Protein AF-A0A8D8LPB9-F1 (afdb_monomer_lite)

Foldseek 3Di:
DDPVLQVVLQVLCVVVPPPDHDDPVCQVAQDLLVLLVLLVVLLCVLPVPDDADSDDPDPVNSLVRLVSSQVCCCPRVVQHADSVQSSRRHPSVSVRSSSSSVVVSVVVVVVVVVVVVVVVVVVVVVVVVVVVVVVVVVVVVVCVVVVVVVVVVVVCCVVVVVVVVVVVPDPDDPVVVVVVVVVVVVVVVVVVVVVVVVVVVVVVVVVVVVVVVVVVVVVVVVVVVVVVVVVVDDDPCVVVVVVVVVVVVVVVVVVVVVVVVVVVVVVVVVVVVVVVVVVVVVVVVVVVVVVVVVVVVVVVVVPDDDDDDDDDDDDDDDDDDDDDDDDDDDDDDDDDDDDDDDDDDDDDDDDDDDDDDDDDDDDDDDDDDDDDDDDDDDPPDPPPPDPPPDPPPDDQDQDPVLVVLLVVLVVVQVVCVVVVNDAAAPVQLVLLSVLSVVLSNDPCVVVCQKDWDADVSDSFKIKIWGQDADCPAPAQVQLVVCCVPPVGRTFIKMWGHHSCPPLAATFIFTPDDDKDWLCQDFQGGHDDQCNDNNNPDNPDGPVNVVVVSSVSNRLRRIDTDPPQPPDPVRDRHDPVRNVVVVVVSNVVCVPVPDDDDDPVSD

Sequence (602 aa):
MSFRDLRNFTEMMRTLGYSRLISMENFRTPNFKLIAEMLVWLVKRIDQEFDVTSDANTEEERVALIRSVAQFMATKANIKLNTKRLYQADGYAVIELLKITTLLHEALNSQTVVEANENAAHIDQLNQKINDLKFSRELASEITTKGAKLYEFLGQEVSLREERHACINAQIELSDIESSLDQAINETKDKVDHIKTQIENIAGSEQSLDKKIEKRQMELDRNVKRLQTLKKVKPAFLAEYEALEVELKKLHQEYVMRFRCLTYLQHQIDDLDHQEQDRIEEAQAKTRRLAESIRSDDSLKLFEEEDEGEGEVGKSIAPPPSIQSIQETANRLRTATGSAAKVISGRRRVYGSMNPSDDSSSDDDDDDDDDDDNEDDVEDDMHIEMDESDPNKKSEEIDTQYVEKLERLKQNQRQDYLKGAVSGSIQATDRLMKELRDIYKSDSFKKGVYKVDLVCDSLYEWNVHLFTVDPESPLSTDLALLKEREGKNSILLNVIFKDSYPFEPPFVRVVYPIISGGYVLIGGAICMELLTKQGWSSAYTVEALIMQIAATLVKGRARIQFGAQKTVSQNPYSLAKAQQSFKSLVQIHEKSGWFTPPKEDG

Secondary structure (DSSP, 8-state):
--HHHHHHHHHHHHHTT--SPP-GGGGSS--HHHHHHHHHHHHHHH-TT--------SHHHHHHHHHHHHHHHHHHS-----HHHHHH-SHHHHHHHHHHHHHHHHHHHHHHHHHHHHHHHHHHHHHHHHHHHHHHHHHHHHHHHHHHHHHHHHHHHHHHHHHHHHHHHS---HHHHHHHHHHHHHHHHHHHHHHHHHHHHHHHHHHHHHHHHHHHHHHHHHHHHHHHHHHH---HHHHHHHHHHHHHHHHHHHHHHHHHHHHHHHHHHHHHHHHHHHHHHHHHHHHHHHHHHHHHHHHHHTTS--------------------------------------------------------------------------------------TTS------HHHHHHHHHHHHHHHHHHHTT---S-HHHHHHHHHHHHHHHH-HHHHTTSEEEEEGGG-TTEEEEEE----TTSHHHHHHHHHHHHHS---EEEEEE--TTTTTSPPEEEEEES-EESTTBPGGGBB--GGGSTTT--TT--HHHHHHHHHHHHHHTT-EE-TTTTS-GGG-S--HHHHHHHHHHHHHHHHHH-PPPPPGGG-

Structure (mmCIF, N/CA/C/O backbone):
data_AF-A0A8D8LPB9-F1
#
_entry.id   AF-A0A8D8LPB9-F1
#
loop_
_atom_site.group_PDB
_atom_site.id
_atom_site.type_symbol
_atom_site.label_atom_id
_atom_site.label_alt_id
_atom_site.label_comp_id
_atom_site.label_asym_id
_atom_site.label_entity_id
_atom_site.label_seq_id
_atom_site.pdbx_PDB_ins_code
_atom_site.Cartn_x
_atom_site.Cartn_y
_atom_site.Cartn_z
_atom_site.occupancy
_atom_site.B_iso_or_equiv
_atom_site.auth_seq_id
_atom_site.auth_comp_id
_atom_site.auth_asym_id
_atom_site.auth_atom_id
_atom_site.pdbx_PDB_model_num
ATOM 1 N N . MET A 1 1 ? 45.086 20.588 -14.458 1.00 63.66 1 MET A N 1
ATOM 2 C CA . MET A 1 1 ? 43.640 20.586 -14.150 1.00 63.66 1 MET A CA 1
ATOM 3 C C . MET A 1 1 ? 43.131 19.155 -14.242 1.00 63.66 1 MET A C 1
ATOM 5 O O . MET A 1 1 ? 43.554 18.470 -15.166 1.00 63.66 1 MET A O 1
ATOM 9 N N . SER A 1 2 ? 42.284 18.689 -13.323 1.00 74.06 2 SER A N 1
ATOM 10 C CA . SER A 1 2 ? 41.636 17.377 -13.447 1.00 74.06 2 SER A CA 1
ATOM 11 C C . SER A 1 2 ? 40.408 17.452 -14.359 1.00 74.06 2 SER A C 1
ATOM 13 O O . SER A 1 2 ? 39.698 18.457 -14.379 1.00 74.06 2 SER A O 1
ATOM 15 N N . PHE A 1 3 ? 40.103 16.363 -15.070 1.00 75.50 3 PHE A N 1
ATOM 16 C CA . PHE A 1 3 ? 38.841 16.216 -15.812 1.00 75.50 3 PHE A CA 1
ATOM 17 C C . PHE A 1 3 ? 37.616 16.402 -14.897 1.00 75.50 3 PHE A C 1
ATOM 19 O O . PHE A 1 3 ? 36.612 16.988 -15.301 1.00 75.50 3 PHE A O 1
ATOM 26 N N . ARG A 1 4 ? 37.737 15.967 -13.633 1.00 80.62 4 ARG A N 1
ATOM 27 C CA . ARG A 1 4 ? 36.715 16.142 -12.593 1.00 80.62 4 ARG A CA 1
ATOM 28 C C . ARG A 1 4 ? 36.426 17.618 -12.315 1.00 80.62 4 ARG A C 1
ATOM 30 O O . ARG A 1 4 ? 35.263 17.991 -12.222 1.00 80.62 4 ARG A O 1
ATOM 37 N N . ASP A 1 5 ? 37.462 18.452 -12.252 1.00 83.12 5 ASP A N 1
ATOM 38 C CA . ASP A 1 5 ? 37.331 19.887 -11.977 1.00 83.12 5 ASP A CA 1
ATOM 39 C C . ASP A 1 5 ? 36.507 20.574 -13.080 1.00 83.12 5 ASP A C 1
ATOM 41 O O . ASP A 1 5 ? 35.602 21.352 -12.791 1.00 83.12 5 ASP A O 1
ATOM 45 N N . LEU A 1 6 ? 36.773 20.249 -14.354 1.00 83.50 6 LEU A N 1
ATOM 46 C CA . LEU A 1 6 ? 36.129 20.908 -15.499 1.00 83.50 6 LEU A CA 1
ATOM 47 C C . LEU A 1 6 ? 34.677 20.459 -15.655 1.00 83.50 6 LEU A C 1
ATOM 49 O O . LEU A 1 6 ? 33.798 21.267 -15.961 1.00 83.50 6 LEU A O 1
ATOM 53 N N . ARG A 1 7 ? 34.413 19.178 -15.385 1.00 83.81 7 ARG A N 1
ATOM 54 C CA . ARG A 1 7 ? 33.056 18.644 -15.332 1.00 83.81 7 ARG A CA 1
ATOM 55 C C . ARG A 1 7 ? 32.242 19.306 -14.218 1.00 83.81 7 ARG A C 1
ATOM 57 O O . ARG A 1 7 ? 31.198 19.876 -14.520 1.00 83.81 7 ARG A O 1
ATOM 64 N N . ASN A 1 8 ? 32.749 19.299 -12.983 1.00 86.25 8 ASN A N 1
ATOM 65 C CA . ASN A 1 8 ? 32.093 19.930 -11.834 1.00 86.25 8 ASN A CA 1
ATOM 66 C C . ASN A 1 8 ? 31.802 21.411 -12.113 1.00 86.25 8 ASN A C 1
ATOM 68 O O . ASN A 1 8 ? 30.685 21.876 -11.914 1.00 86.25 8 ASN A O 1
ATOM 72 N N . PHE A 1 9 ? 32.790 22.137 -12.640 1.00 89.75 9 PHE A N 1
ATOM 73 C CA . PHE A 1 9 ? 32.650 23.540 -13.011 1.00 89.75 9 PHE A CA 1
ATOM 74 C C . PHE A 1 9 ? 31.545 23.771 -14.052 1.00 89.75 9 PHE A C 1
ATOM 76 O O . PHE A 1 9 ? 30.707 24.654 -13.890 1.00 89.75 9 PHE A O 1
ATOM 83 N N . THR A 1 10 ? 31.515 22.955 -15.108 1.00 86.75 10 THR A N 1
ATOM 84 C CA . THR A 1 10 ? 30.516 23.053 -16.184 1.00 86.75 10 THR A CA 1
ATOM 85 C C . THR A 1 10 ? 29.108 22.721 -15.685 1.00 86.75 10 THR A C 1
ATOM 87 O O . THR A 1 10 ? 28.140 23.359 -16.096 1.00 86.75 10 THR A O 1
ATOM 90 N N . GLU A 1 11 ? 28.978 21.737 -14.792 1.00 86.62 11 GLU A N 1
ATOM 91 C CA . GLU A 1 11 ? 27.708 21.382 -14.154 1.00 86.62 11 GLU A CA 1
ATOM 92 C C . GLU A 1 11 ? 27.220 22.514 -13.231 1.00 86.62 11 GLU A C 1
ATOM 94 O O . GLU A 1 11 ? 26.078 22.947 -13.380 1.00 86.62 11 GLU A O 1
ATOM 99 N N . MET A 1 12 ? 28.090 23.083 -12.386 1.00 87.88 12 MET A N 1
ATOM 100 C CA . MET A 1 12 ? 27.748 24.200 -11.489 1.00 87.88 12 MET A CA 1
ATOM 101 C C . MET A 1 12 ? 27.423 25.508 -12.232 1.00 87.88 12 MET A C 1
ATOM 103 O O . MET A 1 12 ? 26.501 26.227 -11.853 1.00 87.88 12 MET A O 1
ATOM 107 N N . MET A 1 13 ? 28.130 25.827 -13.321 1.00 86.94 13 MET A N 1
ATOM 108 C CA . MET A 1 13 ? 27.786 26.980 -14.166 1.00 86.94 13 MET A CA 1
ATOM 109 C C . MET A 1 13 ? 26.413 26.802 -14.833 1.00 86.94 13 MET A C 1
ATOM 111 O O . MET A 1 13 ? 25.675 27.775 -14.988 1.00 86.94 13 MET A O 1
ATOM 115 N N . ARG A 1 14 ? 26.035 25.563 -15.187 1.00 86.44 14 ARG A N 1
ATOM 116 C CA . ARG A 1 14 ? 24.720 25.255 -15.768 1.00 86.44 14 ARG A CA 1
ATOM 117 C C . ARG A 1 14 ? 23.591 25.336 -14.740 1.00 86.44 14 ARG A C 1
ATOM 119 O O . ARG A 1 14 ? 22.543 25.874 -15.079 1.00 86.44 14 ARG A O 1
ATOM 126 N N . THR A 1 15 ? 23.775 24.848 -13.513 1.00 84.81 15 THR A N 1
ATOM 127 C CA . THR A 1 15 ? 22.759 24.972 -12.445 1.00 84.81 15 THR A CA 1
ATOM 128 C C . THR A 1 15 ? 22.582 26.420 -11.993 1.00 84.81 15 THR A C 1
ATOM 130 O O . THR A 1 15 ? 21.462 26.847 -11.732 1.00 84.81 15 THR A O 1
ATOM 133 N N . LEU A 1 16 ? 23.649 27.226 -12.022 1.00 85.88 16 LEU A N 1
ATOM 134 C CA . LEU A 1 16 ? 23.550 28.682 -11.901 1.00 85.88 16 LEU A CA 1
ATOM 135 C C . LEU A 1 16 ? 22.917 29.346 -13.147 1.00 85.88 16 LEU A C 1
ATOM 137 O O . LEU A 1 16 ? 22.591 30.528 -13.108 1.00 85.88 16 LEU A O 1
ATOM 141 N N . GLY A 1 17 ? 22.687 28.639 -14.254 1.00 84.25 17 GLY A N 1
ATOM 142 C CA . GLY A 1 17 ? 22.008 29.190 -15.431 1.00 84.25 17 GLY A CA 1
ATOM 143 C C . GLY A 1 17 ? 22.874 30.117 -16.290 1.00 84.25 17 GLY A C 1
ATOM 144 O O . GLY A 1 17 ? 22.357 31.052 -16.900 1.00 84.25 17 GLY A O 1
ATOM 145 N N . TYR A 1 18 ? 24.188 29.884 -16.350 1.00 88.06 18 TYR A N 1
ATOM 146 C CA . TYR A 1 18 ? 25.035 30.495 -17.376 1.00 88.06 18 TYR A CA 1
ATOM 147 C C . TYR A 1 18 ? 24.629 29.960 -18.759 1.00 88.06 18 TYR A C 1
ATOM 149 O O . TYR A 1 18 ? 24.588 28.750 -18.985 1.00 88.06 18 TYR A O 1
ATOM 157 N N . SER A 1 19 ? 24.288 30.863 -19.680 1.00 78.75 19 SER A N 1
ATOM 158 C CA . SER A 1 19 ? 23.612 30.528 -20.942 1.00 78.75 19 SER A CA 1
ATOM 159 C C . SER A 1 19 ? 24.534 29.978 -22.033 1.00 78.75 19 SER A C 1
ATOM 161 O O . SER A 1 19 ? 24.067 29.301 -22.950 1.00 78.75 19 SER A O 1
ATOM 163 N N . ARG A 1 20 ? 25.840 30.258 -21.961 1.00 84.31 20 ARG A N 1
ATOM 164 C CA . ARG A 1 20 ? 26.818 29.825 -22.962 1.00 84.31 20 ARG A CA 1
ATOM 165 C C . ARG A 1 20 ? 27.352 28.431 -22.628 1.00 84.31 20 ARG A C 1
ATOM 167 O O . ARG A 1 20 ? 27.775 28.158 -21.508 1.00 84.31 20 ARG A O 1
ATOM 174 N N . LEU A 1 21 ? 27.374 27.546 -23.626 1.00 81.31 21 LEU A N 1
ATOM 175 C CA . LEU A 1 21 ? 27.928 26.201 -23.473 1.00 81.31 21 LEU A CA 1
ATOM 176 C C . LEU A 1 21 ? 29.445 26.254 -23.247 1.00 81.31 21 LEU A C 1
ATOM 178 O O . LEU A 1 21 ? 30.190 26.801 -24.060 1.00 81.31 21 LEU A O 1
ATOM 182 N N . ILE A 1 22 ? 29.881 25.640 -22.149 1.00 84.75 22 ILE A N 1
ATOM 183 C CA . ILE A 1 22 ? 31.284 25.463 -21.772 1.00 84.75 22 ILE A CA 1
ATOM 184 C C . ILE A 1 22 ? 31.687 24.023 -22.119 1.00 84.75 22 ILE A C 1
ATOM 186 O O . ILE A 1 22 ? 31.008 23.077 -21.719 1.00 84.75 22 ILE A O 1
ATOM 190 N N . SER A 1 23 ? 32.783 23.845 -22.860 1.00 82.00 23 SER A N 1
ATOM 191 C CA . SER A 1 23 ? 33.301 22.531 -23.264 1.00 82.00 23 SER A CA 1
ATOM 192 C C . SER A 1 23 ? 34.786 22.357 -22.929 1.00 82.00 23 SER A C 1
ATOM 194 O O . SER A 1 23 ? 35.526 23.330 -22.773 1.00 82.00 23 SER A O 1
ATOM 196 N N . MET A 1 24 ? 35.242 21.099 -22.883 1.00 74.88 24 MET A N 1
ATOM 197 C CA . MET A 1 24 ? 36.653 20.740 -22.664 1.00 74.88 24 MET A CA 1
ATOM 198 C C . MET A 1 24 ? 37.607 21.418 -23.658 1.00 74.88 24 MET A C 1
ATOM 200 O O . MET A 1 24 ? 38.746 21.727 -23.314 1.00 74.88 24 MET A O 1
ATOM 204 N N . GLU A 1 25 ? 37.163 21.637 -24.897 1.00 79.81 25 GLU A N 1
ATOM 205 C CA . GLU A 1 25 ? 38.012 22.176 -25.961 1.00 79.81 25 GLU A CA 1
ATOM 206 C C . GLU A 1 25 ? 38.264 23.676 -25.798 1.00 79.81 25 GLU A C 1
ATOM 208 O O . GLU A 1 25 ? 39.315 24.164 -26.207 1.00 79.81 25 GLU A O 1
ATOM 213 N N . ASN A 1 26 ? 37.373 24.397 -25.107 1.00 82.31 26 ASN A N 1
ATOM 214 C CA . ASN A 1 26 ? 37.501 25.841 -24.911 1.00 82.31 26 ASN A CA 1
ATOM 215 C C . ASN A 1 26 ? 38.667 26.259 -23.998 1.00 82.31 26 ASN A C 1
ATOM 217 O O . ASN A 1 26 ? 38.992 27.444 -23.986 1.00 82.31 26 ASN A O 1
ATOM 221 N N . PHE A 1 27 ? 39.280 25.313 -23.272 1.00 84.31 27 PHE A N 1
ATOM 222 C CA . PHE A 1 27 ? 40.432 25.535 -22.382 1.00 84.31 27 PHE A CA 1
ATOM 223 C C . PHE A 1 27 ? 41.686 24.740 -22.788 1.00 84.31 27 PHE A C 1
ATOM 225 O O . PHE A 1 27 ? 42.670 24.729 -22.045 1.00 84.31 27 PHE A O 1
ATOM 232 N N . ARG A 1 28 ? 41.671 24.059 -23.949 1.00 82.38 28 ARG A N 1
ATOM 233 C CA . ARG A 1 28 ? 42.875 23.416 -24.518 1.00 82.38 28 ARG A CA 1
ATOM 234 C C . ARG A 1 28 ? 43.896 24.442 -25.015 1.00 82.38 28 ARG A C 1
ATOM 236 O O . ARG A 1 28 ? 45.087 24.152 -25.032 1.00 82.38 28 ARG A O 1
ATOM 243 N N . THR A 1 29 ? 43.427 25.622 -25.406 1.00 83.62 29 THR A N 1
ATOM 244 C CA . THR A 1 29 ? 44.235 26.785 -25.785 1.00 83.62 29 THR A CA 1
ATOM 245 C C . THR A 1 29 ? 43.803 27.999 -24.951 1.00 83.62 29 THR A C 1
ATOM 247 O O . THR A 1 29 ? 42.635 28.067 -24.560 1.00 83.62 29 THR A O 1
ATOM 250 N N . PRO A 1 30 ? 44.706 28.958 -24.661 1.00 86.88 30 PRO A N 1
ATOM 251 C CA . PRO A 1 30 ? 44.366 30.173 -23.921 1.00 86.88 30 PRO A CA 1
ATOM 252 C C . PRO A 1 30 ? 43.209 30.955 -24.557 1.00 86.88 30 PRO A C 1
ATOM 254 O O . PRO A 1 30 ? 43.328 31.461 -25.673 1.00 86.88 30 PRO A O 1
ATOM 257 N N . ASN A 1 31 ? 42.094 31.089 -23.837 1.00 88.69 31 ASN A N 1
ATOM 258 C CA . ASN A 1 31 ? 40.872 31.725 -24.332 1.00 88.69 31 ASN A CA 1
ATOM 259 C C . ASN A 1 31 ? 40.418 32.853 -23.400 1.00 88.69 31 ASN A C 1
ATOM 261 O O . ASN A 1 31 ? 39.424 32.748 -22.677 1.00 88.69 31 ASN A O 1
ATOM 265 N N . PHE A 1 32 ? 41.168 33.959 -23.416 1.00 89.88 32 PHE A N 1
ATOM 266 C CA . PHE A 1 32 ? 40.927 35.072 -22.497 1.00 89.88 32 PHE A CA 1
ATOM 267 C C . PHE A 1 32 ? 39.521 35.671 -22.633 1.00 89.88 32 PHE A C 1
ATOM 269 O O . PHE A 1 32 ? 38.902 36.008 -21.630 1.00 89.88 32 PHE A O 1
ATOM 276 N N . LYS A 1 33 ? 38.980 35.753 -23.856 1.00 87.25 33 LYS A N 1
ATOM 277 C CA . LYS A 1 33 ? 37.650 36.329 -24.108 1.00 87.25 33 LYS A CA 1
ATOM 278 C C . LYS A 1 33 ? 36.536 35.558 -23.393 1.00 87.25 33 LYS A C 1
ATOM 280 O O . LYS A 1 33 ? 35.617 36.175 -22.866 1.00 87.25 33 LYS A O 1
ATOM 285 N N . LEU A 1 34 ? 36.634 34.228 -23.343 1.00 88.06 34 LEU A N 1
ATOM 286 C CA . LEU A 1 34 ? 35.690 33.386 -22.609 1.00 88.06 34 LEU A CA 1
ATOM 287 C C . LEU A 1 34 ? 35.845 33.554 -21.087 1.00 88.06 34 LEU A C 1
ATOM 289 O O . LEU A 1 34 ? 34.850 33.730 -20.390 1.00 88.06 34 LEU A O 1
ATOM 293 N N . ILE A 1 35 ? 37.082 33.571 -20.576 1.00 89.44 35 ILE A N 1
ATOM 294 C CA . ILE A 1 35 ? 37.352 33.806 -19.146 1.00 89.44 35 ILE A CA 1
ATOM 295 C C . ILE A 1 35 ? 36.837 35.180 -18.698 1.00 89.44 35 ILE A C 1
ATOM 297 O O . ILE A 1 35 ? 36.204 35.273 -17.651 1.00 89.44 35 ILE A O 1
ATOM 301 N N . ALA A 1 36 ? 37.058 36.227 -19.495 1.00 89.38 36 ALA A N 1
ATOM 302 C CA . ALA A 1 36 ? 36.571 37.579 -19.234 1.00 89.38 36 ALA A CA 1
ATOM 303 C C . ALA A 1 36 ? 35.040 37.625 -19.117 1.00 89.38 36 ALA A C 1
ATOM 305 O O . ALA A 1 36 ? 34.518 38.101 -18.111 1.00 89.38 36 ALA A O 1
ATOM 306 N N . GLU A 1 37 ? 34.325 37.064 -20.097 1.00 89.75 37 GLU A N 1
ATOM 307 C CA . GLU A 1 37 ? 32.859 36.978 -20.095 1.00 89.75 37 GLU A CA 1
ATOM 308 C C . GLU A 1 37 ? 32.332 36.259 -18.841 1.00 89.75 37 GLU A C 1
ATOM 310 O O . GLU A 1 37 ? 31.420 36.744 -18.171 1.00 89.75 37 GLU A O 1
ATOM 315 N N . MET A 1 38 ? 32.945 35.127 -18.485 1.00 89.69 38 MET A N 1
ATOM 316 C CA . MET A 1 38 ? 32.544 34.322 -17.331 1.00 89.69 38 MET A CA 1
ATOM 317 C C . MET A 1 38 ? 32.848 35.011 -15.995 1.00 89.69 38 MET A C 1
ATOM 319 O O . MET A 1 38 ? 32.032 34.931 -15.080 1.00 89.69 38 MET A O 1
ATOM 323 N N . LEU A 1 39 ? 33.980 35.717 -15.875 1.00 90.06 39 LEU A N 1
ATOM 324 C CA . LEU A 1 39 ? 34.308 36.519 -14.691 1.00 90.06 39 LEU A CA 1
ATOM 325 C C . LEU A 1 39 ? 33.322 37.681 -14.513 1.00 90.06 39 LEU A C 1
ATOM 327 O O . LEU A 1 39 ? 32.806 37.864 -13.413 1.00 90.06 39 LEU A O 1
ATOM 331 N N . VAL A 1 40 ? 33.018 38.425 -15.584 1.00 90.00 40 VAL A N 1
ATOM 332 C CA . VAL A 1 40 ? 32.027 39.517 -15.558 1.00 90.00 40 VAL A CA 1
ATOM 333 C C . VAL A 1 40 ? 30.649 38.983 -15.160 1.00 90.00 40 VAL A C 1
ATOM 335 O O . VAL A 1 40 ? 29.989 39.577 -14.309 1.00 90.00 40 VAL A O 1
ATOM 338 N N . TRP A 1 41 ? 30.223 37.847 -15.720 1.00 91.38 41 TRP A N 1
ATOM 339 C CA . TRP A 1 41 ? 28.936 37.228 -15.390 1.00 91.38 41 TRP A CA 1
ATOM 340 C C . TRP A 1 41 ? 28.859 36.760 -13.930 1.00 91.38 41 TRP A C 1
ATOM 342 O O . TRP A 1 41 ? 27.883 37.059 -13.243 1.00 91.38 41 TRP A O 1
ATOM 352 N N . LEU A 1 42 ? 29.893 36.070 -13.434 1.00 89.62 42 LEU A N 1
ATOM 353 C CA . LEU A 1 42 ? 29.955 35.596 -12.047 1.00 89.62 42 LEU A CA 1
ATOM 354 C C . LEU A 1 42 ? 29.939 36.758 -11.046 1.00 89.62 42 LEU A C 1
ATOM 356 O O . LEU A 1 42 ? 29.242 36.688 -10.037 1.00 89.62 42 LEU A O 1
ATOM 360 N N . VAL A 1 43 ? 30.666 37.838 -11.337 1.00 89.50 43 VAL A N 1
ATOM 361 C CA . VAL A 1 43 ? 30.715 39.029 -10.481 1.00 89.50 43 VAL A CA 1
ATOM 362 C C . VAL A 1 43 ? 29.382 39.782 -10.486 1.00 89.50 43 VAL A C 1
ATOM 364 O O . VAL A 1 43 ? 28.856 40.058 -9.410 1.00 89.50 43 VAL A O 1
ATOM 367 N N . LYS A 1 44 ? 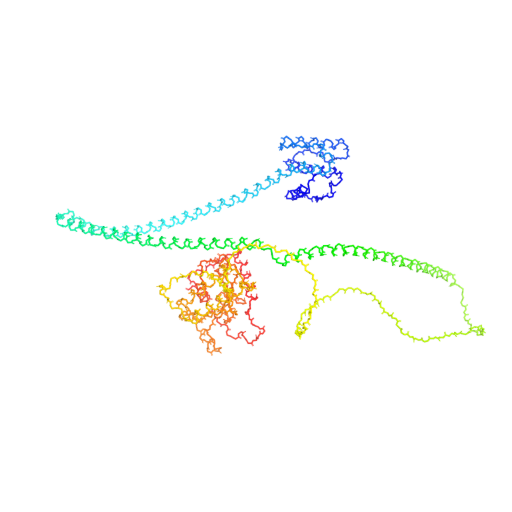28.770 40.013 -11.657 1.00 87.56 44 LYS A N 1
ATOM 368 C CA . LYS A 1 44 ? 27.441 40.651 -11.760 1.00 87.56 44 LYS A CA 1
ATOM 369 C C . LYS A 1 44 ? 26.312 39.837 -11.122 1.00 87.56 44 LYS A C 1
ATOM 371 O O . LYS A 1 44 ? 25.245 40.378 -10.845 1.00 87.56 44 LYS A O 1
ATOM 376 N N . ARG A 1 45 ? 26.532 38.542 -10.876 1.00 86.38 45 ARG A N 1
ATOM 377 C CA . ARG A 1 45 ? 25.612 37.687 -10.117 1.00 86.38 45 ARG A CA 1
ATOM 378 C C . ARG A 1 45 ? 25.748 37.849 -8.597 1.00 86.38 45 ARG A C 1
ATOM 380 O O . ARG A 1 45 ? 24.785 37.579 -7.888 1.00 86.38 45 ARG A O 1
ATOM 387 N N . ILE A 1 46 ? 26.914 38.276 -8.108 1.00 85.62 46 ILE A N 1
ATOM 388 C CA . ILE A 1 46 ? 27.155 38.586 -6.688 1.00 85.62 46 ILE A CA 1
ATOM 389 C C . ILE A 1 46 ? 26.690 40.013 -6.369 1.00 85.62 46 ILE A C 1
ATOM 391 O O . ILE A 1 46 ? 26.079 40.236 -5.328 1.00 85.62 46 ILE A O 1
ATOM 395 N N . ASP A 1 47 ? 26.970 40.971 -7.255 1.00 86.25 47 ASP A N 1
ATOM 396 C CA . ASP A 1 47 ? 26.623 42.385 -7.090 1.00 86.25 47 ASP A CA 1
ATOM 397 C C . ASP A 1 47 ? 26.256 42.974 -8.464 1.00 86.25 47 ASP A C 1
ATOM 399 O O . ASP A 1 47 ? 27.111 43.102 -9.343 1.00 86.25 47 ASP A O 1
ATOM 403 N N . GLN A 1 48 ? 24.970 43.275 -8.679 1.00 81.94 48 GLN A N 1
ATOM 404 C CA . GLN A 1 48 ? 24.461 43.743 -9.978 1.00 81.94 48 GLN A CA 1
ATOM 405 C C . GLN A 1 48 ? 24.886 45.183 -10.306 1.00 81.94 48 GLN A C 1
ATOM 407 O O . GLN A 1 48 ? 24.902 45.552 -11.480 1.00 81.94 48 GLN A O 1
ATOM 412 N N . GLU A 1 49 ? 25.241 45.981 -9.293 1.00 80.19 49 GLU A N 1
ATOM 413 C CA . GLU A 1 49 ? 25.639 47.386 -9.448 1.00 80.19 49 GLU A CA 1
ATOM 414 C C . GLU A 1 49 ? 27.149 47.555 -9.676 1.00 80.19 49 GLU A C 1
ATOM 416 O O . GLU A 1 49 ? 27.612 48.656 -9.974 1.00 80.19 49 GLU A O 1
ATOM 421 N N . PHE A 1 50 ? 27.941 46.483 -9.553 1.00 82.69 50 PHE A N 1
ATOM 422 C CA . PHE A 1 50 ? 29.389 46.579 -9.699 1.00 82.69 50 PHE A CA 1
ATOM 423 C C . PHE A 1 50 ? 29.802 46.802 -11.163 1.00 82.69 50 PHE A C 1
ATOM 425 O O . PHE A 1 50 ? 29.634 45.937 -12.031 1.00 82.69 50 PHE A O 1
ATOM 432 N N . ASP A 1 51 ? 30.373 47.979 -11.422 1.00 76.00 51 ASP A N 1
ATOM 433 C CA . ASP A 1 51 ? 30.877 48.366 -12.735 1.00 76.00 51 ASP A CA 1
ATOM 434 C C . ASP A 1 51 ? 32.176 47.615 -13.069 1.00 76.00 51 ASP A C 1
ATOM 436 O O . ASP A 1 51 ? 33.210 47.763 -12.410 1.00 76.00 51 ASP A O 1
ATOM 440 N N . VAL A 1 52 ? 32.107 46.776 -14.104 1.00 79.31 52 VAL A N 1
ATOM 441 C CA . VAL A 1 52 ? 33.227 45.977 -14.606 1.00 79.31 52 VAL A CA 1
ATOM 442 C C . VAL A 1 52 ? 33.364 46.221 -16.094 1.00 79.31 52 VAL A C 1
ATOM 444 O O . VAL A 1 52 ? 32.438 45.942 -16.858 1.00 79.31 52 VAL A O 1
ATOM 447 N N . THR A 1 53 ? 34.553 46.661 -16.502 1.00 74.12 53 THR A N 1
ATOM 448 C CA . THR A 1 53 ? 34.947 46.799 -17.905 1.00 74.12 53 THR A CA 1
ATOM 449 C C . THR A 1 53 ? 34.726 45.477 -18.644 1.00 74.12 53 THR A C 1
ATOM 451 O O . THR A 1 53 ? 35.396 44.484 -18.368 1.00 74.12 53 THR A O 1
ATOM 454 N N . SER A 1 54 ? 33.761 45.448 -19.565 1.00 66.75 54 SER A N 1
ATOM 455 C CA . SER A 1 54 ? 33.435 44.253 -20.356 1.00 66.75 54 SER A CA 1
ATOM 456 C C . SER A 1 54 ? 34.354 44.054 -21.562 1.00 66.75 54 SER A C 1
ATOM 458 O O . SER A 1 54 ? 34.449 42.942 -22.082 1.00 66.75 54 SER A O 1
ATOM 460 N N . ASP A 1 55 ? 35.029 45.116 -22.001 1.00 69.19 55 ASP A N 1
ATOM 461 C CA . ASP A 1 55 ? 35.994 45.081 -23.093 1.00 69.19 55 ASP A CA 1
ATOM 462 C C . ASP A 1 55 ? 37.381 44.666 -22.587 1.00 69.19 55 ASP A C 1
ATOM 464 O O . ASP A 1 55 ? 37.870 45.144 -21.566 1.00 69.19 55 ASP A O 1
ATOM 468 N N . ALA A 1 56 ? 37.988 43.714 -23.296 1.00 73.94 56 ALA A N 1
ATOM 469 C CA . ALA A 1 56 ? 39.240 43.056 -22.920 1.00 73.94 56 ALA A CA 1
ATOM 470 C C . ALA A 1 56 ? 40.121 42.792 -24.156 1.00 73.94 56 ALA A C 1
ATOM 472 O O . ALA A 1 56 ? 40.732 41.726 -24.322 1.00 73.94 56 ALA A O 1
ATOM 473 N N . ASN A 1 57 ? 40.116 43.747 -25.081 1.00 79.00 57 ASN A N 1
ATOM 474 C CA . ASN A 1 57 ? 40.741 43.641 -26.388 1.00 79.00 57 ASN A CA 1
ATOM 475 C C . ASN A 1 57 ? 42.238 43.974 -26.305 1.00 79.00 57 ASN A C 1
ATOM 477 O O . ASN A 1 57 ? 43.039 43.218 -26.865 1.00 79.00 57 ASN A O 1
ATOM 481 N N . THR A 1 58 ? 42.620 45.011 -25.550 1.00 87.94 58 THR A N 1
ATOM 482 C CA . THR A 1 58 ? 44.028 45.378 -25.295 1.00 87.94 58 THR A CA 1
ATOM 483 C C . THR A 1 58 ? 44.621 44.653 -24.079 1.00 87.94 58 THR A C 1
ATOM 485 O O . THR A 1 58 ? 43.902 44.141 -23.224 1.00 87.94 58 THR A O 1
ATOM 488 N N . GLU A 1 59 ? 45.952 44.576 -23.982 1.00 86.19 59 GLU A N 1
ATOM 489 C CA . GLU A 1 59 ? 46.634 43.965 -22.827 1.00 86.19 59 GLU A CA 1
ATOM 490 C C . GLU A 1 59 ? 46.350 44.720 -21.516 1.00 86.19 59 GLU A C 1
ATOM 492 O O . GLU A 1 59 ? 46.096 44.099 -20.481 1.00 86.19 59 GLU A O 1
ATOM 497 N N . GLU A 1 60 ? 46.307 46.052 -21.573 1.00 86.50 60 GLU A N 1
ATOM 498 C CA . GLU A 1 60 ? 46.030 46.912 -20.419 1.00 86.50 60 GLU A CA 1
ATOM 499 C C . GLU A 1 60 ? 44.616 46.682 -19.863 1.00 86.50 60 GLU A C 1
ATOM 501 O O . GLU A 1 60 ? 44.460 46.493 -18.653 1.00 86.50 60 GLU A O 1
ATOM 506 N N . GLU A 1 61 ? 43.603 46.582 -20.735 1.00 86.94 61 GLU A N 1
ATOM 507 C CA . GLU A 1 61 ? 42.224 46.217 -20.368 1.00 86.94 61 GLU A CA 1
ATOM 508 C C . GLU A 1 61 ? 42.155 44.849 -19.671 1.00 86.94 61 GLU A C 1
ATOM 510 O O . GLU A 1 61 ? 41.507 44.708 -18.633 1.00 86.94 61 GLU A O 1
ATOM 515 N N . ARG A 1 62 ? 42.859 43.831 -20.190 1.00 89.69 62 ARG A N 1
ATOM 516 C CA . ARG A 1 62 ? 42.864 42.477 -19.599 1.00 89.69 62 ARG A CA 1
ATOM 517 C C . ARG A 1 62 ? 43.454 42.469 -18.194 1.00 89.69 62 ARG A C 1
ATOM 519 O O . ARG A 1 62 ? 42.919 41.814 -17.297 1.00 89.69 62 ARG A O 1
ATOM 526 N N . VAL A 1 63 ? 44.548 43.201 -17.986 1.00 89.44 63 VAL A N 1
ATOM 527 C CA . VAL A 1 63 ? 45.177 43.338 -16.665 1.00 89.44 63 VAL A CA 1
ATOM 528 C C . VAL A 1 63 ? 44.283 44.146 -15.716 1.00 89.44 63 VAL A C 1
ATOM 530 O O . VAL A 1 63 ? 44.175 43.788 -14.540 1.00 89.44 63 VAL A O 1
ATOM 533 N N . ALA A 1 64 ? 43.608 45.191 -16.205 1.00 88.25 64 ALA A N 1
ATOM 534 C CA . ALA A 1 64 ? 42.648 45.973 -15.428 1.00 88.25 64 ALA A CA 1
ATOM 535 C C . ALA A 1 64 ? 41.444 45.127 -14.976 1.00 88.25 64 ALA A C 1
ATOM 537 O O . ALA A 1 64 ? 41.129 45.128 -13.786 1.00 88.25 64 ALA A O 1
ATOM 538 N N . LEU A 1 65 ? 40.852 44.338 -15.880 1.00 90.94 65 LEU A N 1
ATOM 539 C CA . LEU A 1 65 ? 39.735 43.430 -15.598 1.00 90.94 65 LEU A CA 1
ATOM 540 C C . LEU A 1 65 ? 40.083 42.392 -14.520 1.00 90.94 65 LEU A C 1
ATOM 542 O O . LEU A 1 65 ? 39.332 42.194 -13.568 1.00 90.94 65 LEU A O 1
ATOM 546 N N . ILE A 1 66 ? 41.235 41.726 -14.625 1.00 92.31 66 ILE A N 1
ATOM 547 C CA . ILE A 1 66 ? 41.615 40.723 -13.616 1.00 92.31 66 ILE A CA 1
ATOM 548 C C . ILE A 1 66 ? 41.908 41.383 -12.271 1.00 92.31 66 ILE A C 1
ATOM 550 O O . ILE A 1 66 ? 41.586 40.810 -11.230 1.00 92.31 66 ILE A O 1
ATOM 554 N N . ARG A 1 67 ? 42.506 42.581 -12.269 1.00 91.38 67 ARG A N 1
ATOM 555 C CA . ARG A 1 67 ? 42.774 43.329 -11.038 1.00 91.38 67 ARG A CA 1
ATOM 556 C C . ARG A 1 67 ? 41.471 43.732 -10.344 1.00 91.38 67 ARG A C 1
ATOM 558 O O . ARG A 1 67 ? 41.352 43.485 -9.146 1.00 91.38 67 ARG A O 1
ATOM 565 N N . SER A 1 68 ? 40.502 44.287 -11.075 1.00 90.31 68 SER A N 1
ATOM 566 C CA . SER A 1 68 ? 39.208 44.698 -10.515 1.00 90.31 68 SER A CA 1
ATOM 567 C C . SER A 1 68 ? 38.406 43.501 -10.002 1.00 90.31 68 SER A C 1
ATOM 569 O O . SER A 1 68 ? 37.958 43.524 -8.858 1.00 90.31 68 SER A O 1
ATOM 571 N N . VAL A 1 69 ? 38.318 42.410 -10.772 1.00 91.44 69 VAL A N 1
ATOM 572 C CA . VAL A 1 69 ? 37.617 41.186 -10.348 1.00 91.44 69 VAL A CA 1
ATOM 573 C C . VAL A 1 69 ? 38.298 40.523 -9.147 1.00 91.44 69 VAL A C 1
ATOM 575 O O . VAL A 1 69 ? 37.618 40.144 -8.195 1.00 91.44 69 VAL A O 1
ATOM 578 N N . ALA A 1 70 ? 39.629 40.411 -9.123 1.00 92.19 70 ALA A N 1
ATOM 579 C CA . ALA A 1 70 ? 40.331 39.834 -7.974 1.00 92.19 70 ALA A CA 1
ATOM 580 C C . ALA A 1 70 ? 40.187 40.698 -6.708 1.00 92.19 70 ALA A C 1
ATOM 582 O O . ALA A 1 70 ? 40.042 40.152 -5.614 1.00 92.19 70 ALA A O 1
ATOM 583 N N . GLN A 1 71 ? 40.179 42.028 -6.845 1.00 90.69 71 GLN A N 1
ATOM 584 C CA . GLN A 1 71 ? 39.957 42.950 -5.730 1.00 90.69 71 GLN A CA 1
ATOM 585 C C . GLN A 1 71 ? 38.509 42.901 -5.222 1.00 90.69 71 GLN A C 1
ATOM 587 O O . GLN A 1 71 ? 38.295 42.854 -4.009 1.00 90.69 71 GLN A O 1
ATOM 592 N N . PHE A 1 72 ? 37.521 42.839 -6.118 1.00 91.31 72 PHE A N 1
ATOM 593 C CA . PHE A 1 72 ? 36.115 42.627 -5.766 1.00 91.31 72 PHE A CA 1
ATOM 594 C C . PHE A 1 72 ? 35.930 41.307 -5.011 1.00 91.31 72 PHE A C 1
ATOM 596 O O . PHE A 1 72 ? 35.424 41.297 -3.892 1.00 91.31 72 PHE A O 1
ATOM 603 N N . MET A 1 73 ? 36.422 40.196 -5.564 1.00 90.75 73 MET A N 1
ATOM 604 C CA . MET A 1 73 ? 36.252 38.875 -4.954 1.00 90.75 73 MET A CA 1
ATOM 605 C C . MET A 1 73 ? 36.955 38.761 -3.597 1.00 90.75 73 MET A C 1
ATOM 607 O O . MET A 1 73 ? 36.411 38.138 -2.686 1.00 90.75 73 MET A O 1
ATOM 611 N N . ALA A 1 74 ? 38.103 39.420 -3.415 1.00 90.31 74 ALA A N 1
ATOM 612 C CA . ALA A 1 74 ? 38.790 39.469 -2.127 1.00 90.31 74 ALA A CA 1
ATOM 613 C C . ALA A 1 74 ? 38.077 40.343 -1.075 1.00 90.31 74 ALA A C 1
ATOM 615 O O . ALA A 1 74 ? 38.186 40.048 0.112 1.00 90.31 74 ALA A O 1
ATOM 616 N N . THR A 1 75 ? 37.362 41.399 -1.482 1.00 88.88 75 THR A N 1
ATOM 617 C CA . THR A 1 75 ? 36.725 42.364 -0.557 1.00 88.88 75 THR A CA 1
ATOM 618 C C . THR A 1 75 ? 35.259 42.058 -0.254 1.00 88.88 75 THR A C 1
ATOM 620 O O . THR A 1 75 ? 34.846 42.181 0.895 1.00 88.88 75 THR A O 1
ATOM 623 N N . LYS A 1 76 ? 34.477 41.641 -1.256 1.00 86.12 76 LYS A N 1
ATOM 624 C CA . LYS A 1 76 ? 33.031 41.371 -1.148 1.00 86.12 76 LYS A CA 1
ATOM 625 C C . LYS A 1 76 ? 32.711 39.907 -0.842 1.00 86.12 76 LYS A C 1
ATOM 627 O O . LYS A 1 76 ? 31.775 39.639 -0.102 1.00 86.12 76 LYS A O 1
ATOM 632 N N . ALA A 1 77 ? 33.496 38.970 -1.379 1.00 84.94 77 ALA A N 1
ATOM 633 C CA . ALA A 1 77 ? 33.270 37.526 -1.234 1.00 84.94 77 ALA A CA 1
ATOM 634 C C . ALA A 1 77 ? 34.355 36.801 -0.408 1.00 84.94 77 ALA A C 1
ATOM 636 O O . ALA A 1 77 ? 34.279 35.589 -0.229 1.00 84.94 77 ALA A O 1
ATOM 637 N N . ASN A 1 78 ? 35.373 37.520 0.086 1.00 89.44 78 ASN A N 1
ATOM 638 C CA . ASN A 1 78 ? 36.520 36.982 0.838 1.00 89.44 78 ASN A CA 1
ATOM 639 C C . ASN A 1 78 ? 37.293 35.842 0.121 1.00 89.44 78 ASN A C 1
ATOM 641 O O . ASN A 1 78 ? 37.963 35.022 0.753 1.00 89.44 78 ASN A O 1
ATOM 645 N N . ILE A 1 79 ? 37.239 35.783 -1.216 1.00 90.50 79 ILE A N 1
ATOM 646 C CA . ILE A 1 79 ? 37.927 34.770 -2.030 1.00 90.50 79 ILE A CA 1
ATOM 647 C C . ILE A 1 79 ? 39.228 35.342 -2.599 1.00 90.50 79 ILE A C 1
ATOM 649 O O . ILE A 1 79 ? 39.235 36.297 -3.375 1.00 90.50 79 ILE A O 1
ATOM 653 N N . LYS A 1 80 ? 40.353 34.691 -2.279 1.00 92.19 80 LYS A N 1
ATOM 654 C CA . LYS A 1 80 ? 41.671 35.003 -2.853 1.00 92.19 80 LYS A CA 1
ATOM 655 C C . LYS A 1 80 ? 41.888 34.236 -4.165 1.00 92.19 80 LYS A C 1
ATOM 657 O O . LYS A 1 80 ? 42.072 33.012 -4.168 1.00 92.19 80 LYS A O 1
ATOM 662 N N . LEU A 1 81 ? 41.883 34.974 -5.276 1.00 92.12 81 LEU A N 1
ATOM 663 C CA . LEU A 1 81 ? 42.089 34.461 -6.634 1.00 92.12 81 LEU A CA 1
ATOM 664 C C . LEU A 1 81 ? 43.537 34.642 -7.106 1.00 92.12 81 LEU A C 1
ATOM 666 O O . LEU A 1 81 ? 44.170 35.665 -6.845 1.00 92.12 81 LEU A O 1
ATOM 670 N N . ASN A 1 82 ? 44.056 33.663 -7.846 1.00 93.31 82 ASN A N 1
ATOM 671 C CA . ASN A 1 82 ? 45.362 33.759 -8.490 1.00 93.31 82 ASN A CA 1
ATOM 672 C C . ASN A 1 82 ? 45.245 34.475 -9.847 1.00 93.31 82 ASN A C 1
ATOM 674 O O . ASN A 1 82 ? 44.888 33.875 -10.863 1.00 93.31 82 ASN A O 1
ATOM 678 N N . THR A 1 83 ? 45.591 35.762 -9.866 1.00 91.94 83 THR A N 1
ATOM 679 C CA . THR A 1 83 ? 45.520 36.626 -11.057 1.00 91.94 83 THR A CA 1
ATOM 680 C C . THR A 1 83 ? 46.343 36.107 -12.239 1.00 91.94 83 THR A C 1
ATOM 682 O O . THR A 1 83 ? 45.904 36.224 -13.380 1.00 91.94 83 THR A O 1
ATOM 685 N N . LYS A 1 84 ? 47.494 35.463 -11.991 1.00 90.75 84 LYS A N 1
ATOM 686 C CA . LYS A 1 84 ? 48.334 34.874 -13.047 1.00 90.75 84 LYS A CA 1
ATOM 687 C C . LYS A 1 84 ? 47.627 33.715 -13.752 1.00 90.75 84 LYS A C 1
ATOM 689 O O . LYS A 1 84 ? 47.671 33.646 -14.975 1.00 90.75 84 LYS A O 1
ATOM 694 N N . ARG A 1 85 ? 46.940 32.844 -13.003 1.00 89.88 85 ARG A N 1
ATOM 695 C CA . ARG A 1 85 ? 46.168 31.724 -13.574 1.00 89.88 85 ARG A CA 1
ATOM 696 C C . ARG A 1 85 ? 44.950 32.197 -14.358 1.00 89.88 85 ARG A C 1
ATOM 698 O O . ARG A 1 85 ? 44.674 31.654 -15.418 1.00 89.88 85 ARG A O 1
ATOM 705 N N . LEU A 1 86 ? 44.262 33.234 -13.878 1.00 89.75 86 LEU A N 1
ATOM 706 C CA . LEU A 1 86 ? 43.175 33.863 -14.635 1.00 89.75 86 LEU A CA 1
ATOM 707 C C . LEU A 1 86 ? 43.683 34.481 -15.950 1.00 89.75 86 LEU A C 1
ATOM 709 O O . LEU A 1 86 ? 43.027 34.326 -16.975 1.00 89.75 86 LEU A O 1
ATOM 713 N N . TYR A 1 87 ? 44.867 35.110 -15.950 1.00 91.88 87 TYR A N 1
ATOM 714 C CA . TYR A 1 87 ? 45.453 35.706 -17.161 1.00 91.88 87 TYR A CA 1
ATOM 715 C C . TYR A 1 87 ? 45.929 34.652 -18.173 1.00 91.88 87 TYR A C 1
ATOM 717 O O . TYR A 1 87 ? 45.801 34.855 -19.376 1.00 91.88 87 TYR A O 1
ATOM 725 N N . GLN A 1 88 ? 46.433 33.505 -17.697 1.00 89.44 88 GLN A N 1
ATOM 726 C CA . GLN A 1 88 ? 46.818 32.370 -18.550 1.00 89.44 88 GLN A CA 1
ATOM 727 C C . GLN A 1 88 ? 45.645 31.814 -19.373 1.00 89.44 88 GLN A C 1
ATOM 729 O O . GLN A 1 88 ? 45.871 31.290 -20.460 1.00 89.44 88 GLN A O 1
ATOM 734 N N . ALA A 1 89 ? 44.411 31.956 -18.877 1.00 86.94 89 ALA A N 1
ATOM 735 C CA . ALA A 1 89 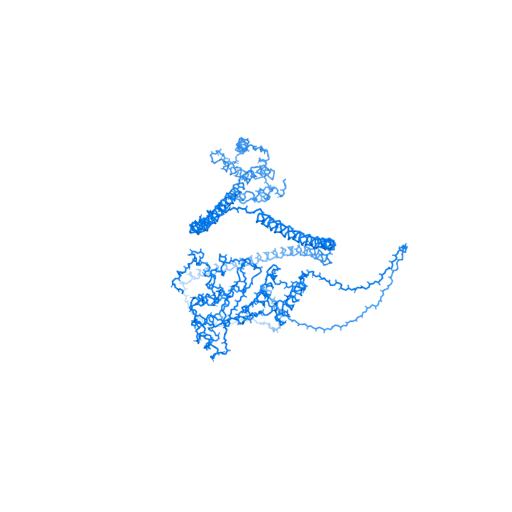? 43.163 31.627 -19.570 1.00 86.94 89 ALA A CA 1
ATOM 736 C C . ALA A 1 89 ? 43.074 30.214 -20.183 1.00 86.94 89 ALA A C 1
ATOM 738 O O . ALA A 1 89 ? 42.330 29.982 -21.138 1.00 86.94 89 ALA A O 1
ATOM 739 N N . ASP A 1 90 ? 43.824 29.276 -19.615 1.00 84.94 90 ASP A N 1
ATOM 740 C CA . ASP A 1 90 ? 43.837 27.854 -19.936 1.00 84.94 90 ASP A CA 1
ATOM 741 C C . ASP A 1 90 ? 43.086 27.054 -18.847 1.00 84.94 90 ASP A C 1
ATOM 743 O O . ASP A 1 90 ? 42.369 27.612 -18.008 1.00 84.94 90 ASP A O 1
ATOM 747 N N . GLY A 1 91 ? 43.259 25.730 -18.810 1.00 83.25 91 GLY A N 1
ATOM 748 C CA . GLY A 1 91 ? 42.662 24.884 -17.770 1.00 83.25 91 GLY A CA 1
ATOM 749 C C . GLY A 1 91 ? 43.043 25.247 -16.320 1.00 83.25 91 GLY A C 1
ATOM 750 O O . GLY A 1 91 ? 42.342 24.843 -15.393 1.00 83.25 91 GLY A O 1
ATOM 751 N N . TYR A 1 92 ? 44.110 26.014 -16.064 1.00 87.31 92 TYR A N 1
ATOM 752 C CA . TYR A 1 92 ? 44.427 26.481 -14.708 1.00 87.31 92 TYR A CA 1
ATOM 753 C C . TYR A 1 92 ? 43.564 27.672 -14.273 1.00 87.31 92 TYR A C 1
ATOM 755 O O . TYR A 1 92 ? 43.361 27.844 -13.069 1.00 87.31 92 TYR A O 1
ATOM 763 N N . ALA A 1 93 ? 42.997 28.443 -15.208 1.00 89.12 93 ALA A N 1
ATOM 764 C CA . ALA A 1 93 ? 42.045 29.512 -14.897 1.00 89.12 93 ALA A CA 1
ATOM 765 C C . ALA A 1 93 ? 40.747 28.959 -14.282 1.00 89.12 93 ALA A C 1
ATOM 767 O O . ALA A 1 93 ? 40.185 29.552 -13.360 1.00 89.12 93 ALA A O 1
ATOM 768 N N . VAL A 1 94 ? 40.304 27.779 -14.728 1.00 88.88 94 VAL A N 1
ATOM 769 C CA . VAL A 1 94 ? 39.064 27.149 -14.244 1.00 88.88 94 VAL A CA 1
ATOM 770 C C . VAL A 1 94 ? 39.147 26.745 -12.766 1.00 88.88 94 VAL A C 1
ATOM 772 O O . VAL A 1 94 ? 38.144 26.787 -12.062 1.00 88.88 94 VAL A O 1
ATOM 775 N N . ILE A 1 95 ? 40.344 26.440 -12.251 1.00 88.75 95 ILE A N 1
ATOM 776 C CA . ILE A 1 95 ? 40.566 26.167 -10.818 1.00 88.75 95 ILE A CA 1
ATOM 777 C C . ILE A 1 95 ? 40.264 27.413 -9.966 1.00 88.75 95 ILE A C 1
ATOM 779 O O . ILE A 1 95 ? 39.792 27.304 -8.837 1.00 88.75 95 ILE A O 1
ATOM 783 N N . GLU A 1 96 ? 40.515 28.607 -10.503 1.00 91.69 96 GLU A N 1
ATOM 784 C CA . GLU A 1 96 ? 40.217 29.871 -9.827 1.00 91.69 96 GLU A CA 1
ATOM 785 C C . GLU A 1 96 ? 38.739 30.266 -10.004 1.00 91.69 96 GLU A C 1
ATOM 787 O O . GLU A 1 96 ? 38.114 30.703 -9.040 1.00 91.69 96 GLU A O 1
ATOM 792 N N . LEU A 1 97 ? 38.148 30.027 -11.184 1.00 90.81 97 LEU A N 1
ATOM 793 C CA . LEU A 1 97 ? 36.707 30.207 -11.433 1.00 90.81 97 LEU A CA 1
ATOM 794 C C . LEU A 1 97 ? 35.832 29.291 -10.562 1.00 90.81 97 LEU A C 1
ATOM 796 O O . LEU A 1 97 ? 34.776 29.712 -10.085 1.00 90.81 97 LEU A O 1
ATOM 800 N N . LEU A 1 98 ? 36.280 28.057 -10.309 1.00 90.12 98 LEU A N 1
ATOM 801 C CA . LEU A 1 98 ? 35.600 27.107 -9.428 1.00 90.12 98 LEU A CA 1
ATOM 802 C C . LEU A 1 98 ? 35.348 27.692 -8.040 1.00 90.12 98 LEU A C 1
ATOM 804 O O . LEU A 1 98 ? 34.233 27.572 -7.559 1.00 90.12 98 LEU A O 1
ATOM 808 N N . LYS A 1 99 ? 36.322 28.394 -7.444 1.00 90.81 99 LYS A N 1
ATOM 809 C CA . LYS A 1 99 ? 36.183 29.007 -6.107 1.00 90.81 99 LYS A CA 1
ATOM 810 C C . LYS A 1 99 ? 35.004 29.980 -6.016 1.00 90.81 99 LYS A C 1
ATOM 812 O O . LYS A 1 99 ? 34.354 30.069 -4.982 1.00 90.81 99 LYS A O 1
ATOM 817 N N . ILE A 1 100 ? 34.757 30.726 -7.094 1.00 90.06 100 ILE A N 1
ATOM 818 C CA . ILE A 1 100 ? 33.638 31.673 -7.205 1.00 90.06 100 ILE A CA 1
ATOM 819 C C . ILE A 1 100 ? 32.320 30.910 -7.379 1.00 90.06 100 ILE A C 1
ATOM 821 O O . ILE A 1 100 ? 31.299 31.232 -6.776 1.00 90.06 100 ILE A O 1
ATOM 825 N N . THR A 1 101 ? 32.365 29.875 -8.214 1.00 90.19 101 THR A N 1
ATOM 826 C CA . THR A 1 101 ? 31.193 29.110 -8.642 1.00 90.19 101 THR A CA 1
ATOM 827 C C . THR A 1 101 ? 30.669 28.212 -7.523 1.00 90.19 101 THR A C 1
ATOM 829 O O . THR A 1 101 ? 29.460 28.138 -7.342 1.00 90.19 101 THR A O 1
ATOM 832 N N . THR A 1 102 ? 31.546 27.591 -6.724 1.00 88.69 102 THR A N 1
ATOM 833 C CA . THR A 1 102 ? 31.157 26.783 -5.556 1.00 88.69 102 THR A CA 1
ATOM 834 C C . THR A 1 102 ? 30.421 27.621 -4.519 1.00 88.69 102 THR A C 1
ATOM 836 O O . THR A 1 102 ? 29.354 27.209 -4.084 1.00 88.69 102 THR A O 1
ATOM 839 N N . LEU A 1 103 ? 30.910 28.830 -4.204 1.00 88.00 103 LEU A N 1
ATOM 840 C CA . LEU A 1 103 ? 30.253 29.742 -3.258 1.00 88.00 103 LEU A CA 1
ATOM 841 C C . LEU A 1 103 ? 28.817 30.083 -3.699 1.00 88.00 103 LEU A C 1
ATOM 843 O O . LEU A 1 103 ? 27.877 29.988 -2.914 1.00 88.00 103 LEU A O 1
ATOM 847 N N . LEU A 1 104 ? 28.639 30.445 -4.974 1.00 84.31 104 LEU A N 1
ATOM 848 C CA . LEU A 1 104 ? 27.322 30.753 -5.542 1.00 84.31 104 LEU A CA 1
ATOM 849 C C . LEU A 1 104 ? 26.402 29.523 -5.605 1.00 84.31 104 LE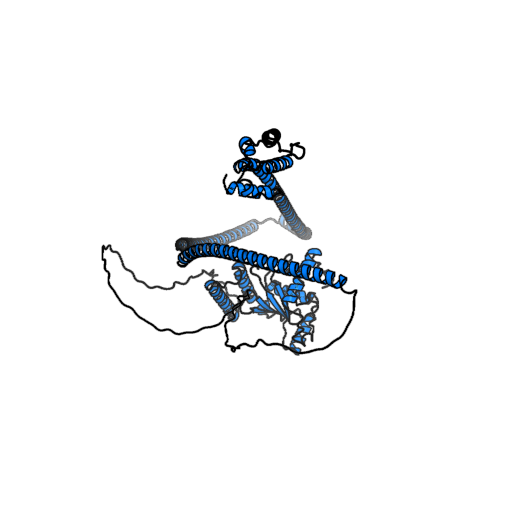U A C 1
ATOM 851 O O . LEU A 1 104 ? 25.191 29.644 -5.423 1.00 84.31 104 LEU A O 1
ATOM 855 N N . HIS A 1 105 ? 26.964 28.343 -5.863 1.00 85.12 105 HIS A N 1
ATOM 856 C CA . HIS A 1 105 ? 26.227 27.084 -5.944 1.00 85.12 105 HIS A CA 1
ATOM 857 C C . HIS A 1 105 ? 25.768 26.583 -4.567 1.00 85.12 105 HIS A C 1
ATOM 859 O O . HIS A 1 105 ? 24.645 26.108 -4.419 1.00 85.12 105 HIS A O 1
ATOM 865 N N . GLU A 1 106 ? 26.613 26.720 -3.546 1.00 83.06 106 GLU A N 1
ATOM 866 C CA . GLU A 1 106 ? 26.277 26.427 -2.150 1.00 83.06 106 GLU A CA 1
ATOM 867 C C . GLU A 1 106 ? 25.177 27.370 -1.641 1.00 83.06 106 GLU A C 1
ATOM 869 O O . GLU A 1 106 ? 24.214 26.901 -1.034 1.00 83.06 106 GLU A O 1
ATOM 874 N N . ALA A 1 107 ? 25.246 28.664 -1.980 1.00 79.25 107 ALA A N 1
ATOM 875 C CA . ALA A 1 107 ? 24.193 29.629 -1.666 1.00 79.25 107 ALA A CA 1
ATOM 876 C C . ALA A 1 107 ? 22.845 29.256 -2.319 1.00 79.25 107 ALA A C 1
ATOM 878 O O . ALA A 1 107 ? 21.826 29.207 -1.626 1.00 79.25 107 ALA A O 1
ATOM 879 N N . LEU A 1 108 ? 22.839 28.905 -3.613 1.00 77.38 108 LEU A N 1
ATOM 880 C CA . LEU A 1 108 ? 21.625 28.476 -4.323 1.00 77.38 108 LEU A CA 1
ATOM 881 C C . LEU A 1 108 ? 21.019 27.200 -3.711 1.00 77.38 108 LEU A C 1
ATOM 883 O O . LEU A 1 108 ? 19.812 27.131 -3.485 1.00 77.38 108 LEU A O 1
ATOM 887 N N . ASN A 1 109 ? 21.857 26.214 -3.384 1.00 71.31 109 ASN A N 1
ATOM 888 C CA . ASN A 1 109 ? 21.404 24.977 -2.753 1.00 71.31 109 ASN A CA 1
ATOM 889 C C . ASN A 1 109 ? 20.844 25.226 -1.344 1.00 71.31 109 ASN A C 1
ATOM 891 O O . ASN A 1 109 ? 19.823 24.641 -0.984 1.00 71.31 109 ASN A O 1
ATOM 895 N N . SER A 1 110 ? 21.462 26.112 -0.556 1.00 62.75 110 SER A N 1
ATOM 896 C CA . SER A 1 110 ? 20.976 26.427 0.793 1.00 62.75 110 SER A CA 1
ATOM 897 C C . SER A 1 110 ? 19.562 27.024 0.780 1.00 62.75 110 SER A C 1
ATOM 899 O O . SER A 1 110 ? 18.741 26.650 1.614 1.00 62.75 110 SER A O 1
ATOM 901 N N . GLN A 1 111 ? 19.227 27.839 -0.228 1.00 58.19 111 GLN A N 1
ATOM 902 C CA . GLN A 1 111 ? 17.878 28.378 -0.401 1.00 58.19 111 GLN A CA 1
ATOM 903 C C . GLN A 1 111 ? 16.843 27.278 -0.704 1.00 58.19 111 GLN A C 1
ATOM 905 O O . GLN A 1 111 ? 15.785 27.253 -0.079 1.00 58.19 111 GLN A O 1
ATOM 910 N N . THR A 1 112 ? 17.177 26.295 -1.553 1.00 55.06 112 THR A N 1
ATOM 911 C CA . THR A 1 112 ? 16.280 25.144 -1.812 1.00 55.06 112 THR A CA 1
ATOM 912 C C . THR A 1 112 ? 16.065 24.242 -0.589 1.00 55.06 112 THR A C 1
ATOM 914 O O . THR A 1 112 ? 15.018 23.611 -0.461 1.00 55.06 112 THR A O 1
ATOM 917 N N . VAL A 1 113 ? 17.027 24.196 0.343 1.00 53.78 113 VAL A N 1
ATOM 918 C CA . VAL A 1 113 ? 16.889 23.456 1.609 1.00 53.78 113 VAL A CA 1
ATOM 919 C C . VAL A 1 113 ? 15.984 24.204 2.594 1.00 53.78 113 VAL A C 1
ATOM 921 O O . VAL A 1 113 ? 15.205 23.563 3.294 1.00 53.78 113 VAL A O 1
ATOM 924 N N . VAL A 1 114 ? 16.029 25.541 2.626 1.00 51.94 114 VAL A N 1
ATOM 925 C CA . VAL A 1 114 ? 15.135 26.356 3.472 1.00 51.94 114 VAL A CA 1
ATOM 926 C C . VAL A 1 114 ? 13.675 26.216 3.031 1.00 51.94 114 VAL A C 1
ATOM 928 O O . VAL A 1 114 ? 12.825 25.917 3.868 1.00 51.94 114 VAL A O 1
ATOM 931 N N . GLU A 1 115 ? 13.386 26.306 1.729 1.00 47.78 115 GLU A N 1
ATOM 932 C CA . GLU A 1 115 ? 12.022 26.129 1.194 1.00 47.78 115 GLU A CA 1
ATOM 933 C C . GLU A 1 115 ? 11.453 24.722 1.471 1.00 47.78 115 GLU A C 1
ATOM 935 O O . GLU A 1 115 ? 10.261 24.569 1.745 1.00 47.78 115 GLU A O 1
ATOM 940 N N . ALA A 1 116 ? 12.291 23.680 1.468 1.00 48.16 116 ALA A N 1
ATOM 941 C CA . ALA A 1 116 ? 11.871 22.333 1.862 1.00 48.16 116 ALA A CA 1
ATOM 942 C C . ALA A 1 116 ? 11.564 22.226 3.372 1.00 48.16 116 ALA A C 1
ATOM 944 O O . ALA A 1 116 ? 10.621 21.538 3.769 1.00 48.16 116 ALA A O 1
ATOM 945 N N . ASN A 1 117 ? 12.336 22.920 4.213 1.00 48.66 117 ASN A N 1
ATOM 946 C CA . ASN A 1 117 ? 12.229 22.838 5.670 1.00 48.66 117 ASN A CA 1
ATOM 947 C C . ASN A 1 117 ? 11.041 23.651 6.225 1.00 48.66 117 ASN A C 1
ATOM 949 O O . ASN A 1 117 ? 10.383 23.211 7.167 1.00 48.66 117 ASN A O 1
ATOM 953 N N . GLU A 1 118 ? 10.707 24.794 5.615 1.00 50.19 118 GLU A N 1
ATOM 954 C CA . GLU A 1 118 ? 9.506 25.568 5.972 1.00 50.19 118 GLU A CA 1
ATOM 955 C C . GLU A 1 118 ? 8.213 24.797 5.666 1.00 50.19 118 GLU A C 1
ATOM 957 O O . GLU A 1 118 ? 7.295 24.773 6.488 1.00 50.19 118 GLU A O 1
ATOM 962 N N . ASN A 1 119 ? 8.159 24.089 4.532 1.00 51.34 119 ASN A N 1
ATOM 963 C CA . ASN A 1 119 ? 7.017 23.239 4.188 1.00 51.34 119 ASN A CA 1
ATOM 964 C C . ASN A 1 119 ? 6.856 22.055 5.161 1.00 51.34 119 ASN A C 1
ATOM 966 O O . ASN A 1 119 ? 5.734 21.752 5.568 1.00 51.34 119 ASN A O 1
ATOM 970 N N . ALA A 1 120 ? 7.956 21.425 5.591 1.00 51.59 120 ALA A N 1
ATOM 971 C CA . ALA A 1 120 ? 7.919 20.377 6.614 1.00 51.59 120 ALA A CA 1
ATOM 972 C C . ALA A 1 120 ? 7.410 20.914 7.967 1.00 51.59 120 ALA A C 1
ATOM 974 O O . ALA A 1 120 ? 6.460 20.370 8.533 1.00 51.59 120 ALA A O 1
ATOM 975 N N . ALA A 1 121 ? 7.952 22.044 8.436 1.00 54.22 121 ALA A N 1
ATOM 976 C CA . ALA A 1 121 ? 7.523 22.676 9.683 1.00 54.22 121 ALA A CA 1
ATOM 977 C C . ALA A 1 121 ? 6.041 23.100 9.662 1.00 54.22 121 ALA A C 1
ATOM 979 O O . ALA A 1 121 ? 5.345 22.988 10.675 1.00 54.22 121 ALA A O 1
ATOM 980 N N . HIS A 1 122 ? 5.525 23.552 8.514 1.00 56.66 122 HIS A N 1
ATOM 981 C CA . HIS A 1 122 ? 4.115 23.922 8.377 1.00 56.66 122 HIS A CA 1
ATOM 982 C C . HIS A 1 122 ? 3.179 22.695 8.380 1.00 56.66 122 HIS A C 1
ATOM 984 O O . HIS A 1 122 ? 2.057 22.782 8.895 1.00 56.66 122 HIS A O 1
ATOM 990 N N . ILE A 1 123 ? 3.630 21.549 7.858 1.00 61.84 123 ILE A N 1
ATOM 991 C CA . ILE A 1 123 ? 2.909 20.268 7.938 1.00 61.84 123 ILE A CA 1
ATOM 992 C C . ILE A 1 123 ? 2.877 19.758 9.385 1.00 61.84 123 ILE A C 1
ATOM 994 O O . ILE A 1 123 ? 1.810 19.378 9.866 1.00 61.84 123 ILE A O 1
ATOM 998 N N . ASP A 1 124 ? 3.989 19.830 10.118 1.00 62.00 124 ASP A N 1
ATOM 999 C CA . ASP A 1 124 ? 4.031 19.413 11.525 1.00 62.00 124 ASP A CA 1
ATOM 1000 C C . ASP A 1 124 ? 3.152 20.297 12.422 1.00 62.00 124 ASP A C 1
ATOM 1002 O O . ASP A 1 124 ? 2.390 19.776 13.238 1.00 62.00 124 ASP A O 1
ATOM 1006 N N . GLN A 1 125 ? 3.136 21.619 12.210 1.00 67.50 125 GLN A N 1
ATOM 1007 C CA . GLN A 1 125 ? 2.204 22.516 12.909 1.00 67.50 125 GLN A CA 1
ATOM 1008 C C . GLN A 1 125 ? 0.728 22.234 12.576 1.00 67.50 125 GLN A C 1
ATOM 1010 O O . GLN A 1 125 ? -0.141 22.403 13.436 1.00 67.50 125 GLN A O 1
ATOM 1015 N N . LEU A 1 126 ? 0.419 21.806 11.346 1.00 69.62 126 LEU A N 1
ATOM 1016 C CA . LEU A 1 126 ? -0.929 21.367 10.970 1.00 69.62 126 LEU A CA 1
ATOM 1017 C C . LEU A 1 126 ? -1.298 20.051 11.664 1.00 69.62 126 LEU A C 1
ATOM 1019 O O . LEU A 1 126 ? -2.378 19.960 12.245 1.00 69.62 126 LEU A O 1
ATOM 1023 N N . ASN A 1 127 ? -0.396 19.069 11.679 1.00 71.25 127 ASN A N 1
ATOM 1024 C CA . ASN A 1 127 ? -0.590 17.795 12.374 1.00 71.25 127 ASN A CA 1
ATOM 1025 C C . ASN A 1 127 ? -0.782 17.989 13.886 1.00 71.25 127 ASN A C 1
ATOM 1027 O O . ASN A 1 127 ? -1.657 17.358 14.482 1.00 71.25 127 ASN A O 1
ATOM 1031 N N . GLN A 1 128 ? -0.027 18.905 14.497 1.00 77.25 128 GLN A N 1
ATOM 1032 C CA . GLN A 1 128 ? -0.157 19.255 15.910 1.00 77.25 128 GLN A CA 1
ATOM 1033 C C . GLN A 1 128 ? -1.538 19.869 16.203 1.00 77.25 128 GLN A C 1
ATOM 1035 O O . GLN A 1 128 ? -2.269 19.342 17.038 1.00 77.25 128 GLN A O 1
ATOM 1040 N N . LYS A 1 129 ? -1.980 20.857 15.409 1.00 76.88 129 LYS A N 1
ATOM 1041 C CA . LYS A 1 129 ? -3.335 21.440 15.512 1.00 76.88 129 LYS A CA 1
ATOM 1042 C C . LYS A 1 129 ? -4.460 20.431 15.251 1.00 76.88 129 LYS A C 1
ATOM 1044 O O . LYS A 1 129 ? -5.523 20.527 15.860 1.00 76.88 129 LYS A O 1
ATOM 1049 N N . ILE A 1 130 ? -4.253 19.456 14.362 1.00 79.88 130 ILE A N 1
ATOM 1050 C CA . ILE A 1 130 ? -5.206 18.361 14.112 1.00 79.88 130 ILE A CA 1
ATOM 1051 C C . ILE A 1 130 ? -5.303 17.431 15.329 1.00 79.88 130 ILE A C 1
ATOM 1053 O O . ILE A 1 130 ? -6.394 16.956 15.651 1.00 79.88 130 ILE A O 1
ATOM 1057 N N . ASN A 1 131 ? -4.196 17.179 16.027 1.00 79.56 131 ASN A N 1
ATOM 1058 C CA . ASN A 1 131 ? -4.199 16.388 17.255 1.00 79.56 131 ASN A CA 1
ATOM 1059 C C . ASN A 1 131 ? -4.839 17.152 18.425 1.00 79.56 131 ASN A C 1
ATOM 1061 O O . ASN A 1 131 ? -5.670 16.571 19.121 1.00 79.56 131 ASN A O 1
ATOM 1065 N N . ASP A 1 132 ? -4.591 18.458 18.559 1.00 80.75 132 ASP A N 1
ATOM 1066 C CA . ASP A 1 132 ? -5.292 19.317 19.526 1.00 80.75 132 ASP A CA 1
ATOM 1067 C C . ASP A 1 132 ? -6.812 19.340 19.270 1.00 80.75 132 ASP A C 1
ATOM 1069 O O . ASP A 1 132 ? -7.614 19.267 20.202 1.00 80.75 132 ASP A O 1
ATOM 1073 N N . LEU A 1 133 ? -7.235 19.364 17.999 1.00 83.56 133 LEU A N 1
ATOM 1074 C CA . LEU A 1 133 ? -8.645 19.254 17.599 1.00 83.56 133 LEU A CA 1
ATOM 1075 C C . LEU A 1 133 ? -9.269 17.898 17.964 1.00 83.56 133 LEU A C 1
ATOM 1077 O O . LEU A 1 133 ? -10.423 17.859 18.397 1.00 83.56 133 LEU A O 1
ATOM 1081 N N . LYS A 1 134 ? -8.530 16.789 17.816 1.00 84.50 134 LYS A N 1
ATOM 1082 C CA . LYS A 1 134 ? -8.983 15.459 18.262 1.00 84.50 134 LYS A CA 1
ATOM 1083 C C . LYS A 1 134 ? -9.144 15.420 19.782 1.00 84.50 134 LYS A C 1
ATOM 1085 O O . LYS A 1 134 ? -10.206 15.025 20.252 1.00 84.50 134 LYS A O 1
ATOM 1090 N N . PHE A 1 135 ? -8.147 15.899 20.525 1.00 86.31 135 PHE A N 1
ATOM 1091 C CA . PHE A 1 135 ? -8.170 15.934 21.989 1.00 86.31 135 PHE A CA 1
ATOM 1092 C C . PHE A 1 135 ? -9.285 16.844 22.532 1.00 86.31 135 PHE A C 1
ATOM 1094 O O . PHE A 1 135 ? -10.012 16.469 23.447 1.00 86.31 135 PHE A O 1
ATOM 1101 N N . SER A 1 136 ? -9.510 18.004 21.907 1.00 86.12 136 SER A N 1
ATOM 1102 C CA . SER A 1 136 ? -10.630 18.900 22.228 1.00 86.12 136 SER A CA 1
ATOM 1103 C C . SER A 1 136 ? -11.997 18.245 21.970 1.00 86.12 136 SER A C 1
ATOM 1105 O O . SER A 1 136 ? -12.916 18.363 22.783 1.00 86.12 136 SER A O 1
ATOM 1107 N N . ARG A 1 137 ? -12.134 17.478 20.879 1.00 87.94 137 ARG A N 1
ATOM 1108 C CA . ARG A 1 137 ? -13.350 16.703 20.578 1.00 87.94 137 ARG A CA 1
ATOM 1109 C C . ARG A 1 137 ? -13.573 15.553 21.567 1.00 87.94 137 ARG A C 1
ATOM 1111 O O . ARG A 1 1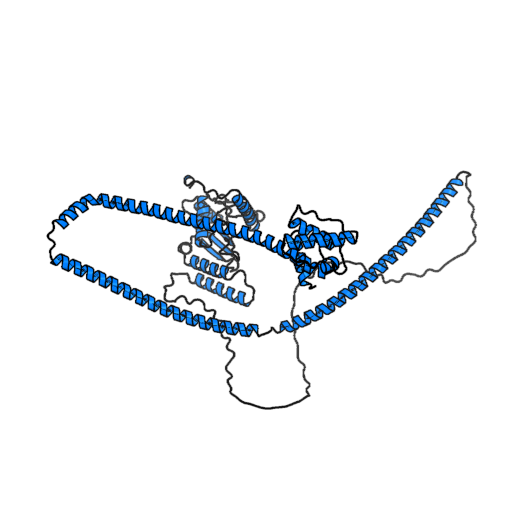37 ? -14.717 15.289 21.933 1.00 87.94 137 ARG A O 1
ATOM 1118 N N . GLU A 1 138 ? -12.506 14.892 22.001 1.00 89.44 138 GLU A N 1
ATOM 1119 C CA . GLU A 1 138 ? -12.546 13.849 23.029 1.00 89.44 138 GLU A CA 1
ATOM 1120 C C . GLU A 1 138 ? -12.965 14.428 24.388 1.00 89.44 138 GLU A C 1
ATOM 1122 O O . GLU A 1 138 ? -13.930 13.946 24.979 1.00 89.44 138 GLU A O 1
ATOM 1127 N N . LEU A 1 139 ? -12.364 15.545 24.813 1.00 89.31 139 LEU A N 1
ATOM 1128 C CA . LEU A 1 139 ? -12.773 16.309 25.998 1.00 89.31 139 LEU A CA 1
ATOM 1129 C C . LEU A 1 139 ? -14.241 16.755 25.938 1.00 89.31 139 LEU A C 1
ATOM 1131 O O . LEU A 1 139 ? -14.956 16.625 26.927 1.00 89.31 139 LEU A O 1
ATOM 1135 N N . ALA A 1 140 ? -14.733 17.235 24.792 1.00 92.19 140 ALA A N 1
ATOM 1136 C CA . ALA A 1 140 ? -16.143 17.603 24.630 1.00 92.19 140 ALA A CA 1
ATOM 1137 C C . ALA A 1 140 ? -17.088 16.392 24.785 1.00 92.19 140 ALA A C 1
ATOM 1139 O O . ALA A 1 140 ? -18.157 16.496 25.400 1.00 92.19 140 ALA A O 1
ATOM 1140 N N . SER A 1 141 ? -16.679 15.223 24.282 1.00 91.81 141 SER A N 1
ATOM 1141 C CA . SER A 1 141 ? -17.390 13.957 24.492 1.00 91.81 141 SER A CA 1
ATOM 1142 C C . SER A 1 141 ? -17.350 13.525 25.963 1.00 91.81 141 SER A C 1
ATOM 1144 O O . SER A 1 141 ? -18.366 13.095 26.517 1.00 91.81 141 SER A O 1
ATOM 1146 N N . GLU A 1 142 ? -16.207 13.685 26.634 1.00 93.81 142 GLU A N 1
ATOM 1147 C CA . GLU A 1 142 ? -16.048 13.353 28.049 1.00 93.81 142 GLU A CA 1
ATOM 1148 C C . GLU A 1 142 ? -16.875 14.285 28.951 1.00 93.81 142 GLU A C 1
ATOM 1150 O O . GLU A 1 142 ? -17.542 13.804 29.863 1.00 93.81 142 GLU A O 1
ATOM 1155 N N . ILE A 1 143 ? -16.924 15.590 28.658 1.00 94.69 143 ILE A N 1
ATOM 1156 C CA . ILE A 1 143 ? -17.792 16.569 29.336 1.00 94.69 143 ILE A CA 1
ATOM 1157 C C . ILE A 1 143 ? -19.262 16.173 29.185 1.00 94.69 143 ILE A C 1
ATOM 1159 O O . ILE A 1 143 ? -19.997 16.179 30.168 1.00 94.69 143 ILE A O 1
ATOM 1163 N N . THR A 1 144 ? -19.686 15.770 27.984 1.00 92.25 144 THR A N 1
ATOM 1164 C CA . THR A 1 144 ? -21.064 15.312 27.739 1.00 92.25 144 THR A CA 1
ATOM 1165 C C . THR A 1 144 ? -21.374 14.043 28.544 1.00 92.25 144 THR A C 1
ATOM 1167 O O . THR A 1 144 ? -22.416 13.947 29.191 1.00 92.25 144 THR A O 1
ATOM 1170 N N . THR A 1 145 ? -20.431 13.098 28.587 1.00 92.94 145 THR A N 1
ATOM 1171 C CA . THR A 1 145 ? -20.555 11.836 29.338 1.00 92.94 145 THR A CA 1
ATOM 1172 C C . THR A 1 145 ? -20.577 12.066 30.854 1.00 92.94 145 THR A C 1
ATOM 1174 O O . THR A 1 145 ? -21.399 11.486 31.562 1.00 92.94 145 THR A O 1
ATOM 1177 N N . LYS A 1 146 ? -19.702 12.939 31.371 1.00 94.62 146 LYS A N 1
ATOM 1178 C CA . LYS A 1 146 ? -19.668 13.349 32.783 1.00 94.62 146 LYS A CA 1
ATOM 1179 C C . LYS A 1 146 ? -20.916 14.145 33.162 1.00 94.62 146 LYS A C 1
ATOM 1181 O O . LYS A 1 146 ? -21.439 13.929 34.246 1.00 94.62 146 LYS A O 1
ATOM 1186 N N . GLY A 1 147 ? -21.428 14.996 32.272 1.00 94.88 147 GLY A N 1
ATOM 1187 C CA . GLY A 1 147 ? -22.686 15.722 32.453 1.00 94.88 147 GLY A CA 1
ATOM 1188 C C . GLY A 1 147 ? -23.895 14.791 32.567 1.00 94.88 147 GLY A C 1
ATOM 1189 O O . GLY A 1 147 ? -24.710 14.970 33.468 1.00 94.88 147 GLY A O 1
ATOM 1190 N N . ALA A 1 148 ? -23.972 13.755 31.725 1.00 91.69 148 ALA A N 1
ATOM 1191 C CA . ALA A 1 148 ? -25.013 12.730 31.814 1.00 91.69 148 ALA A CA 1
ATOM 1192 C C . ALA A 1 148 ? -24.949 11.955 33.145 1.00 91.69 148 ALA A C 1
ATOM 1194 O O . ALA A 1 148 ? -25.951 11.878 33.852 1.00 91.69 148 ALA A O 1
ATOM 1195 N N . LYS A 1 149 ? -23.758 11.474 33.539 1.00 93.25 149 LYS A N 1
ATOM 1196 C CA . LYS A 1 149 ? -23.548 10.806 34.839 1.00 93.25 149 LYS A CA 1
ATOM 1197 C C . LYS A 1 149 ? -23.872 11.718 36.026 1.00 93.25 149 LYS A C 1
ATOM 1199 O O . LYS A 1 149 ? -24.466 11.275 36.999 1.00 93.25 149 LYS A O 1
ATOM 1204 N N . LEU A 1 150 ? -23.506 12.998 35.949 1.00 93.69 150 LEU A N 1
ATOM 1205 C CA . LEU A 1 150 ? -23.801 13.980 36.992 1.00 93.69 150 LEU A CA 1
ATOM 1206 C C . LEU A 1 150 ? -25.310 14.231 37.120 1.00 93.69 150 LEU A C 1
ATOM 1208 O O . LEU A 1 150 ? -25.807 14.316 38.236 1.00 93.69 150 LEU A O 1
ATOM 1212 N N . TYR A 1 151 ? -26.039 14.314 36.004 1.00 90.69 151 TYR A N 1
ATOM 1213 C CA . TYR A 1 151 ? -27.501 14.422 36.010 1.00 90.69 151 TYR A CA 1
ATOM 1214 C C . TYR A 1 151 ? -28.160 13.185 36.638 1.00 90.69 151 TYR A C 1
ATOM 1216 O O . TYR A 1 151 ? -29.049 13.325 37.474 1.00 90.69 151 TYR A O 1
ATOM 1224 N N . GLU A 1 152 ? -27.686 11.986 36.290 1.00 90.06 152 GLU A N 1
ATOM 1225 C CA . GLU A 1 152 ? -28.151 10.722 36.870 1.00 90.06 152 GLU A CA 1
ATOM 1226 C C . GLU A 1 152 ? -27.902 10.663 38.388 1.00 90.06 152 GLU A C 1
ATOM 1228 O O . GLU A 1 152 ? -28.834 10.419 39.155 1.00 90.06 152 GLU A O 1
ATOM 1233 N N . PHE A 1 153 ? -26.688 10.994 38.844 1.00 89.62 153 PHE A N 1
ATOM 1234 C CA . PHE A 1 153 ? -26.357 11.051 40.272 1.00 89.62 153 PHE A CA 1
ATOM 1235 C C . PHE A 1 153 ? -27.139 12.138 41.029 1.00 89.62 153 PHE A C 1
ATOM 1237 O O . PHE A 1 153 ? -27.583 11.886 42.146 1.00 89.62 153 PHE A O 1
ATOM 1244 N N . LEU A 1 154 ? -27.380 13.320 40.442 1.00 89.75 154 LEU A N 1
ATOM 1245 C CA . LEU A 1 154 ? -28.251 14.332 41.061 1.00 89.75 154 LEU A CA 1
ATOM 1246 C C . LEU A 1 154 ? -29.714 13.873 41.135 1.00 89.75 154 LEU A C 1
ATOM 1248 O O . LEU A 1 154 ? -30.400 14.209 42.098 1.00 89.75 154 LEU A O 1
ATOM 1252 N N . GLY A 1 155 ? -30.191 13.099 40.155 1.00 88.06 155 GLY A N 1
ATOM 1253 C CA . GLY A 1 155 ? -31.512 12.469 40.206 1.00 88.06 155 GLY A CA 1
ATOM 1254 C C . GLY A 1 155 ? -31.634 11.459 41.352 1.00 88.06 155 GLY A C 1
ATOM 1255 O O . GLY A 1 155 ? -32.677 11.385 41.999 1.00 88.06 155 GLY A O 1
ATOM 1256 N N . GLN A 1 156 ? -30.550 10.737 41.646 1.00 89.69 156 GLN A N 1
ATOM 1257 C CA . GLN A 1 156 ? -30.457 9.786 42.758 1.00 89.69 156 GLN A CA 1
ATOM 1258 C C . GLN A 1 156 ? -30.177 10.453 44.121 1.00 89.69 156 GLN A C 1
ATOM 1260 O O . GLN A 1 156 ? -30.403 9.825 45.151 1.00 89.69 156 GLN A O 1
ATOM 1265 N N . GLU A 1 157 ? -29.739 11.720 44.180 1.00 87.38 157 GLU A N 1
ATOM 1266 C CA . GLU A 1 157 ? -29.382 12.394 45.446 1.00 87.38 157 GLU A CA 1
ATOM 1267 C C . GLU A 1 157 ? -30.542 12.428 46.453 1.00 87.38 157 GLU A C 1
ATOM 1269 O O . GLU A 1 157 ? -30.293 12.424 47.653 1.00 87.38 157 GLU A O 1
ATOM 1274 N N . VAL A 1 158 ? -31.805 12.421 46.011 1.00 83.00 158 VAL A N 1
ATOM 1275 C CA . VAL A 1 158 ? -32.958 12.411 46.931 1.00 83.00 158 VAL A CA 1
ATOM 1276 C C . VAL A 1 158 ? -33.038 11.096 47.717 1.00 83.00 158 VAL A C 1
ATOM 1278 O O . VAL A 1 158 ? -33.130 11.144 48.941 1.00 83.00 158 VAL A O 1
ATOM 1281 N N . SER A 1 159 ? -32.929 9.938 47.054 1.00 83.94 159 SER A N 1
ATOM 1282 C CA . SER A 1 159 ? -32.920 8.630 47.731 1.00 83.94 159 SER A CA 1
ATOM 1283 C C . SER A 1 159 ? -31.595 8.377 48.452 1.00 83.94 159 SER A C 1
ATOM 1285 O O . SER A 1 159 ? -31.590 8.001 49.622 1.00 83.94 159 SER A O 1
ATOM 1287 N N . LEU A 1 160 ? -30.465 8.698 47.811 1.00 84.56 160 LEU A N 1
ATOM 1288 C CA . LEU A 1 160 ? -29.133 8.574 48.410 1.00 84.56 160 LEU A CA 1
ATOM 1289 C C . LEU A 1 160 ? -28.961 9.465 49.647 1.00 84.56 160 LEU A C 1
ATOM 1291 O O . LEU A 1 160 ? -28.122 9.171 50.493 1.00 84.56 160 LEU A O 1
ATOM 1295 N N . ARG A 1 161 ? -29.716 10.561 49.782 1.00 84.56 161 ARG A N 1
ATOM 1296 C CA . ARG A 1 161 ? -29.716 11.399 50.988 1.00 84.56 161 ARG A CA 1
ATOM 1297 C C . ARG A 1 161 ? -30.488 10.760 52.138 1.00 84.56 161 ARG A C 1
ATOM 1299 O O . ARG A 1 161 ? -30.044 10.891 53.278 1.00 84.56 161 ARG A O 1
ATOM 1306 N N . GLU A 1 162 ? -31.599 10.081 51.864 1.00 84.00 162 GLU A N 1
ATOM 1307 C CA . GLU A 1 162 ? -32.329 9.309 52.877 1.00 84.00 162 GLU A CA 1
ATOM 1308 C C . GLU A 1 162 ? -31.502 8.104 53.338 1.00 84.00 162 GLU A C 1
ATOM 1310 O O . GLU A 1 162 ? -31.284 7.951 54.538 1.00 84.00 162 GLU A O 1
ATOM 1315 N N . GLU A 1 163 ? -30.930 7.335 52.407 1.00 83.00 163 GLU A N 1
ATOM 1316 C CA . GLU A 1 163 ? -30.014 6.224 52.707 1.00 83.00 163 GLU A CA 1
ATOM 1317 C C . GLU A 1 163 ? -28.774 6.695 53.480 1.00 83.00 163 GLU A C 1
ATOM 1319 O O . GLU A 1 163 ? -28.410 6.103 54.492 1.00 83.00 163 GLU A O 1
ATOM 1324 N N . ARG A 1 164 ? -28.158 7.817 53.088 1.00 85.38 164 ARG A N 1
ATOM 1325 C CA . ARG A 1 164 ? -27.014 8.405 53.808 1.00 85.38 164 ARG A CA 1
ATOM 1326 C C . ARG A 1 164 ? -27.393 8.869 55.211 1.00 85.38 164 ARG A C 1
ATOM 1328 O O . ARG A 1 164 ? -26.618 8.652 56.136 1.00 85.38 164 ARG A O 1
ATOM 1335 N N . HIS A 1 165 ? -28.567 9.474 55.405 1.00 83.12 165 HIS A N 1
ATOM 1336 C CA . HIS A 1 165 ? -29.059 9.790 56.750 1.00 83.12 165 HIS A CA 1
ATOM 1337 C C . HIS A 1 165 ? -29.375 8.528 57.561 1.00 83.12 165 HIS A C 1
ATOM 1339 O O . HIS A 1 165 ? -29.119 8.521 58.764 1.00 83.12 165 HIS A O 1
ATOM 1345 N N . ALA A 1 166 ? -29.872 7.461 56.931 1.00 79.75 166 ALA A N 1
ATOM 1346 C CA . ALA A 1 166 ? -30.081 6.172 57.579 1.00 79.75 166 ALA A CA 1
ATOM 1347 C C . ALA A 1 166 ? -28.745 5.544 58.012 1.00 79.75 166 ALA A C 1
ATOM 1349 O O . ALA A 1 166 ? -28.615 5.194 59.177 1.00 79.75 166 ALA A O 1
ATOM 1350 N N . CYS A 1 167 ? -27.726 5.500 57.148 1.00 75.00 167 CYS A N 1
ATOM 1351 C CA . CYS A 1 167 ? -26.388 4.996 57.482 1.00 75.00 167 CYS A CA 1
ATOM 1352 C C . CYS A 1 167 ? -25.643 5.862 58.512 1.00 75.00 167 CYS A C 1
ATOM 1354 O O . CYS A 1 167 ? -24.934 5.318 59.348 1.00 75.00 167 CYS A O 1
ATOM 1356 N N . ILE A 1 168 ? -25.803 7.192 58.494 1.00 79.25 168 ILE A N 1
ATOM 1357 C CA . ILE A 1 168 ? -25.210 8.090 59.507 1.00 79.25 168 ILE A CA 1
ATOM 1358 C C . ILE A 1 168 ? -25.871 7.901 60.881 1.00 79.25 168 ILE A C 1
ATOM 1360 O O . ILE A 1 168 ? -25.201 8.018 61.904 1.00 79.25 168 ILE A O 1
ATOM 1364 N N . ASN A 1 169 ? -27.177 7.624 60.910 1.00 78.50 169 ASN A N 1
ATOM 1365 C CA . ASN A 1 169 ? -27.920 7.364 62.144 1.00 78.50 169 ASN A CA 1
ATOM 1366 C C . ASN A 1 169 ? -27.888 5.883 62.568 1.00 78.50 169 ASN A C 1
ATOM 1368 O O . ASN A 1 169 ? -28.297 5.567 63.687 1.00 78.50 169 ASN A O 1
ATOM 1372 N N . ALA A 1 170 ? -27.428 4.979 61.699 1.00 71.81 170 ALA A N 1
ATOM 1373 C CA . ALA A 1 170 ? -27.244 3.574 62.019 1.00 71.81 170 ALA A CA 1
ATOM 1374 C C . ALA A 1 170 ? -26.108 3.432 63.034 1.00 71.81 170 ALA A C 1
ATOM 1376 O O . ALA A 1 170 ? -25.003 3.943 62.849 1.00 71.81 170 ALA A O 1
ATOM 1377 N N . GLN A 1 171 ? -26.379 2.712 64.120 1.00 71.62 171 GLN A N 1
ATOM 1378 C CA . GLN A 1 171 ? -25.325 2.286 65.028 1.00 71.62 171 GLN A CA 1
ATOM 1379 C C . GLN A 1 171 ? -24.521 1.208 64.308 1.00 71.62 171 GLN A C 1
ATOM 1381 O O . GLN A 1 171 ? -25.028 0.117 64.073 1.00 71.62 171 GLN A O 1
ATOM 1386 N N . ILE A 1 172 ? -23.297 1.547 63.907 1.00 71.56 172 ILE A N 1
ATOM 1387 C CA . ILE A 1 172 ? -22.423 0.622 63.187 1.00 71.56 172 ILE A CA 1
ATOM 1388 C C . ILE A 1 172 ? -22.008 -0.486 64.161 1.00 71.56 172 ILE A C 1
ATOM 1390 O O . ILE A 1 172 ? -21.235 -0.236 65.091 1.00 71.56 172 ILE A O 1
ATOM 1394 N N . GLU A 1 173 ? -22.534 -1.695 63.974 1.00 76.75 173 GLU A N 1
ATOM 1395 C CA . GLU A 1 173 ? -22.140 -2.844 64.785 1.00 76.75 173 GLU A CA 1
ATOM 1396 C C . GLU A 1 173 ? -20.738 -3.319 64.394 1.00 76.75 173 GLU A C 1
ATOM 1398 O O . GLU A 1 173 ? -20.380 -3.380 63.216 1.00 76.75 173 GLU A O 1
ATOM 1403 N N . LEU A 1 174 ? -19.929 -3.684 65.395 1.00 79.81 174 LEU A N 1
ATOM 1404 C CA . LEU A 1 174 ? -18.541 -4.104 65.173 1.00 79.81 174 LEU A CA 1
ATOM 1405 C C . LEU A 1 174 ? -18.452 -5.319 64.230 1.00 79.81 174 LEU A C 1
ATOM 1407 O O . LEU A 1 174 ? -17.534 -5.398 63.419 1.00 79.81 174 LEU A O 1
ATOM 1411 N N . SER A 1 175 ? -19.444 -6.215 64.301 1.00 84.06 175 SER A N 1
ATOM 1412 C CA . SER A 1 175 ? -19.542 -7.425 63.477 1.00 84.06 175 SER A CA 1
ATOM 1413 C C . SER A 1 175 ? -19.711 -7.125 61.983 1.00 84.06 175 SER A C 1
ATOM 1415 O O . SER A 1 175 ? -19.174 -7.857 61.154 1.00 84.06 175 SER A O 1
ATOM 1417 N N . ASP A 1 176 ? -20.425 -6.054 61.623 1.00 82.88 176 ASP A N 1
ATOM 1418 C CA . ASP A 1 176 ? -20.609 -5.662 60.219 1.00 82.88 176 ASP A CA 1
ATOM 1419 C C . ASP A 1 176 ? -19.328 -5.034 59.655 1.00 82.88 176 ASP A C 1
ATOM 1421 O O . ASP A 1 176 ? -18.970 -5.272 58.499 1.00 82.88 176 ASP A O 1
ATOM 1425 N N . ILE A 1 177 ? -18.589 -4.285 60.487 1.00 83.44 177 ILE A N 1
ATOM 1426 C CA . ILE A 1 177 ? -17.260 -3.765 60.131 1.00 83.44 177 ILE A CA 1
ATOM 1427 C C . ILE A 1 177 ? -16.290 -4.927 59.907 1.00 83.44 177 ILE A C 1
ATOM 1429 O O . ILE A 1 177 ? -15.603 -4.944 58.889 1.00 83.44 177 ILE A O 1
ATOM 1433 N N . GLU A 1 178 ? -16.240 -5.897 60.825 1.00 88.38 178 GLU A N 1
ATOM 1434 C CA . GLU A 1 178 ? -15.377 -7.078 60.705 1.00 88.38 178 GLU A CA 1
ATOM 1435 C C . GLU A 1 178 ? -15.724 -7.895 59.452 1.00 88.38 178 GLU A C 1
ATOM 1437 O O . GLU A 1 178 ? -14.836 -8.171 58.647 1.00 88.38 178 GLU A O 1
ATOM 1442 N N . SER A 1 179 ? -17.009 -8.171 59.197 1.00 88.88 179 SER A N 1
ATOM 1443 C CA . SER A 1 179 ? -17.442 -8.889 57.989 1.00 88.88 179 SER A CA 1
ATOM 1444 C C . SER A 1 179 ? -17.129 -8.125 56.695 1.00 88.88 179 SER A C 1
ATOM 1446 O O . SER A 1 179 ? -16.700 -8.730 55.710 1.00 88.88 179 SER A O 1
ATOM 1448 N N . SER A 1 180 ? -17.325 -6.801 56.666 1.00 87.19 180 SER A N 1
ATOM 1449 C CA . SER A 1 180 ? -16.987 -5.979 55.497 1.00 87.19 180 SER A CA 1
ATOM 1450 C C . SER A 1 180 ? -15.475 -5.876 55.284 1.00 87.19 180 SER A C 1
ATOM 1452 O O . SER A 1 180 ? -15.026 -5.782 54.139 1.00 87.19 180 SER A O 1
ATOM 1454 N N . LEU A 1 181 ? -14.687 -5.883 56.362 1.00 89.75 181 LEU A N 1
ATOM 1455 C CA . LEU A 1 181 ? -13.230 -5.860 56.310 1.00 89.75 181 LEU A CA 1
ATOM 1456 C C . LEU A 1 181 ? -12.685 -7.202 55.809 1.00 89.75 181 LEU A C 1
ATOM 1458 O O . LEU A 1 181 ? -11.836 -7.205 54.920 1.00 89.75 181 LEU A O 1
ATOM 1462 N N . ASP A 1 182 ? -13.215 -8.327 56.292 1.00 93.00 182 ASP A N 1
ATOM 1463 C CA . ASP A 1 182 ? -12.870 -9.665 55.802 1.00 93.00 182 ASP A CA 1
ATOM 1464 C C . ASP A 1 182 ? -13.244 -9.849 54.325 1.00 93.00 182 ASP A C 1
ATOM 1466 O O . ASP A 1 182 ? -12.447 -10.392 53.552 1.00 93.00 182 ASP A O 1
ATOM 1470 N N . GLN A 1 183 ? -14.403 -9.337 53.890 1.00 93.69 183 GLN A N 1
ATOM 1471 C CA . GLN A 1 183 ? -14.755 -9.313 52.468 1.00 93.69 183 GLN A CA 1
ATOM 1472 C C . GLN A 1 183 ? -13.737 -8.496 51.658 1.00 93.69 183 GLN A C 1
ATOM 1474 O O . GLN A 1 183 ? -13.201 -9.001 50.672 1.00 93.69 183 GLN A O 1
ATOM 1479 N N . ALA A 1 184 ? -13.409 -7.271 52.084 1.00 94.06 184 ALA A N 1
ATOM 1480 C CA . ALA A 1 184 ? -12.438 -6.424 51.389 1.00 94.06 184 ALA A CA 1
ATOM 1481 C C . ALA A 1 184 ? -11.025 -7.042 51.356 1.00 94.06 184 ALA A C 1
ATOM 1483 O O . ALA A 1 184 ? -10.312 -6.922 50.354 1.00 94.06 184 ALA A O 1
ATOM 1484 N N . ILE A 1 185 ? -10.622 -7.742 52.422 1.00 95.31 185 ILE A N 1
ATOM 1485 C CA . ILE A 1 185 ? -9.372 -8.506 52.492 1.00 95.31 185 ILE A CA 1
ATOM 1486 C C . ILE A 1 185 ? -9.391 -9.658 51.483 1.00 95.31 185 ILE A C 1
ATOM 1488 O O . ILE A 1 185 ? -8.407 -9.844 50.767 1.00 95.31 185 ILE A O 1
ATOM 1492 N N . ASN A 1 186 ? -10.485 -10.415 51.390 1.00 95.44 186 ASN A N 1
ATOM 1493 C CA . ASN A 1 186 ? -10.593 -11.539 50.459 1.00 95.44 186 ASN A CA 1
ATOM 1494 C C . ASN A 1 186 ? -10.650 -11.067 48.999 1.00 95.44 186 ASN A C 1
ATOM 1496 O O . ASN A 1 186 ? -9.847 -11.534 48.199 1.00 95.44 186 ASN A O 1
ATOM 1500 N N . GLU A 1 187 ? -11.437 -10.039 48.673 1.00 95.31 187 GLU A N 1
ATOM 1501 C CA . GLU A 1 187 ? -11.406 -9.419 47.340 1.00 95.31 187 GLU A CA 1
ATOM 1502 C C . GLU A 1 187 ? -10.012 -8.891 46.963 1.00 95.31 187 GLU A C 1
ATOM 1504 O O . GLU A 1 187 ? -9.639 -8.873 45.789 1.00 95.31 187 GLU A O 1
ATOM 1509 N N . THR A 1 188 ? -9.233 -8.420 47.942 1.00 95.19 188 THR A N 1
ATOM 1510 C CA . THR A 1 188 ? -7.855 -7.964 47.712 1.00 95.19 188 THR A CA 1
ATOM 1511 C C . THR A 1 188 ? -6.903 -9.141 47.493 1.00 95.19 188 THR A C 1
ATOM 1513 O O . THR A 1 188 ? -6.041 -9.049 46.619 1.00 95.19 188 THR A O 1
ATOM 1516 N N . LYS A 1 189 ? -7.072 -10.264 48.208 1.00 96.69 189 LYS A N 1
ATOM 1517 C CA . LYS A 1 189 ? -6.335 -11.514 47.937 1.00 96.69 189 LYS A CA 1
ATOM 1518 C C . LYS A 1 189 ? -6.639 -12.039 46.535 1.00 96.69 189 LYS A C 1
ATOM 1520 O O . LYS A 1 189 ? -5.699 -12.289 45.791 1.00 96.69 189 LYS A O 1
ATOM 1525 N N . ASP A 1 190 ? -7.910 -12.093 46.142 1.00 96.00 190 ASP A N 1
ATOM 1526 C CA . ASP A 1 190 ? -8.327 -12.554 44.812 1.00 96.00 190 ASP A CA 1
ATOM 1527 C C . ASP A 1 190 ? -7.717 -11.687 43.698 1.00 96.00 190 ASP A C 1
ATOM 1529 O O . ASP A 1 190 ? -7.211 -12.205 42.702 1.00 96.00 190 ASP A O 1
ATOM 1533 N N . LYS A 1 191 ? -7.677 -10.357 43.885 1.00 95.88 191 LYS A N 1
ATOM 1534 C CA . LYS A 1 191 ? -6.988 -9.424 42.970 1.00 95.88 191 LYS A CA 1
ATOM 1535 C C . LYS A 1 191 ? -5.476 -9.677 42.925 1.00 95.88 191 LYS A C 1
ATOM 1537 O O . LYS A 1 191 ? -4.894 -9.665 41.841 1.00 95.88 191 LYS A O 1
ATOM 1542 N N . VAL A 1 192 ? -4.837 -9.922 44.071 1.00 96.88 192 VAL A N 1
ATOM 1543 C CA . VAL A 1 192 ? -3.402 -10.245 44.157 1.00 96.88 192 VAL A CA 1
ATOM 1544 C C . VAL A 1 192 ? -3.085 -11.566 43.453 1.00 96.88 192 VAL A C 1
ATOM 1546 O O . VAL A 1 192 ? -2.124 -11.624 42.688 1.00 96.88 192 VAL A O 1
ATOM 1549 N N . ASP A 1 193 ? -3.889 -12.606 43.657 1.00 96.31 193 ASP A N 1
ATOM 1550 C CA . ASP A 1 193 ? -3.675 -13.914 43.036 1.00 96.31 193 ASP A CA 1
ATOM 1551 C C . ASP A 1 193 ? -3.993 -13.884 41.534 1.00 96.31 193 ASP A C 1
ATOM 1553 O O . ASP A 1 193 ? -3.232 -14.438 40.740 1.00 96.31 193 ASP A O 1
ATOM 1557 N N . HIS A 1 194 ? -5.002 -13.120 41.103 1.00 95.50 194 HIS A N 1
ATOM 1558 C CA . HIS A 1 194 ? -5.220 -12.844 39.682 1.00 95.50 194 HIS A CA 1
ATOM 1559 C C . HIS A 1 194 ? -3.994 -12.173 39.039 1.00 95.50 194 HIS A C 1
ATOM 1561 O O . HIS A 1 194 ? -3.507 -12.646 38.011 1.00 95.50 194 HIS A O 1
ATOM 1567 N N . ILE A 1 195 ? -3.432 -11.134 39.668 1.00 95.62 195 ILE A N 1
ATOM 1568 C CA . ILE A 1 195 ? -2.221 -10.456 39.174 1.00 95.62 195 ILE A CA 1
ATOM 1569 C C . ILE A 1 195 ? -1.018 -11.413 39.135 1.00 95.62 195 ILE A C 1
ATOM 1571 O O . ILE A 1 195 ? -0.278 -11.397 38.153 1.00 95.62 195 ILE A O 1
ATOM 1575 N N . LYS A 1 196 ? -0.836 -12.300 40.127 1.00 96.75 196 LYS A N 1
ATOM 1576 C CA . LYS A 1 196 ? 0.212 -13.341 40.073 1.00 96.75 196 LYS A CA 1
ATOM 1577 C C . LYS A 1 196 ? 0.051 -14.245 38.852 1.00 96.75 196 LYS A C 1
ATOM 1579 O O . LYS A 1 196 ? 1.012 -14.413 38.110 1.00 96.75 196 LYS A O 1
ATOM 1584 N N . THR A 1 197 ? -1.157 -14.753 38.583 1.00 95.75 197 THR A N 1
ATOM 1585 C CA . THR A 1 197 ? -1.385 -15.593 37.390 1.00 95.75 197 THR A CA 1
ATOM 1586 C C . THR A 1 197 ? -1.137 -14.830 36.085 1.00 95.75 197 THR A C 1
ATOM 1588 O O . THR A 1 197 ? -0.634 -15.403 35.122 1.00 95.75 197 THR A O 1
ATOM 1591 N N . GLN A 1 198 ? -1.423 -13.523 36.029 1.00 95.44 198 GLN A N 1
ATOM 1592 C CA . GLN A 1 198 ? -1.063 -12.691 34.876 1.00 95.44 198 GLN A CA 1
ATOM 1593 C C . GLN A 1 198 ? 0.459 -12.561 34.714 1.00 95.44 198 GLN A C 1
ATOM 1595 O O . GLN A 1 198 ? 0.954 -12.695 33.598 1.00 95.44 198 GLN A O 1
ATOM 1600 N N . ILE A 1 199 ? 1.204 -12.364 35.807 1.00 95.88 199 ILE A N 1
ATOM 1601 C CA . ILE A 1 199 ? 2.676 -12.308 35.796 1.00 95.88 199 ILE A CA 1
ATOM 1602 C C . ILE A 1 199 ? 3.271 -13.643 35.322 1.00 95.88 199 ILE A C 1
ATOM 1604 O O . ILE A 1 199 ? 4.150 -13.638 34.466 1.00 95.88 199 ILE A O 1
ATOM 1608 N N . GLU A 1 200 ? 2.766 -14.780 35.805 1.00 96.19 200 GLU A N 1
ATOM 1609 C CA . GLU A 1 200 ? 3.212 -16.115 35.373 1.00 96.19 200 GLU A CA 1
ATOM 1610 C C . GLU A 1 200 ? 2.948 -16.358 33.877 1.00 96.19 200 GLU A C 1
ATOM 1612 O O . GLU A 1 200 ? 3.832 -16.828 33.157 1.00 96.19 200 GLU A O 1
ATOM 1617 N N . ASN A 1 201 ? 1.773 -15.963 33.374 1.00 94.31 201 ASN A N 1
ATOM 1618 C CA . ASN A 1 201 ? 1.442 -16.043 31.947 1.00 94.31 201 ASN A CA 1
ATOM 1619 C C . ASN A 1 201 ? 2.342 -15.142 31.078 1.00 94.31 201 ASN A C 1
ATOM 1621 O O . ASN A 1 201 ? 2.728 -15.530 29.970 1.00 94.31 201 ASN A O 1
ATOM 1625 N N . ILE A 1 202 ? 2.699 -13.950 31.568 1.00 95.62 202 ILE A N 1
ATOM 1626 C CA . ILE A 1 202 ? 3.631 -13.039 30.888 1.00 95.62 202 ILE A CA 1
ATOM 1627 C C . ILE A 1 202 ? 5.043 -13.635 30.877 1.00 95.62 202 ILE A C 1
ATOM 1629 O O . ILE A 1 202 ? 5.644 -13.697 29.809 1.00 95.62 202 ILE A O 1
ATOM 1633 N N . ALA A 1 203 ? 5.536 -14.161 32.001 1.00 95.69 203 ALA A N 1
ATOM 1634 C CA . ALA A 1 203 ? 6.852 -14.802 32.084 1.00 95.69 203 ALA A CA 1
ATOM 1635 C C . ALA A 1 203 ? 6.962 -16.048 31.180 1.00 95.69 203 ALA A C 1
ATOM 1637 O O . ALA A 1 203 ? 7.984 -16.270 30.532 1.00 95.69 203 ALA A O 1
ATOM 1638 N N . GLY A 1 204 ? 5.893 -16.846 31.067 1.00 94.56 204 GLY A N 1
ATOM 1639 C CA . GLY A 1 204 ? 5.830 -17.949 30.100 1.00 94.56 204 GLY A CA 1
ATOM 1640 C C . GLY A 1 204 ? 5.850 -17.470 28.641 1.00 94.56 204 GLY A C 1
ATOM 1641 O O . GLY A 1 204 ? 6.474 -18.099 27.784 1.00 94.56 204 GLY A O 1
ATOM 1642 N N . SER A 1 205 ? 5.215 -16.328 28.361 1.00 93.75 205 SER A N 1
ATOM 1643 C CA . SER A 1 205 ? 5.220 -15.699 27.034 1.00 93.75 205 SER A CA 1
ATOM 1644 C C . SER A 1 205 ? 6.596 -15.124 26.677 1.00 93.75 205 SER A C 1
ATOM 1646 O O . SER A 1 205 ? 7.059 -15.325 25.558 1.00 93.75 205 SER A O 1
ATOM 1648 N N . GLU A 1 206 ? 7.269 -14.476 27.630 1.00 94.25 206 GLU A N 1
ATOM 1649 C CA . GLU A 1 206 ? 8.643 -13.967 27.528 1.00 94.25 206 GLU A CA 1
ATOM 1650 C C . GLU A 1 206 ? 9.617 -15.099 27.169 1.00 94.25 206 GLU A C 1
ATOM 1652 O O . GLU A 1 206 ? 10.223 -15.070 26.100 1.00 94.25 206 GLU A O 1
ATOM 1657 N N . GLN A 1 207 ? 9.633 -16.188 27.948 1.00 95.69 207 GLN A N 1
ATOM 1658 C CA . GLN A 1 207 ? 10.465 -17.365 27.656 1.00 95.69 207 GLN A CA 1
ATOM 1659 C C . GLN A 1 207 ? 10.162 -18.013 26.294 1.00 95.69 207 GLN A C 1
ATOM 1661 O O . GLN A 1 207 ? 11.052 -18.594 25.665 1.00 95.69 207 GLN A O 1
ATOM 1666 N N . SER A 1 208 ? 8.910 -17.959 25.824 1.00 93.69 208 SER A N 1
ATOM 1667 C CA . SER A 1 208 ? 8.562 -18.440 24.483 1.00 93.69 208 SER A CA 1
ATOM 1668 C C . SER A 1 208 ? 9.040 -17.500 23.375 1.00 93.69 208 SER A C 1
ATOM 1670 O O . SER A 1 208 ? 9.282 -17.976 22.263 1.00 93.69 208 SER A O 1
ATOM 1672 N N . LEU A 1 209 ? 9.132 -16.195 23.632 1.00 93.69 209 LEU A N 1
ATOM 1673 C CA . LEU A 1 209 ? 9.631 -15.209 22.677 1.00 93.69 209 LEU A CA 1
ATOM 1674 C C . LEU A 1 209 ? 11.157 -15.244 22.601 1.00 93.69 209 LEU A C 1
ATOM 1676 O O . LEU A 1 209 ? 11.680 -15.275 21.491 1.00 93.69 209 LEU A O 1
ATOM 1680 N N . ASP A 1 210 ? 11.857 -15.364 23.730 1.00 94.56 210 ASP A N 1
ATOM 1681 C CA . ASP A 1 210 ? 13.321 -15.483 23.766 1.00 94.56 210 ASP A CA 1
ATOM 1682 C C . ASP A 1 210 ? 13.814 -16.676 22.938 1.00 94.56 210 ASP A C 1
ATOM 1684 O O . ASP A 1 210 ? 14.677 -16.523 22.075 1.00 94.56 210 ASP A O 1
ATOM 1688 N N . LYS A 1 211 ? 13.177 -17.847 23.086 1.00 95.69 211 LYS A N 1
ATOM 1689 C CA . LYS A 1 211 ? 13.474 -19.037 22.263 1.00 95.69 211 LYS A CA 1
ATOM 1690 C C . LYS A 1 211 ? 13.240 -18.805 20.766 1.00 95.69 211 LYS A C 1
ATOM 1692 O O . LYS A 1 211 ? 13.974 -19.336 19.934 1.00 95.69 211 LYS A O 1
ATOM 1697 N N . LYS A 1 212 ? 12.221 -18.016 20.396 1.00 95.69 212 LYS A N 1
ATOM 1698 C CA . LYS A 1 212 ? 11.972 -17.642 18.991 1.00 95.69 212 LYS A CA 1
ATOM 1699 C C . LYS A 1 212 ? 13.029 -16.663 18.478 1.00 95.69 212 LYS A C 1
ATOM 1701 O O . LYS A 1 212 ? 13.466 -16.811 17.340 1.00 95.69 212 LYS A O 1
ATOM 1706 N N . ILE A 1 213 ? 13.454 -15.703 19.301 1.00 94.56 213 ILE A N 1
ATOM 1707 C CA . ILE A 1 213 ? 14.527 -14.755 18.976 1.00 94.56 213 ILE A CA 1
ATOM 1708 C C . ILE A 1 213 ? 15.840 -15.515 18.760 1.00 94.56 213 ILE A C 1
ATOM 1710 O O . ILE A 1 213 ? 16.463 -15.339 17.719 1.00 94.56 213 ILE A O 1
ATOM 1714 N N . GLU A 1 214 ? 16.210 -16.422 19.666 1.00 96.50 214 GLU A N 1
ATOM 1715 C CA . GLU A 1 214 ? 17.415 -17.252 19.556 1.00 96.50 214 GLU A CA 1
ATOM 1716 C C . GLU A 1 214 ? 17.412 -18.108 18.276 1.00 96.50 214 GLU A C 1
ATOM 1718 O O . GLU A 1 214 ? 18.390 -18.104 17.524 1.00 96.50 214 GLU A O 1
ATOM 1723 N N . LYS A 1 215 ? 16.283 -18.761 17.951 1.00 95.44 215 LYS A N 1
ATOM 1724 C CA . LYS A 1 215 ? 16.133 -19.514 16.692 1.00 95.44 215 LYS A CA 1
ATOM 1725 C C . LYS A 1 215 ? 16.354 -18.621 15.464 1.00 95.44 215 LYS A C 1
ATOM 1727 O O . LYS A 1 215 ? 17.155 -18.963 14.595 1.00 95.44 215 LYS A O 1
ATOM 1732 N N . ARG A 1 216 ? 15.701 -17.451 15.414 1.00 94.19 216 ARG A N 1
ATOM 1733 C CA . ARG A 1 216 ? 15.851 -16.477 14.315 1.00 94.19 216 ARG A CA 1
ATOM 1734 C C . ARG A 1 216 ? 17.270 -15.907 14.220 1.00 94.19 216 ARG A C 1
ATOM 1736 O O . ARG A 1 216 ? 17.744 -15.664 13.113 1.00 94.19 216 ARG A O 1
ATOM 1743 N N . GLN A 1 217 ? 17.962 -15.733 15.346 1.00 95.12 217 GLN A N 1
ATOM 1744 C CA . GLN A 1 217 ? 19.361 -15.300 15.393 1.00 95.12 217 GLN A CA 1
ATOM 1745 C C . GLN A 1 217 ? 20.272 -16.329 14.698 1.00 95.12 217 GLN A C 1
ATOM 1747 O O . GLN A 1 217 ? 21.069 -15.968 13.831 1.00 95.12 217 GLN A O 1
ATOM 1752 N N . MET A 1 218 ? 20.101 -17.621 15.007 1.00 95.44 218 MET A N 1
ATOM 1753 C CA . MET A 1 218 ? 20.873 -18.708 14.388 1.00 95.44 218 MET A CA 1
ATOM 1754 C C . MET A 1 218 ? 20.606 -18.847 12.881 1.00 95.44 218 MET A C 1
ATOM 1756 O O . MET A 1 218 ? 21.541 -19.036 12.096 1.00 95.44 218 MET A O 1
ATOM 1760 N N . GLU A 1 219 ? 19.350 -18.711 12.446 1.00 94.62 219 GLU A N 1
ATOM 1761 C CA . GLU A 1 219 ? 19.007 -18.682 11.018 1.00 94.62 219 GLU A CA 1
ATOM 1762 C C . GLU A 1 219 ? 19.632 -17.490 10.288 1.00 94.62 219 GLU A C 1
ATOM 1764 O O . GLU A 1 219 ? 20.143 -17.639 9.172 1.00 94.62 219 GLU A O 1
ATOM 1769 N N . LEU A 1 220 ? 19.601 -16.304 10.905 1.00 92.62 220 LEU A N 1
ATOM 1770 C CA . LEU A 1 220 ? 20.206 -15.099 10.352 1.00 92.62 220 LEU A CA 1
ATOM 1771 C C . LEU A 1 220 ? 21.710 -15.303 10.148 1.00 92.62 220 LEU A C 1
ATOM 1773 O O . LEU A 1 220 ? 22.206 -15.042 9.053 1.00 92.62 220 LEU A O 1
ATOM 1777 N N . ASP A 1 221 ? 22.416 -15.855 11.136 1.00 95.50 221 ASP A N 1
ATOM 1778 C CA . ASP A 1 221 ? 23.847 -16.150 11.029 1.00 95.50 221 ASP A CA 1
ATOM 1779 C C . ASP A 1 221 ? 24.156 -17.201 9.947 1.00 95.50 221 ASP A C 1
ATOM 1781 O O . ASP A 1 221 ? 25.113 -17.033 9.180 1.00 95.50 221 ASP A O 1
ATOM 1785 N N . ARG A 1 222 ? 23.333 -18.255 9.808 1.00 95.06 222 ARG A N 1
ATOM 1786 C CA . ARG A 1 222 ? 23.453 -19.240 8.709 1.00 95.06 222 ARG A CA 1
ATOM 1787 C C . ARG A 1 222 ? 23.284 -18.563 7.344 1.00 95.06 222 ARG A C 1
ATOM 1789 O O . ARG A 1 222 ? 24.087 -18.792 6.436 1.00 95.06 222 ARG A O 1
ATOM 1796 N N . ASN A 1 223 ? 22.289 -17.689 7.206 1.00 90.88 223 ASN A N 1
ATOM 1797 C CA . ASN A 1 223 ? 22.011 -16.960 5.968 1.00 90.88 223 ASN A CA 1
ATOM 1798 C C . ASN A 1 223 ? 23.086 -15.911 5.639 1.00 90.88 223 ASN A C 1
ATOM 1800 O O . ASN A 1 223 ? 23.482 -15.786 4.479 1.00 90.88 223 ASN A O 1
ATOM 1804 N N . VAL A 1 224 ? 23.626 -15.207 6.639 1.00 94.00 224 VAL A N 1
ATOM 1805 C CA . VAL A 1 224 ? 24.752 -14.272 6.474 1.00 94.00 224 VAL A CA 1
ATOM 1806 C C . VAL A 1 224 ? 26.004 -15.014 6.001 1.00 94.00 224 VAL A C 1
ATOM 1808 O O . VAL A 1 224 ? 26.643 -14.565 5.046 1.00 94.00 224 VAL A O 1
ATOM 1811 N N . LYS A 1 225 ? 26.324 -16.177 6.588 1.00 94.25 225 LYS A N 1
ATOM 1812 C CA . LYS A 1 225 ? 27.429 -17.038 6.129 1.00 94.25 225 LYS A CA 1
ATOM 1813 C C . LYS A 1 225 ? 27.215 -17.501 4.682 1.00 94.25 225 LYS A C 1
ATOM 1815 O O . LYS A 1 225 ? 28.101 -17.306 3.851 1.00 94.25 225 LYS A O 1
ATOM 1820 N N . ARG A 1 226 ? 26.021 -18.004 4.334 1.00 90.62 226 ARG A N 1
ATOM 1821 C CA . ARG A 1 226 ? 25.671 -18.407 2.953 1.00 90.62 226 ARG A CA 1
ATOM 1822 C C . ARG A 1 226 ? 25.822 -17.251 1.957 1.00 90.62 226 ARG A C 1
ATOM 1824 O O . ARG A 1 226 ? 26.388 -17.440 0.882 1.00 90.62 226 ARG A O 1
ATOM 1831 N N . LEU A 1 227 ? 25.378 -16.045 2.319 1.00 86.44 227 LEU A N 1
ATOM 1832 C CA . LEU A 1 227 ? 25.528 -14.843 1.495 1.00 86.44 227 LEU A CA 1
ATOM 1833 C C . LEU A 1 227 ? 27.000 -14.450 1.300 1.00 86.44 227 LEU A C 1
ATOM 1835 O O . LEU A 1 227 ? 27.375 -14.024 0.209 1.00 86.44 227 LEU A O 1
ATOM 1839 N N . GLN A 1 228 ? 27.846 -14.588 2.326 1.00 89.88 228 GLN A N 1
ATOM 1840 C CA . GLN A 1 228 ? 29.286 -14.345 2.196 1.00 89.88 228 GLN A CA 1
ATOM 1841 C C . GLN A 1 228 ? 29.956 -15.353 1.253 1.00 89.88 228 GLN A C 1
ATOM 1843 O O . GLN A 1 228 ? 30.781 -14.943 0.438 1.00 89.88 228 GLN A O 1
ATOM 1848 N N . THR A 1 229 ? 29.577 -16.634 1.303 1.00 88.00 229 THR A N 1
ATOM 1849 C CA . THR A 1 229 ? 30.059 -17.650 0.353 1.00 88.00 229 THR A CA 1
ATOM 1850 C C . THR A 1 229 ? 29.611 -17.328 -1.074 1.00 88.00 229 THR A C 1
ATOM 1852 O O . THR A 1 229 ? 30.451 -17.235 -1.966 1.00 88.00 229 THR A O 1
ATOM 1855 N N . LEU A 1 230 ? 28.323 -17.039 -1.292 1.00 80.38 230 LEU A N 1
ATOM 1856 C CA . LEU A 1 230 ? 27.798 -16.662 -2.613 1.00 80.38 230 LEU A CA 1
ATOM 1857 C C . LEU A 1 230 ? 28.457 -15.395 -3.184 1.00 80.38 230 LEU A C 1
ATOM 1859 O O . LEU A 1 230 ? 28.669 -15.313 -4.387 1.00 80.38 230 LEU A O 1
ATOM 1863 N N . LYS A 1 231 ? 28.840 -14.427 -2.340 1.00 77.81 231 LYS A N 1
ATOM 1864 C CA . LYS A 1 231 ? 29.605 -13.239 -2.765 1.00 77.81 231 LYS A CA 1
ATOM 1865 C C . LYS A 1 231 ? 31.050 -13.538 -3.182 1.00 77.81 231 LYS A C 1
ATOM 1867 O O . LYS A 1 231 ? 31.631 -12.727 -3.898 1.00 77.81 231 LYS A O 1
ATOM 1872 N N . LYS A 1 232 ? 31.642 -14.647 -2.723 1.00 81.38 232 LYS A N 1
ATOM 1873 C CA . LYS A 1 232 ? 32.995 -15.084 -3.114 1.00 81.38 232 LYS A CA 1
ATOM 1874 C C . LYS A 1 232 ? 32.992 -15.909 -4.405 1.00 81.38 232 LYS A C 1
ATOM 1876 O O . LYS A 1 232 ? 33.981 -15.886 -5.131 1.00 81.38 232 LYS A O 1
ATOM 1881 N N . VAL A 1 233 ? 31.900 -16.613 -4.706 1.00 80.25 233 VAL A N 1
ATOM 1882 C CA . VAL A 1 233 ? 31.760 -17.407 -5.936 1.00 80.25 233 VAL A CA 1
ATOM 1883 C C . VAL A 1 233 ? 31.515 -16.480 -7.132 1.00 80.25 233 VAL A C 1
ATOM 1885 O O . VAL A 1 233 ? 30.415 -15.965 -7.324 1.00 80.25 233 VAL A O 1
ATOM 1888 N N . LYS A 1 234 ? 32.543 -16.274 -7.966 1.00 71.75 234 LYS A N 1
ATOM 1889 C CA . LYS A 1 234 ? 32.404 -15.575 -9.255 1.00 71.75 234 LYS A CA 1
ATOM 1890 C C . LYS A 1 234 ? 31.699 -16.518 -10.254 1.00 71.75 234 LYS A C 1
ATOM 1892 O O . LYS A 1 234 ? 32.205 -17.619 -10.464 1.00 71.75 234 LYS A O 1
ATOM 1897 N N . PRO A 1 235 ? 30.561 -16.145 -10.875 1.00 79.12 235 PRO A N 1
ATOM 1898 C CA . PRO A 1 235 ? 29.856 -17.037 -11.800 1.00 79.12 235 PRO A CA 1
ATOM 1899 C C . PRO A 1 235 ? 30.696 -17.386 -13.036 1.00 79.12 235 PRO A C 1
ATOM 1901 O O . PRO A 1 235 ? 31.326 -16.502 -13.615 1.00 79.12 235 PRO A O 1
ATOM 1904 N N . ALA A 1 236 ? 30.659 -18.647 -13.479 1.00 70.31 236 ALA A N 1
ATOM 1905 C CA . ALA A 1 236 ? 31.501 -19.145 -14.576 1.00 70.31 236 ALA A CA 1
ATOM 1906 C C . ALA A 1 236 ? 31.345 -18.346 -15.888 1.00 70.31 236 ALA A C 1
ATOM 1908 O O . ALA A 1 236 ? 32.335 -17.999 -16.529 1.00 70.31 236 ALA A O 1
ATOM 1909 N N . PHE A 1 237 ? 30.112 -17.961 -16.237 1.00 78.75 237 PHE A N 1
ATOM 1910 C CA . PHE A 1 237 ? 29.812 -17.162 -17.433 1.00 78.75 237 PHE A CA 1
ATOM 1911 C C . PHE A 1 237 ? 30.377 -15.730 -17.388 1.00 78.75 237 PHE A C 1
ATOM 1913 O O . PHE A 1 237 ? 30.424 -15.058 -18.415 1.00 78.75 237 PHE A O 1
ATOM 1920 N N . LEU A 1 238 ? 30.796 -15.224 -16.220 1.00 80.25 238 LEU A N 1
ATOM 1921 C CA . LEU A 1 238 ? 31.318 -13.860 -16.108 1.00 80.25 238 LEU A CA 1
ATOM 1922 C C . LEU A 1 238 ? 32.716 -13.734 -16.733 1.00 80.25 238 LEU A C 1
ATOM 1924 O O . LEU A 1 238 ? 33.038 -12.681 -17.271 1.00 80.25 238 LEU A O 1
ATOM 1928 N N . ALA A 1 239 ? 33.516 -14.807 -16.727 1.00 79.62 239 ALA A N 1
ATOM 1929 C CA . ALA A 1 239 ? 34.797 -14.843 -17.437 1.00 79.62 239 ALA A CA 1
ATOM 1930 C C . ALA A 1 239 ? 34.603 -14.848 -18.967 1.00 79.62 239 ALA A C 1
ATOM 1932 O O . ALA A 1 239 ? 35.308 -14.142 -19.686 1.00 79.62 239 ALA A O 1
ATOM 1933 N N . GLU A 1 240 ? 33.604 -15.588 -19.459 1.00 84.56 240 GLU A N 1
ATOM 1934 C CA . GLU A 1 240 ? 33.212 -15.591 -20.875 1.00 84.56 240 GLU A CA 1
ATOM 1935 C C . GLU A 1 240 ? 32.675 -14.216 -21.306 1.00 84.56 240 GLU A C 1
ATOM 1937 O O . GLU A 1 240 ? 33.093 -13.680 -22.331 1.00 84.56 240 GLU A O 1
ATOM 1942 N N . TYR A 1 241 ? 31.830 -13.586 -20.483 1.00 86.25 241 TYR A N 1
ATOM 1943 C CA . TYR A 1 241 ? 31.359 -12.216 -20.701 1.00 86.25 241 TYR A CA 1
ATOM 1944 C C . TYR A 1 241 ? 32.517 -11.202 -20.752 1.00 86.25 241 TYR A C 1
ATOM 1946 O O . TYR A 1 241 ? 32.573 -10.382 -21.669 1.00 86.25 241 TYR A O 1
ATOM 1954 N N . GLU A 1 242 ? 33.461 -11.263 -19.806 1.00 87.62 242 GLU A N 1
ATOM 1955 C CA . GLU A 1 242 ? 34.643 -10.387 -19.777 1.00 87.62 242 GLU A CA 1
ATOM 1956 C C . GLU A 1 242 ? 35.510 -10.561 -21.040 1.00 87.62 242 GLU A C 1
ATOM 1958 O O . GLU A 1 242 ? 35.966 -9.568 -21.614 1.00 87.62 242 GLU A O 1
ATOM 1963 N N . ALA A 1 243 ? 35.683 -11.796 -21.529 1.00 89.31 243 ALA A N 1
ATOM 1964 C CA . ALA A 1 243 ? 36.386 -12.080 -22.781 1.00 89.31 243 ALA A CA 1
ATOM 1965 C C . ALA A 1 243 ? 35.645 -11.520 -24.013 1.00 89.31 243 ALA A C 1
ATOM 1967 O O . ALA A 1 243 ? 36.251 -10.828 -24.839 1.00 89.31 243 ALA A O 1
ATOM 1968 N N . LEU A 1 244 ? 34.329 -11.742 -24.104 1.00 90.75 244 LEU A N 1
ATOM 1969 C CA . LEU A 1 244 ? 33.483 -11.219 -25.182 1.00 90.75 244 LEU A CA 1
ATOM 1970 C C . LEU A 1 244 ? 33.444 -9.681 -25.198 1.00 90.75 244 LEU A C 1
ATOM 1972 O O . LEU A 1 244 ? 33.413 -9.081 -26.272 1.00 90.75 244 LEU A O 1
ATOM 1976 N N . GLU A 1 245 ? 33.503 -9.013 -24.042 1.00 90.19 245 GLU A N 1
ATOM 1977 C CA . GLU A 1 245 ? 33.561 -7.546 -23.976 1.00 90.19 245 GLU A CA 1
ATOM 1978 C C . GLU A 1 245 ? 34.892 -6.995 -24.529 1.00 90.19 245 GLU A C 1
ATOM 1980 O O . GLU A 1 245 ? 34.919 -5.937 -25.170 1.00 90.19 245 GLU A O 1
ATOM 1985 N N . VAL A 1 246 ? 36.006 -7.709 -24.323 1.00 94.06 246 VAL A N 1
ATOM 1986 C CA . VAL A 1 246 ? 37.311 -7.372 -24.921 1.00 94.06 246 VAL A CA 1
ATOM 1987 C C . VAL A 1 246 ? 37.292 -7.587 -26.436 1.00 94.06 246 VAL A C 1
ATOM 1989 O O . VAL A 1 246 ? 37.742 -6.713 -27.184 1.00 94.06 246 VAL A O 1
ATOM 1992 N N . GLU A 1 247 ? 36.728 -8.700 -26.909 1.00 94.31 247 GLU A N 1
ATOM 1993 C CA . GLU A 1 247 ? 36.600 -8.979 -28.342 1.00 94.31 247 GLU A CA 1
ATOM 1994 C C . GLU A 1 247 ? 35.689 -7.959 -29.048 1.00 94.31 247 GLU A C 1
ATOM 1996 O O . GLU A 1 247 ? 36.063 -7.405 -30.087 1.00 94.31 247 GLU A O 1
ATOM 2001 N N . LEU A 1 248 ? 34.553 -7.605 -28.439 1.00 93.19 248 LEU A N 1
ATOM 2002 C CA . LEU A 1 248 ? 33.630 -6.588 -28.947 1.00 93.19 248 LEU A CA 1
ATOM 2003 C C . LEU A 1 248 ? 34.306 -5.217 -29.109 1.00 93.19 248 LEU A C 1
ATOM 2005 O O . LEU A 1 248 ? 34.089 -4.537 -30.114 1.00 93.19 248 LEU A O 1
ATOM 2009 N N . LYS A 1 249 ? 35.165 -4.809 -28.163 1.00 92.62 249 LYS A N 1
ATOM 2010 C CA . LYS A 1 249 ? 35.937 -3.553 -28.263 1.00 92.62 249 LYS A CA 1
ATOM 2011 C C . LYS A 1 249 ? 36.899 -3.566 -29.453 1.00 92.62 249 LYS A C 1
ATOM 2013 O O . LYS A 1 249 ? 37.005 -2.558 -30.154 1.00 92.62 249 LYS A O 1
ATOM 2018 N N . LYS A 1 250 ? 37.560 -4.699 -29.711 1.00 95.00 250 LYS A N 1
ATOM 2019 C CA . LYS A 1 250 ? 38.461 -4.883 -30.861 1.00 95.00 250 LYS A CA 1
ATOM 2020 C C . LYS A 1 250 ? 37.692 -4.831 -32.188 1.00 95.00 250 LYS A C 1
ATOM 2022 O O . LYS A 1 250 ? 38.058 -4.059 -33.074 1.00 95.00 250 LYS A O 1
ATOM 2027 N N . LEU A 1 251 ? 36.586 -5.572 -32.289 1.00 93.69 251 LEU A N 1
ATOM 2028 C CA . LEU A 1 251 ? 35.682 -5.557 -33.447 1.00 93.69 251 LEU A CA 1
ATOM 2029 C C . LEU A 1 251 ? 35.111 -4.159 -33.718 1.00 93.69 251 LEU A C 1
ATOM 2031 O O . LEU A 1 251 ? 35.032 -3.736 -34.869 1.00 93.69 251 LEU A O 1
ATOM 2035 N N . HIS A 1 252 ? 34.757 -3.406 -32.672 1.00 94.12 252 HIS A N 1
ATOM 2036 C CA . HIS A 1 252 ? 34.253 -2.041 -32.817 1.00 94.12 252 HIS A CA 1
ATOM 2037 C C . HIS A 1 252 ? 35.317 -1.074 -33.363 1.00 94.12 252 HIS A C 1
ATOM 2039 O O . HIS A 1 252 ? 35.013 -0.278 -34.251 1.00 94.12 252 HIS A O 1
ATOM 2045 N N . GLN A 1 253 ? 36.569 -1.158 -32.894 1.00 94.69 253 GLN A N 1
ATOM 2046 C CA . GLN A 1 253 ? 37.669 -0.359 -33.454 1.00 94.69 253 GLN A CA 1
ATOM 2047 C C . GLN A 1 253 ? 37.899 -0.666 -34.940 1.00 94.69 253 GLN A C 1
ATOM 2049 O O . GLN A 1 253 ? 38.042 0.256 -35.746 1.00 94.69 253 GLN A O 1
ATOM 2054 N N . GLU A 1 254 ? 37.884 -1.946 -35.316 1.00 94.88 254 GLU A N 1
ATOM 2055 C CA . GLU A 1 254 ? 38.033 -2.356 -36.711 1.00 94.88 254 GLU A CA 1
ATOM 2056 C C . GLU A 1 254 ? 36.850 -1.895 -37.580 1.00 94.88 254 GLU A C 1
ATOM 2058 O O . GLU A 1 254 ? 37.060 -1.364 -38.673 1.00 94.88 254 GLU A O 1
ATOM 2063 N N . TYR A 1 255 ? 35.617 -2.007 -37.078 1.00 95.75 255 TYR A N 1
ATOM 2064 C CA . TYR A 1 255 ? 34.425 -1.469 -37.735 1.00 95.75 255 TYR A CA 1
ATOM 2065 C C . TYR A 1 255 ? 34.541 0.041 -37.979 1.00 95.75 255 TYR A C 1
ATOM 2067 O O . TYR A 1 255 ? 34.324 0.489 -39.103 1.00 95.75 255 TYR A O 1
ATOM 2075 N N . VAL A 1 256 ? 34.932 0.830 -36.971 1.00 96.00 256 VAL A N 1
ATOM 2076 C CA . VAL A 1 256 ? 35.077 2.294 -37.097 1.00 96.00 256 VAL A CA 1
ATOM 2077 C C . VAL A 1 256 ? 36.143 2.669 -38.133 1.00 96.00 256 VAL A C 1
ATOM 2079 O O . VAL A 1 256 ? 35.936 3.605 -38.909 1.00 96.00 256 VAL A O 1
ATOM 2082 N N . MET A 1 257 ? 37.256 1.931 -38.191 1.00 94.75 257 MET A N 1
ATOM 2083 C CA . MET A 1 257 ? 38.285 2.115 -39.220 1.00 94.75 257 MET A CA 1
ATOM 2084 C C . MET A 1 257 ? 37.756 1.798 -40.622 1.00 94.75 257 MET A C 1
ATOM 2086 O O . MET A 1 257 ? 37.843 2.644 -41.512 1.00 94.75 257 MET A O 1
ATOM 2090 N N . ARG A 1 258 ? 37.153 0.617 -40.815 1.00 95.06 258 ARG A N 1
ATOM 2091 C CA . ARG A 1 258 ? 36.582 0.200 -42.108 1.00 95.06 258 ARG A CA 1
ATOM 2092 C C . ARG A 1 258 ? 35.482 1.159 -42.574 1.00 95.06 258 ARG A C 1
ATOM 2094 O O . ARG A 1 258 ? 35.469 1.531 -43.743 1.00 95.06 258 ARG A O 1
ATOM 2101 N N . PHE A 1 259 ? 34.616 1.607 -41.664 1.00 95.75 259 PHE A N 1
ATOM 2102 C CA . PHE A 1 259 ? 33.566 2.588 -41.938 1.00 95.75 259 PHE A CA 1
ATOM 2103 C C . PHE A 1 259 ? 34.154 3.928 -42.395 1.00 95.75 259 PHE A C 1
ATOM 2105 O O . PHE A 1 259 ? 33.733 4.447 -43.420 1.00 95.75 259 PHE A O 1
ATOM 2112 N N . ARG A 1 260 ? 35.186 4.454 -41.717 1.00 95.75 260 ARG A N 1
ATOM 2113 C CA . ARG A 1 260 ? 35.887 5.676 -42.158 1.00 95.75 260 ARG A CA 1
ATOM 2114 C C . ARG A 1 260 ? 36.490 5.546 -43.555 1.00 95.75 260 ARG A C 1
ATOM 2116 O O . ARG A 1 260 ? 36.313 6.451 -44.366 1.00 95.75 260 ARG A O 1
ATOM 2123 N N . CYS A 1 261 ? 37.186 4.444 -43.837 1.00 94.81 261 CYS A N 1
ATOM 2124 C CA . CYS A 1 261 ? 37.764 4.195 -45.159 1.00 94.81 261 CYS A CA 1
ATOM 2125 C C . CYS A 1 261 ? 36.681 4.103 -46.243 1.00 94.81 261 CYS A C 1
ATOM 2127 O O . CYS A 1 261 ? 36.835 4.694 -47.307 1.00 94.81 261 CYS A O 1
ATOM 2129 N N . LEU A 1 262 ? 35.573 3.412 -45.961 1.00 94.75 262 LEU A N 1
ATOM 2130 C CA . LEU A 1 262 ? 34.451 3.270 -46.885 1.00 94.75 262 LEU A CA 1
ATOM 2131 C C . LEU A 1 262 ? 33.756 4.613 -47.157 1.00 94.75 262 LEU A C 1
ATOM 2133 O O . LEU A 1 262 ? 33.543 4.940 -48.319 1.00 94.75 262 LEU A O 1
ATOM 2137 N N . THR A 1 263 ? 33.488 5.422 -46.128 1.00 94.12 263 THR A N 1
ATOM 2138 C CA . THR A 1 263 ? 32.909 6.768 -46.288 1.00 94.12 263 THR A CA 1
ATOM 2139 C C . THR A 1 263 ? 33.822 7.690 -47.101 1.00 94.12 263 THR A C 1
ATOM 2141 O O . THR A 1 263 ? 33.338 8.444 -47.938 1.00 94.12 263 THR A O 1
ATOM 2144 N N . TYR A 1 264 ? 35.143 7.622 -46.892 1.00 95.31 264 TYR A N 1
ATOM 2145 C CA . TYR A 1 264 ? 36.107 8.397 -47.681 1.00 95.31 264 TYR A CA 1
ATOM 2146 C C . TYR A 1 264 ? 36.105 7.989 -49.162 1.00 95.31 264 TYR A C 1
ATOM 2148 O O . TYR A 1 264 ? 36.053 8.852 -50.033 1.00 95.31 264 TYR A O 1
ATOM 2156 N N . LEU A 1 265 ? 36.110 6.683 -49.449 1.00 94.94 265 LEU A N 1
ATOM 2157 C CA . LEU A 1 265 ? 36.060 6.173 -50.822 1.00 94.94 265 LEU A CA 1
ATOM 2158 C C . LEU A 1 265 ? 34.727 6.495 -51.512 1.00 94.94 265 LEU A C 1
ATOM 2160 O O . LEU A 1 265 ? 34.732 6.808 -52.695 1.00 94.94 265 LEU A O 1
ATOM 2164 N N . GLN A 1 266 ? 33.605 6.460 -50.786 1.00 93.12 266 GLN A N 1
ATOM 2165 C CA . GLN A 1 266 ? 32.304 6.890 -51.310 1.00 93.12 266 GLN A CA 1
ATOM 2166 C C . GLN A 1 266 ? 32.313 8.373 -51.684 1.00 93.12 266 GLN A C 1
ATOM 2168 O O . GLN A 1 266 ? 32.002 8.698 -52.821 1.00 93.12 266 GLN A O 1
ATOM 2173 N N . HIS A 1 267 ? 32.777 9.250 -50.788 1.00 93.94 267 HIS A N 1
ATOM 2174 C CA . HIS A 1 267 ? 32.897 10.680 -51.083 1.00 93.94 267 HIS A CA 1
ATOM 2175 C C . HIS A 1 267 ? 33.809 10.952 -52.293 1.00 93.94 267 HIS A C 1
ATOM 2177 O O . HIS A 1 267 ? 33.488 11.796 -53.121 1.00 93.94 267 HIS A O 1
ATOM 2183 N N . GLN A 1 268 ? 34.911 10.209 -52.436 1.00 94.00 268 GLN A N 1
ATOM 2184 C CA . GLN A 1 268 ? 35.807 10.340 -53.587 1.00 94.00 268 GLN A CA 1
ATOM 2185 C C . GLN A 1 268 ? 35.170 9.868 -54.908 1.00 94.00 268 GLN A C 1
ATOM 2187 O O . GLN A 1 268 ? 35.525 10.387 -55.964 1.00 94.00 268 GLN A O 1
ATOM 2192 N N . ILE A 1 269 ? 34.244 8.904 -54.865 1.00 93.88 269 ILE A N 1
ATOM 2193 C CA . ILE A 1 269 ? 33.437 8.508 -56.029 1.00 93.88 269 ILE A CA 1
ATOM 2194 C C . ILE A 1 269 ? 32.411 9.602 -56.345 1.00 93.88 269 ILE A C 1
ATOM 2196 O O . ILE A 1 269 ? 32.353 10.040 -57.488 1.00 93.88 269 ILE A O 1
ATOM 2200 N N . ASP A 1 270 ? 31.685 10.105 -55.342 1.00 93.19 270 ASP A N 1
ATOM 2201 C CA . ASP A 1 270 ? 30.700 11.182 -55.516 1.00 93.19 270 ASP A CA 1
ATOM 2202 C C . ASP A 1 270 ? 31.343 12.455 -56.123 1.00 93.19 270 ASP A C 1
ATOM 2204 O O . ASP A 1 270 ? 30.762 13.090 -57.004 1.00 93.19 270 ASP A O 1
ATOM 2208 N N . ASP A 1 271 ? 32.572 12.799 -55.714 1.00 92.44 271 ASP A N 1
ATOM 2209 C CA . ASP A 1 271 ? 33.351 13.922 -56.263 1.00 92.44 271 ASP A CA 1
ATOM 2210 C C . ASP A 1 271 ? 33.772 13.708 -57.731 1.00 92.44 271 ASP A C 1
ATOM 2212 O O . ASP A 1 271 ? 33.878 14.674 -58.494 1.00 92.44 271 ASP A O 1
ATOM 2216 N N . LEU A 1 272 ? 34.051 12.462 -58.134 1.00 93.19 272 LEU A N 1
ATOM 2217 C CA . LEU A 1 272 ? 34.386 12.114 -59.519 1.00 93.19 272 LEU A CA 1
ATOM 2218 C C . LEU A 1 272 ? 33.137 12.115 -60.403 1.00 93.19 272 LEU A C 1
ATOM 2220 O O . LEU A 1 272 ? 33.173 12.699 -61.485 1.00 93.19 272 LEU A O 1
ATOM 2224 N N . ASP A 1 273 ? 32.031 11.549 -59.918 1.00 92.12 273 ASP A N 1
ATOM 2225 C CA . ASP A 1 273 ? 30.734 11.576 -60.596 1.00 92.12 273 ASP A CA 1
ATOM 2226 C C . ASP A 1 273 ? 30.266 13.031 -60.809 1.00 92.12 273 ASP A C 1
ATOM 2228 O O . ASP A 1 273 ? 29.810 13.375 -61.901 1.00 92.12 273 ASP A O 1
ATOM 2232 N N . HIS A 1 274 ? 30.461 13.924 -59.826 1.00 90.94 274 HIS A N 1
ATOM 2233 C CA . HIS A 1 274 ? 30.183 15.360 -59.982 1.00 90.94 274 HIS A CA 1
ATOM 2234 C C . HIS A 1 274 ? 31.064 16.007 -61.064 1.00 90.94 274 HIS A C 1
ATOM 2236 O O . HIS A 1 274 ? 30.564 16.756 -61.900 1.00 90.94 274 HIS A O 1
ATOM 2242 N N . GLN A 1 275 ? 32.363 15.692 -61.107 1.00 91.19 275 GLN A N 1
ATOM 2243 C CA . GLN A 1 275 ? 33.268 16.212 -62.141 1.00 91.19 275 GLN A CA 1
ATOM 2244 C C . GLN A 1 275 ? 32.935 15.688 -63.545 1.00 91.19 275 GLN A C 1
ATOM 2246 O O . GLN A 1 275 ? 33.086 16.423 -64.525 1.00 91.19 275 GLN A O 1
ATOM 2251 N N . GLU A 1 276 ? 32.489 14.437 -63.685 1.00 88.31 276 GLU A N 1
ATOM 2252 C CA . GLU A 1 276 ? 31.990 13.929 -64.968 1.00 88.31 276 GLU A CA 1
ATOM 2253 C C . GLU A 1 276 ? 30.686 14.624 -65.373 1.00 88.31 276 GLU A C 1
ATOM 2255 O O . GLU A 1 276 ? 30.562 15.054 -66.523 1.00 88.31 276 GLU A O 1
ATOM 2260 N N . GLN A 1 277 ? 29.763 14.820 -64.428 1.00 87.06 277 GLN A N 1
ATOM 2261 C CA . GLN A 1 277 ? 28.510 15.545 -64.635 1.00 87.06 277 GLN A CA 1
ATOM 2262 C C . GLN A 1 277 ? 28.768 16.989 -65.108 1.00 87.06 277 GLN A C 1
ATOM 2264 O O . GLN A 1 277 ? 28.252 17.381 -66.155 1.00 87.06 277 GLN A O 1
ATOM 2269 N N . ASP A 1 278 ? 29.640 17.741 -64.427 1.00 88.94 278 ASP A N 1
ATOM 2270 C CA . ASP A 1 278 ? 30.033 19.108 -64.808 1.00 88.94 278 ASP A CA 1
ATOM 2271 C C . ASP A 1 278 ? 30.643 19.153 -66.218 1.00 88.94 278 ASP A C 1
ATOM 2273 O O . ASP A 1 278 ? 30.322 20.024 -67.029 1.00 88.94 278 ASP A O 1
ATOM 2277 N N . ARG A 1 279 ? 31.502 18.182 -66.563 1.00 89.50 279 ARG A N 1
ATOM 2278 C CA . ARG A 1 279 ? 32.107 18.087 -67.904 1.00 89.50 279 ARG A CA 1
ATOM 2279 C C . ARG A 1 279 ? 31.078 17.769 -68.986 1.00 89.50 279 ARG A C 1
ATOM 2281 O O . ARG A 1 279 ? 31.197 18.289 -70.100 1.00 89.50 279 ARG A O 1
ATOM 2288 N N . ILE A 1 280 ? 30.081 16.938 -68.682 1.00 86.25 280 ILE A N 1
ATOM 2289 C CA . ILE A 1 280 ? 28.954 16.649 -69.575 1.00 86.25 280 ILE A CA 1
ATOM 2290 C C . ILE A 1 280 ? 28.093 17.906 -69.752 1.00 86.25 280 ILE A C 1
ATOM 2292 O O . ILE A 1 280 ? 27.756 18.250 -70.887 1.00 86.25 280 ILE A O 1
ATOM 2296 N N . GLU A 1 281 ? 27.787 18.635 -68.678 1.00 87.06 281 GLU A N 1
ATOM 2297 C CA . GLU A 1 281 ? 27.022 19.885 -68.737 1.00 87.06 281 GLU A CA 1
ATOM 2298 C C . GLU A 1 281 ? 27.768 20.982 -69.507 1.00 87.06 281 GLU A C 1
ATOM 2300 O O . GLU A 1 281 ? 27.184 21.605 -70.396 1.00 87.06 281 GLU A O 1
ATOM 2305 N N . GLU A 1 282 ? 29.074 21.157 -69.287 1.00 88.62 282 GLU A N 1
ATOM 2306 C CA . GLU A 1 282 ? 29.914 22.055 -70.085 1.00 88.62 282 GLU A CA 1
ATOM 2307 C C . GLU A 1 282 ? 29.924 21.682 -71.574 1.00 88.62 282 GLU A C 1
ATOM 2309 O O . GLU A 1 282 ? 29.842 22.563 -72.436 1.00 88.62 282 GLU A O 1
ATOM 2314 N N . ALA A 1 283 ? 30.046 20.392 -71.905 1.00 84.62 283 ALA A N 1
ATOM 2315 C CA . ALA A 1 283 ? 30.030 19.921 -73.288 1.00 84.62 283 ALA A CA 1
ATOM 2316 C C . ALA A 1 283 ? 28.663 20.172 -73.949 1.00 84.62 283 ALA A C 1
ATOM 2318 O O . ALA A 1 283 ? 28.593 20.672 -75.078 1.00 84.62 283 ALA A O 1
ATOM 2319 N N . GLN A 1 284 ? 27.568 19.911 -73.230 1.00 83.25 284 GLN A N 1
ATOM 2320 C CA . GLN A 1 284 ? 26.213 20.225 -73.681 1.00 83.25 284 GLN A CA 1
ATOM 2321 C C . GLN A 1 284 ? 25.970 21.734 -73.810 1.00 83.25 284 GLN A C 1
ATOM 2323 O O . GLN A 1 284 ? 25.257 22.151 -74.722 1.00 83.25 284 GLN A O 1
ATOM 2328 N N . ALA A 1 285 ? 26.546 22.562 -72.936 1.00 83.81 285 ALA A N 1
ATOM 2329 C CA . ALA A 1 285 ? 26.447 24.018 -72.998 1.00 83.81 285 ALA A CA 1
ATOM 2330 C C . ALA A 1 285 ? 27.237 24.589 -74.186 1.00 83.81 285 ALA A C 1
ATOM 2332 O O . ALA A 1 285 ? 26.736 25.461 -74.893 1.00 83.81 285 ALA A O 1
ATOM 2333 N N . LYS A 1 286 ? 28.436 24.059 -74.466 1.00 85.62 286 LYS A N 1
ATOM 2334 C CA . LYS A 1 286 ? 29.228 24.397 -75.665 1.00 85.62 286 LYS A CA 1
ATOM 2335 C C . LYS A 1 286 ? 28.486 23.996 -76.945 1.00 85.62 286 LYS A C 1
ATOM 2337 O O . LYS A 1 286 ? 28.373 24.808 -77.858 1.00 85.62 286 LYS A O 1
ATOM 2342 N N . THR A 1 287 ? 27.898 22.798 -76.973 1.00 78.94 287 THR A N 1
ATOM 2343 C CA . THR A 1 287 ? 27.077 22.319 -78.101 1.00 78.94 287 THR A CA 1
ATOM 2344 C C . THR A 1 287 ? 25.817 23.171 -78.292 1.00 78.94 287 THR A C 1
ATOM 2346 O O . THR A 1 287 ? 25.499 23.536 -79.421 1.00 78.94 287 THR A O 1
ATOM 2349 N N . ARG A 1 288 ? 25.130 23.560 -77.205 1.00 82.06 288 ARG A N 1
ATOM 2350 C CA . ARG A 1 288 ? 23.973 24.473 -77.258 1.00 82.06 288 ARG A CA 1
ATOM 2351 C C . ARG A 1 288 ? 24.345 25.856 -77.788 1.00 82.06 288 ARG A C 1
ATOM 2353 O O . ARG A 1 288 ? 23.694 26.308 -78.719 1.00 82.06 288 ARG A O 1
ATOM 2360 N N . ARG A 1 289 ? 25.423 26.474 -77.293 1.00 81.88 289 ARG A N 1
ATOM 2361 C CA . ARG A 1 289 ? 25.910 27.772 -77.803 1.00 81.88 289 ARG A CA 1
ATOM 2362 C C . ARG A 1 289 ? 26.273 27.718 -79.288 1.00 81.88 289 ARG A C 1
ATOM 2364 O O . ARG A 1 289 ? 25.974 28.656 -80.017 1.00 81.88 289 ARG A O 1
ATOM 2371 N N . LEU A 1 290 ? 26.885 26.624 -79.750 1.00 79.25 290 LEU A N 1
ATOM 2372 C CA . LEU A 1 290 ? 27.188 26.440 -81.171 1.00 79.25 290 LEU A CA 1
ATOM 2373 C C . LEU A 1 290 ? 25.904 26.291 -82.006 1.00 79.25 290 LEU A C 1
ATOM 2375 O O . LEU A 1 290 ? 25.785 26.920 -83.052 1.00 79.25 290 LEU A O 1
ATOM 2379 N N . ALA A 1 291 ? 24.921 25.525 -81.526 1.00 75.19 291 ALA A N 1
ATOM 2380 C CA . ALA A 1 291 ? 23.621 25.383 -82.183 1.00 75.19 291 ALA A CA 1
ATOM 2381 C C . ALA A 1 291 ? 22.801 26.691 -82.190 1.00 75.19 291 ALA A C 1
ATOM 2383 O O . ALA A 1 291 ? 22.090 26.959 -83.155 1.00 75.19 291 ALA A O 1
ATOM 2384 N N . GLU A 1 292 ? 22.909 27.518 -81.147 1.00 74.38 292 GLU A N 1
ATOM 2385 C CA . GLU A 1 292 ? 22.328 28.866 -81.096 1.00 74.38 292 GLU A CA 1
ATOM 2386 C C . GLU A 1 292 ? 23.023 29.814 -82.082 1.00 74.38 292 GLU A C 1
ATOM 2388 O O . GLU A 1 292 ? 22.331 30.518 -82.810 1.00 74.38 292 GLU A O 1
ATOM 2393 N N . SER A 1 293 ? 24.358 29.767 -82.183 1.00 72.31 293 SER A N 1
ATOM 2394 C CA . SER A 1 293 ? 25.130 30.557 -83.157 1.00 72.31 293 SER A CA 1
ATOM 2395 C C . SER A 1 293 ? 24.809 30.177 -84.607 1.00 72.31 293 SER A C 1
ATOM 2397 O O . SER A 1 293 ? 24.642 31.056 -85.447 1.00 72.31 293 SER A O 1
ATOM 2399 N N . ILE A 1 294 ? 24.668 28.880 -84.904 1.00 68.00 294 ILE A N 1
ATOM 2400 C CA . ILE A 1 294 ? 24.230 28.408 -86.228 1.00 68.00 294 ILE A CA 1
ATOM 2401 C C . ILE A 1 294 ? 22.799 28.880 -86.505 1.00 68.00 294 ILE A C 1
ATOM 2403 O O . ILE A 1 294 ? 22.511 29.349 -87.599 1.00 68.00 294 ILE A O 1
ATOM 2407 N N . ARG A 1 295 ? 21.906 28.840 -85.507 1.00 66.44 295 ARG A N 1
ATOM 2408 C CA . ARG A 1 295 ? 20.526 29.323 -85.658 1.00 66.44 295 ARG A CA 1
ATOM 2409 C C . ARG A 1 295 ? 20.449 30.840 -85.878 1.00 66.44 295 ARG A C 1
ATOM 2411 O O . ARG A 1 295 ? 19.564 31.283 -86.604 1.00 66.44 295 ARG A O 1
ATOM 2418 N N . SER A 1 296 ? 21.349 31.636 -85.293 1.00 61.84 296 SER A N 1
ATOM 2419 C CA . SER A 1 296 ? 21.439 33.073 -85.593 1.00 61.84 296 SER A CA 1
ATOM 2420 C C . SER A 1 296 ? 22.038 33.358 -86.973 1.00 61.84 296 SER A C 1
ATOM 2422 O O . SER A 1 296 ? 21.564 34.276 -87.638 1.00 61.84 296 SER A O 1
ATOM 2424 N N . ASP A 1 297 ? 23.006 32.558 -87.432 1.00 57.81 297 ASP A N 1
ATOM 2425 C CA . ASP A 1 297 ? 23.590 32.688 -88.775 1.00 57.81 297 ASP A CA 1
ATOM 2426 C C . ASP A 1 297 ? 22.610 32.249 -89.879 1.00 57.81 297 ASP A C 1
ATOM 2428 O O . ASP A 1 297 ? 22.493 32.925 -90.901 1.00 57.81 297 ASP A O 1
ATOM 2432 N N . ASP A 1 298 ? 21.842 31.173 -89.676 1.00 52.78 298 ASP A N 1
ATOM 2433 C CA . ASP A 1 298 ? 20.770 30.771 -90.600 1.00 52.78 298 ASP A CA 1
ATOM 2434 C C . ASP A 1 298 ? 19.620 31.787 -90.600 1.00 52.78 298 ASP A C 1
ATOM 2436 O O . ASP A 1 298 ? 19.069 32.097 -91.655 1.00 52.78 298 ASP A O 1
ATOM 2440 N N . SER A 1 299 ? 19.311 32.407 -89.454 1.00 51.75 299 SER A N 1
ATOM 2441 C CA . SER A 1 299 ? 18.343 33.512 -89.391 1.00 51.75 299 SER A CA 1
ATOM 2442 C C . SER A 1 299 ? 18.819 34.792 -90.101 1.00 51.75 299 SER A C 1
ATOM 2444 O O . SER A 1 299 ? 18.002 35.690 -90.306 1.00 51.75 299 SER A O 1
ATOM 2446 N N . LEU A 1 300 ? 20.100 34.884 -90.482 1.00 49.62 300 LEU A N 1
ATOM 2447 C CA . LEU A 1 300 ? 20.652 35.925 -91.360 1.00 49.62 300 LEU A CA 1
ATOM 2448 C C . LEU A 1 300 ? 20.715 35.500 -92.839 1.00 49.62 300 LEU A C 1
ATOM 2450 O O . LEU A 1 300 ? 20.900 36.359 -93.697 1.00 49.62 300 LEU A O 1
ATOM 2454 N N . LYS A 1 301 ? 20.544 34.208 -93.149 1.00 48.00 301 LYS A N 1
ATOM 2455 C CA . LYS A 1 301 ? 20.484 33.672 -94.524 1.00 48.00 301 LYS A CA 1
ATOM 2456 C C . LYS A 1 301 ? 19.063 33.450 -95.040 1.00 48.00 301 LYS A C 1
ATOM 2458 O O . LYS A 1 301 ? 18.870 33.290 -96.236 1.00 48.00 301 LYS A O 1
ATOM 2463 N N . LEU A 1 302 ? 18.063 33.501 -94.163 1.00 43.59 302 LEU A N 1
ATOM 2464 C CA . LEU A 1 302 ? 16.640 33.319 -94.478 1.00 43.59 302 LEU A CA 1
ATOM 2465 C C . LEU A 1 302 ? 15.985 34.551 -95.151 1.00 43.59 302 LEU A C 1
ATOM 2467 O O . LEU A 1 302 ? 14.840 34.888 -94.857 1.00 43.59 302 LEU A O 1
ATOM 2471 N N . PHE A 1 303 ? 16.724 35.233 -96.035 1.00 41.69 303 PHE A N 1
ATOM 2472 C CA . PHE A 1 303 ? 16.266 36.404 -96.797 1.00 41.69 303 PHE A CA 1
ATOM 2473 C C . PHE A 1 303 ? 16.443 36.295 -98.322 1.00 41.69 303 PHE A C 1
ATOM 2475 O O . PHE A 1 303 ? 15.920 37.158 -99.023 1.00 41.69 303 PHE A O 1
ATOM 2482 N N . GLU A 1 304 ? 17.105 35.256 -98.842 1.00 35.81 304 GLU A N 1
ATOM 2483 C CA . GLU A 1 304 ? 17.202 34.990 -100.286 1.00 35.81 304 GLU A CA 1
ATOM 2484 C C . GLU A 1 304 ? 16.858 33.518 -100.589 1.00 35.81 304 GLU A C 1
ATOM 2486 O O . GLU A 1 304 ? 17.658 32.634 -100.301 1.00 35.81 304 GLU A O 1
ATOM 2491 N N . GLU A 1 305 ? 15.650 33.335 -101.146 1.00 36.50 305 GLU A N 1
ATOM 2492 C CA . GLU A 1 305 ? 15.220 32.344 -102.164 1.00 36.50 305 GLU A CA 1
ATOM 2493 C C . GLU A 1 305 ? 15.345 30.829 -101.815 1.00 36.50 305 GLU A C 1
ATOM 2495 O O . GLU A 1 305 ? 16.337 30.345 -101.281 1.00 36.50 305 GLU A O 1
ATOM 2500 N N . GLU A 1 306 ? 14.281 30.014 -101.904 1.00 33.78 306 GLU A N 1
ATOM 2501 C CA . GLU A 1 306 ? 13.585 29.547 -103.132 1.00 33.78 306 GLU A CA 1
ATOM 2502 C C . GLU A 1 306 ? 14.544 28.832 -104.117 1.00 33.78 306 GLU A C 1
ATOM 2504 O O . GLU A 1 306 ? 15.625 29.332 -104.398 1.00 33.78 306 GLU A O 1
ATOM 2509 N N . ASP A 1 307 ? 14.246 27.677 -104.722 1.00 32.06 307 ASP A N 1
ATOM 2510 C CA . ASP A 1 307 ? 13.194 26.656 -104.556 1.00 32.06 307 ASP A CA 1
ATOM 2511 C C . ASP A 1 307 ? 13.618 25.393 -105.367 1.00 32.06 307 ASP A C 1
ATOM 2513 O O . ASP A 1 307 ? 14.526 25.493 -106.188 1.00 32.06 307 ASP A O 1
ATOM 2517 N N . GLU A 1 308 ? 12.950 24.247 -105.162 1.00 35.22 308 GLU A N 1
ATOM 2518 C CA . GLU A 1 308 ? 12.845 23.063 -106.057 1.00 35.22 308 GLU A CA 1
ATOM 2519 C C . GLU A 1 308 ? 14.097 22.345 -106.658 1.00 35.22 308 GLU A C 1
ATOM 2521 O O . GLU A 1 308 ? 15.144 22.910 -106.958 1.00 35.22 308 GLU A O 1
ATOM 2526 N N . GLY A 1 309 ? 13.939 21.040 -106.956 1.00 34.12 309 GLY A N 1
ATOM 2527 C CA . GLY A 1 309 ? 14.687 20.375 -108.046 1.00 34.12 309 GLY A CA 1
ATOM 2528 C C . GLY A 1 309 ? 15.350 19.021 -107.738 1.00 34.12 309 GLY A C 1
ATOM 2529 O O . GLY A 1 309 ? 16.425 18.953 -107.148 1.00 34.12 309 GLY A O 1
ATOM 2530 N N . GLU A 1 310 ? 14.745 17.928 -108.211 1.00 36.59 310 GLU A N 1
ATOM 2531 C CA . GLU A 1 310 ? 15.237 16.541 -108.087 1.00 36.59 310 GLU A CA 1
ATOM 2532 C C . GLU A 1 310 ? 16.441 16.198 -109.002 1.00 36.59 310 GLU A C 1
ATOM 2534 O O . GLU A 1 310 ? 16.632 16.805 -110.056 1.00 36.59 310 GLU A O 1
ATOM 2539 N N . GLY A 1 311 ? 17.194 15.132 -108.675 1.00 32.25 311 GLY A N 1
ATOM 2540 C CA . GLY A 1 311 ? 18.126 14.497 -109.626 1.00 32.25 311 GLY A CA 1
ATOM 2541 C C . GLY A 1 311 ? 19.114 13.481 -109.029 1.00 32.25 311 GLY A C 1
ATOM 2542 O O . GLY A 1 311 ? 20.111 13.858 -108.417 1.00 32.25 311 GLY A O 1
ATOM 2543 N N . GLU A 1 312 ? 18.886 12.181 -109.246 1.00 35.09 312 GLU A N 1
ATOM 2544 C CA . GLU A 1 312 ? 19.831 11.109 -108.882 1.00 35.09 312 GLU A CA 1
ATOM 2545 C C . GLU A 1 312 ? 21.103 11.084 -109.759 1.00 35.09 312 GLU A C 1
ATOM 2547 O O . GLU A 1 312 ? 21.051 11.336 -110.960 1.00 35.09 312 GLU A O 1
ATOM 2552 N N . VAL A 1 313 ? 22.233 10.642 -109.187 1.00 36.59 313 VAL A N 1
ATOM 2553 C CA . VAL A 1 313 ? 22.903 9.349 -109.495 1.00 36.59 313 VAL A CA 1
ATOM 2554 C C . VAL A 1 313 ? 24.187 9.248 -108.655 1.00 36.59 313 VAL A C 1
ATOM 2556 O O . VAL A 1 313 ? 24.997 10.171 -108.599 1.00 36.59 313 VAL A O 1
ATOM 2559 N N . GLY A 1 314 ? 24.371 8.124 -107.957 1.00 34.66 314 GLY A N 1
ATOM 2560 C CA . GLY A 1 314 ? 25.398 7.989 -106.916 1.00 34.66 314 GLY A CA 1
ATOM 2561 C C . GLY A 1 314 ? 26.738 7.380 -107.349 1.00 34.66 314 GLY A C 1
ATOM 2562 O O . GLY A 1 314 ? 26.911 6.881 -108.462 1.00 34.66 314 GLY A O 1
ATOM 2563 N N . LYS A 1 315 ? 27.677 7.319 -106.391 1.00 34.81 315 LYS A N 1
ATOM 2564 C CA . LYS A 1 315 ? 28.822 6.397 -106.452 1.00 34.81 315 LYS A CA 1
ATOM 2565 C C . LYS A 1 315 ? 29.255 5.888 -105.067 1.00 34.81 315 LYS A C 1
ATOM 2567 O O . LYS A 1 315 ? 30.010 6.535 -104.357 1.00 34.81 315 LYS A O 1
ATOM 2572 N N . SER A 1 316 ? 28.748 4.701 -104.732 1.00 30.92 316 SER A N 1
ATOM 2573 C CA . SER A 1 316 ? 29.388 3.611 -103.967 1.00 30.92 316 SER A CA 1
ATOM 2574 C C . SER A 1 316 ? 30.459 3.918 -102.898 1.00 30.92 316 SER A C 1
ATOM 2576 O O . SER A 1 316 ? 31.571 4.306 -103.245 1.00 30.92 316 SER A O 1
ATOM 2578 N N . ILE A 1 317 ? 30.207 3.452 -101.667 1.00 33.03 317 ILE A N 1
ATOM 2579 C CA . ILE A 1 317 ? 31.030 2.452 -100.942 1.00 33.03 317 ILE A CA 1
ATOM 2580 C C . ILE A 1 317 ? 30.070 1.593 -100.091 1.00 33.03 317 ILE A C 1
ATOM 2582 O O . ILE A 1 317 ? 29.052 2.086 -99.612 1.00 33.03 317 ILE A O 1
ATOM 2586 N N . ALA A 1 318 ? 30.367 0.299 -99.947 1.00 34.78 318 ALA A N 1
ATOM 2587 C CA . ALA A 1 318 ? 29.555 -0.716 -99.266 1.00 34.78 318 ALA A CA 1
ATOM 2588 C C . ALA A 1 318 ? 30.466 -1.890 -98.808 1.00 34.78 318 ALA A C 1
ATOM 2590 O O . ALA A 1 318 ? 31.562 -2.010 -99.357 1.00 34.78 318 ALA A O 1
ATOM 2591 N N . PRO A 1 319 ? 30.009 -2.849 -97.970 1.00 47.97 319 PRO A N 1
ATOM 2592 C CA . PRO A 1 319 ? 29.273 -2.669 -96.711 1.00 47.97 319 PRO A CA 1
ATOM 2593 C C . PRO A 1 319 ? 29.908 -3.552 -95.570 1.00 47.97 319 PRO A C 1
ATOM 2595 O O . PRO A 1 319 ? 31.124 -3.432 -95.426 1.00 47.97 319 PRO A O 1
ATOM 2598 N N . PRO A 1 320 ? 29.234 -4.348 -94.686 1.00 51.22 320 PRO A N 1
ATOM 2599 C CA . PRO A 1 320 ? 29.697 -4.558 -93.300 1.00 51.22 320 PRO A CA 1
ATOM 2600 C C . PRO A 1 320 ? 30.141 -6.016 -93.007 1.00 51.22 320 PRO A C 1
ATOM 2602 O O . PRO A 1 320 ? 30.348 -6.804 -93.931 1.00 51.22 320 PRO A O 1
ATOM 2605 N N . PRO A 1 321 ? 30.234 -6.419 -91.724 1.00 43.66 321 PRO A N 1
ATOM 2606 C CA . PRO A 1 321 ? 29.349 -7.522 -91.314 1.00 43.66 321 PRO A CA 1
ATOM 2607 C C . PRO A 1 321 ? 28.716 -7.368 -89.917 1.00 43.66 321 PRO A C 1
ATOM 2609 O O . PRO A 1 321 ? 29.200 -6.642 -89.053 1.00 43.66 321 PRO A O 1
ATOM 2612 N N . SER A 1 322 ? 27.635 -8.118 -89.696 1.00 38.03 322 SER A N 1
ATOM 2613 C CA . SER A 1 322 ? 26.938 -8.292 -88.417 1.00 38.03 322 SER A CA 1
ATOM 2614 C C . SER A 1 322 ? 27.271 -9.645 -87.773 1.00 38.03 322 SER A C 1
ATOM 2616 O O . SER A 1 322 ? 27.432 -10.643 -88.473 1.00 38.03 322 SER A O 1
ATOM 2618 N N . ILE A 1 323 ? 27.313 -9.704 -86.436 1.00 33.84 323 ILE A N 1
ATOM 2619 C CA . ILE A 1 323 ? 27.292 -10.955 -85.653 1.00 33.84 323 ILE A CA 1
ATOM 2620 C C . ILE A 1 323 ? 26.249 -10.830 -84.530 1.00 33.84 323 ILE A C 1
ATOM 2622 O O . ILE A 1 323 ? 25.945 -9.735 -84.060 1.00 33.84 323 ILE A O 1
ATOM 2626 N N . GLN A 1 324 ? 25.641 -11.966 -84.187 1.00 35.00 324 GLN A N 1
ATOM 2627 C CA . GLN A 1 324 ? 24.456 -12.106 -83.340 1.00 35.00 324 GLN A CA 1
ATOM 2628 C C . GLN A 1 324 ? 24.757 -12.107 -81.828 1.00 35.00 324 GLN A C 1
ATOM 2630 O O . GLN A 1 324 ? 25.898 -12.195 -81.382 1.00 35.00 324 GLN A O 1
ATOM 2635 N N . SER A 1 325 ? 23.679 -12.031 -81.049 1.00 38.88 325 SER A N 1
ATOM 2636 C CA . SER A 1 325 ? 23.609 -12.030 -79.584 1.00 38.88 325 SER A CA 1
ATOM 2637 C C . SER A 1 325 ? 24.108 -13.308 -78.893 1.00 38.88 325 SER A C 1
ATOM 2639 O O . SER A 1 325 ? 23.656 -14.395 -79.250 1.00 38.88 325 SER A O 1
ATOM 2641 N N . ILE A 1 326 ? 24.857 -13.154 -77.793 1.00 31.33 326 ILE A N 1
ATOM 2642 C CA . ILE A 1 326 ? 24.884 -14.080 -76.641 1.00 31.33 326 ILE A CA 1
ATOM 2643 C C . ILE A 1 326 ? 24.847 -13.244 -75.345 1.00 31.33 326 ILE A C 1
ATOM 2645 O O . ILE A 1 326 ? 25.215 -12.070 -75.341 1.00 31.33 326 ILE A O 1
ATOM 2649 N N . GLN A 1 327 ? 24.304 -13.835 -74.282 1.00 32.91 327 GLN A N 1
ATOM 2650 C CA . GLN A 1 327 ? 23.955 -13.214 -73.004 1.00 32.91 327 GLN A CA 1
ATOM 2651 C C . GLN A 1 327 ? 25.130 -12.877 -72.064 1.00 32.91 327 GLN A C 1
ATOM 2653 O O . GLN A 1 327 ? 26.200 -13.473 -72.142 1.00 32.91 327 GLN A O 1
ATOM 2658 N N . GLU A 1 328 ? 24.761 -12.044 -71.073 1.00 29.81 328 GLU A N 1
ATOM 2659 C CA . GLU A 1 328 ? 25.257 -11.979 -69.682 1.00 29.81 328 GLU A CA 1
ATOM 2660 C C . GLU A 1 328 ? 26.623 -11.300 -69.413 1.00 29.81 328 GLU A C 1
ATOM 2662 O O . GLU A 1 328 ? 27.505 -11.267 -70.259 1.00 29.81 328 GLU A O 1
ATOM 2667 N N . THR A 1 329 ? 26.847 -10.654 -68.255 1.00 30.30 329 THR A N 1
ATOM 2668 C CA . THR A 1 329 ? 26.009 -10.498 -67.036 1.00 30.30 329 THR A CA 1
ATOM 2669 C C . THR A 1 329 ? 25.708 -9.025 -66.697 1.00 30.30 329 THR A C 1
ATOM 2671 O O . THR A 1 329 ? 26.599 -8.188 -66.817 1.00 30.30 329 THR A O 1
ATOM 2674 N N . ALA A 1 330 ? 24.528 -8.707 -66.139 1.00 38.03 330 ALA A N 1
ATOM 2675 C CA . ALA A 1 330 ? 24.263 -7.419 -65.479 1.00 38.03 330 ALA A CA 1
ATOM 2676 C C . ALA A 1 330 ? 24.088 -7.608 -63.963 1.00 38.03 330 ALA A C 1
ATOM 2678 O O . ALA A 1 330 ? 23.143 -8.266 -63.540 1.00 38.03 330 ALA A O 1
ATOM 2679 N N . ASN A 1 331 ? 24.944 -6.984 -63.147 1.00 31.22 331 ASN A N 1
ATOM 2680 C CA . ASN A 1 331 ? 24.739 -6.869 -61.700 1.00 31.22 331 ASN A CA 1
ATOM 2681 C C . ASN A 1 331 ? 24.987 -5.426 -61.248 1.00 31.22 331 ASN A C 1
ATOM 2683 O O . ASN A 1 331 ? 26.109 -5.014 -60.962 1.00 31.22 331 ASN A O 1
ATOM 2687 N N . ARG A 1 332 ? 23.901 -4.649 -61.191 1.00 31.11 332 ARG A N 1
ATOM 2688 C CA . ARG A 1 332 ? 23.878 -3.342 -60.532 1.00 31.11 332 ARG A CA 1
ATOM 2689 C C . ARG A 1 332 ? 23.871 -3.565 -59.023 1.00 31.11 332 ARG A C 1
ATOM 2691 O O . ARG A 1 332 ? 22.903 -4.124 -58.512 1.00 31.11 332 ARG A O 1
ATOM 2698 N N . LEU A 1 333 ? 24.868 -3.060 -58.298 1.00 30.33 333 LEU A N 1
ATOM 2699 C CA . LEU A 1 333 ? 24.678 -2.828 -56.867 1.00 30.33 333 LEU A CA 1
ATOM 2700 C C . LEU A 1 333 ? 23.685 -1.673 -56.695 1.00 30.33 333 LEU A C 1
ATOM 2702 O O . LEU A 1 333 ? 23.879 -0.583 -57.231 1.00 30.33 333 LEU A O 1
ATOM 2706 N N . ARG A 1 334 ? 22.619 -1.909 -55.929 1.00 31.67 334 ARG A N 1
ATOM 2707 C CA . ARG A 1 334 ? 21.778 -0.850 -55.371 1.00 31.67 334 ARG A CA 1
ATOM 2708 C C . ARG A 1 334 ? 21.400 -1.172 -53.929 1.00 31.67 334 ARG A C 1
ATOM 2710 O O . ARG A 1 334 ? 21.522 -2.303 -53.471 1.00 31.67 334 ARG A O 1
ATOM 2717 N N . THR A 1 335 ? 21.055 -0.114 -53.217 1.00 31.38 335 THR A N 1
ATOM 2718 C CA . THR A 1 335 ? 21.123 0.028 -51.762 1.00 31.38 335 THR A CA 1
ATOM 2719 C C . THR A 1 335 ? 19.831 -0.355 -51.025 1.00 31.38 335 THR A C 1
ATOM 2721 O O . THR A 1 335 ? 18.804 -0.619 -51.642 1.00 31.38 335 THR A O 1
ATOM 2724 N N . ALA A 1 336 ? 19.911 -0.261 -49.689 1.00 31.05 336 ALA A N 1
ATOM 2725 C CA . ALA A 1 336 ? 18.817 -0.111 -48.717 1.00 31.05 336 ALA A CA 1
ATOM 2726 C C . ALA A 1 336 ? 18.174 -1.387 -48.119 1.00 31.05 336 ALA A C 1
ATOM 2728 O O . ALA A 1 336 ? 17.233 -1.969 -48.644 1.00 31.05 336 ALA A O 1
ATOM 2729 N N . THR A 1 337 ? 18.663 -1.731 -46.919 1.00 31.52 337 THR A N 1
ATOM 2730 C CA . THR A 1 337 ? 17.884 -1.852 -45.662 1.00 31.52 337 THR A CA 1
ATOM 2731 C C . THR A 1 337 ? 16.406 -2.282 -45.725 1.00 31.52 337 THR A C 1
ATOM 2733 O O . THR A 1 337 ? 15.563 -1.521 -46.195 1.00 31.52 337 THR A O 1
ATOM 2736 N N . GLY A 1 338 ? 16.049 -3.384 -45.045 1.00 27.84 338 GLY A N 1
ATOM 2737 C CA . GLY A 1 338 ? 14.638 -3.675 -44.751 1.00 27.84 338 GLY A CA 1
ATOM 2738 C C . GLY A 1 338 ? 14.322 -4.990 -44.025 1.00 27.84 338 GLY A C 1
ATOM 2739 O O . GLY A 1 338 ? 13.920 -5.949 -44.663 1.00 27.84 338 GLY A O 1
ATOM 2740 N N . SER A 1 339 ? 14.364 -4.959 -42.688 1.00 29.11 339 SER A N 1
ATOM 2741 C CA . SER A 1 339 ? 13.435 -5.671 -41.780 1.00 29.11 339 SER A CA 1
ATOM 2742 C C . SER A 1 339 ? 13.431 -7.211 -41.623 1.00 29.11 339 SER A C 1
ATOM 2744 O O . SER A 1 339 ? 13.061 -7.962 -42.511 1.00 29.11 339 SER A O 1
ATOM 2746 N N . ALA A 1 340 ? 13.595 -7.603 -40.349 1.00 28.02 340 ALA A N 1
ATOM 2747 C CA . ALA A 1 340 ? 12.851 -8.640 -39.612 1.00 28.02 340 ALA A CA 1
ATOM 2748 C C . ALA A 1 340 ? 12.944 -10.132 -40.014 1.00 28.02 340 ALA A C 1
ATOM 2750 O O . ALA A 1 340 ? 12.435 -10.572 -41.038 1.00 28.02 340 ALA A O 1
ATOM 2751 N N . ALA A 1 341 ? 13.399 -10.949 -39.054 1.00 27.20 341 ALA A N 1
ATOM 2752 C CA . ALA A 1 341 ? 13.145 -12.389 -39.005 1.00 27.20 341 ALA A CA 1
ATOM 2753 C C . ALA A 1 341 ? 12.517 -12.768 -37.652 1.00 27.20 341 ALA A C 1
ATOM 2755 O O . ALA A 1 341 ? 13.047 -12.419 -36.596 1.00 27.20 341 ALA A O 1
ATOM 2756 N N . LYS A 1 342 ? 11.396 -13.501 -37.676 1.00 29.19 342 LYS A N 1
ATOM 2757 C CA . LYS A 1 342 ? 10.749 -14.076 -36.488 1.00 29.19 342 LYS A CA 1
ATOM 2758 C C . LYS A 1 342 ? 10.565 -15.587 -36.680 1.00 29.19 342 LYS A C 1
ATOM 2760 O O . LYS A 1 342 ? 9.709 -15.979 -37.456 1.00 29.19 342 LYS A O 1
ATOM 2765 N N . VAL A 1 343 ? 11.361 -16.363 -35.931 1.00 30.48 343 VAL A N 1
ATOM 2766 C CA . VAL A 1 343 ? 11.061 -17.640 -35.229 1.00 30.48 343 VAL A CA 1
ATOM 2767 C C . VAL A 1 343 ? 10.255 -18.735 -35.973 1.00 30.48 343 VAL A C 1
ATOM 2769 O O . VAL A 1 343 ? 9.137 -18.477 -36.395 1.00 30.48 343 VAL A O 1
ATOM 2772 N N . ILE A 1 344 ? 10.740 -19.997 -35.958 1.00 30.06 344 ILE A N 1
ATOM 2773 C CA . ILE A 1 344 ? 10.072 -21.204 -35.369 1.00 30.06 344 ILE A CA 1
ATOM 2774 C C . ILE A 1 344 ? 10.742 -22.544 -35.798 1.00 30.06 344 ILE A C 1
ATOM 2776 O O . ILE A 1 344 ? 10.873 -22.810 -36.982 1.00 30.06 344 ILE A O 1
ATOM 2780 N N . SER A 1 345 ? 11.070 -23.388 -34.794 1.00 28.16 345 SER A N 1
ATOM 2781 C CA . SER A 1 345 ? 11.142 -24.882 -34.750 1.00 28.16 345 SER A CA 1
ATOM 2782 C C . SER A 1 345 ? 11.847 -25.681 -35.877 1.00 28.16 345 SER A C 1
ATOM 2784 O O . SER A 1 345 ? 11.463 -25.594 -37.029 1.00 28.16 345 SER A O 1
ATOM 2786 N N . GLY A 1 346 ? 12.746 -26.650 -35.647 1.00 28.12 346 GLY A N 1
ATOM 2787 C CA . GLY A 1 346 ? 13.045 -27.449 -34.448 1.00 28.12 346 GLY A CA 1
ATOM 2788 C C . GLY A 1 346 ? 13.212 -28.962 -34.764 1.00 28.12 346 GLY A C 1
ATOM 2789 O O . GLY A 1 346 ? 12.599 -29.466 -35.698 1.00 28.12 346 GLY A O 1
ATOM 2790 N N . ARG A 1 347 ? 13.967 -29.680 -33.902 1.00 32.12 347 ARG A N 1
ATOM 2791 C CA . ARG A 1 347 ? 14.111 -31.161 -33.711 1.00 32.12 347 ARG A CA 1
ATOM 2792 C C . ARG A 1 347 ? 15.115 -32.037 -34.528 1.00 32.12 347 ARG A C 1
ATOM 2794 O O . ARG A 1 347 ? 14.795 -32.559 -35.584 1.00 32.12 347 ARG A O 1
ATOM 2801 N N . ARG A 1 348 ? 16.164 -32.453 -33.781 1.00 30.72 348 ARG A N 1
ATOM 2802 C CA . ARG A 1 348 ? 16.649 -33.840 -33.465 1.00 30.72 348 ARG A CA 1
ATOM 2803 C C . ARG A 1 348 ? 17.361 -34.748 -34.502 1.00 30.72 348 ARG A C 1
ATOM 2805 O O . ARG A 1 348 ? 16.700 -35.363 -35.331 1.00 30.72 348 ARG A O 1
ATOM 2812 N N . ARG A 1 349 ? 18.638 -35.063 -34.194 1.00 32.19 349 ARG A N 1
ATOM 2813 C CA . ARG A 1 349 ? 19.304 -36.384 -33.896 1.00 32.19 349 ARG A CA 1
ATOM 2814 C C . ARG A 1 349 ? 20.834 -36.147 -34.000 1.00 32.19 349 ARG A C 1
ATOM 2816 O O . ARG A 1 349 ? 21.233 -35.529 -34.971 1.00 32.19 349 ARG A O 1
ATOM 2823 N N . VAL A 1 350 ? 21.721 -36.370 -33.018 1.00 31.77 350 VAL A N 1
ATOM 2824 C CA . VAL A 1 350 ? 22.079 -37.530 -32.153 1.00 31.77 350 VAL A CA 1
ATOM 2825 C C . VAL A 1 350 ? 22.763 -38.688 -32.895 1.00 31.77 350 VAL A C 1
ATOM 2827 O O . VAL A 1 350 ? 22.066 -39.505 -33.483 1.00 31.77 350 VAL A O 1
ATOM 2830 N N . TYR A 1 351 ? 24.103 -38.712 -32.808 1.00 30.42 351 TYR A N 1
ATOM 2831 C CA . TYR A 1 351 ? 25.113 -39.805 -32.744 1.00 30.42 351 TYR A CA 1
ATOM 2832 C C . TYR A 1 351 ? 26.488 -39.118 -32.997 1.00 30.42 351 TYR A C 1
ATOM 2834 O O . TYR A 1 351 ? 26.528 -38.180 -33.785 1.00 30.42 351 TYR A O 1
ATOM 2842 N N . GLY A 1 352 ? 27.639 -39.455 -32.405 1.00 29.69 352 GLY A N 1
ATOM 2843 C CA . GLY A 1 352 ? 27.966 -40.373 -31.309 1.00 29.69 352 GLY A CA 1
ATOM 2844 C C . GLY A 1 352 ? 29.445 -40.813 -31.387 1.00 29.69 352 GLY A C 1
ATOM 2845 O O . GLY A 1 352 ? 29.822 -41.365 -32.407 1.00 29.69 352 GLY A O 1
ATOM 2846 N N . SER A 1 353 ? 30.217 -40.607 -30.308 1.00 31.31 353 SER A N 1
ATOM 2847 C CA . SER A 1 353 ? 31.534 -41.210 -29.966 1.00 31.31 353 SER A CA 1
ATOM 2848 C C . SER A 1 353 ? 32.718 -41.153 -30.960 1.00 31.31 353 SER A C 1
ATOM 2850 O O . SER A 1 353 ? 32.656 -41.757 -32.025 1.00 31.31 353 SER A O 1
ATOM 2852 N N . MET A 1 354 ? 33.856 -40.579 -30.527 1.00 30.31 354 MET A N 1
ATOM 2853 C CA . MET A 1 354 ? 35.200 -41.172 -30.714 1.00 30.31 354 MET A CA 1
ATOM 2854 C C . MET A 1 354 ? 36.298 -40.439 -29.907 1.00 30.31 354 MET A C 1
ATOM 2856 O O . MET A 1 354 ? 36.534 -39.253 -30.100 1.00 30.31 354 MET A O 1
ATOM 2860 N N . ASN A 1 355 ? 36.980 -41.200 -29.051 1.00 32.44 355 ASN A N 1
ATOM 2861 C CA . ASN A 1 355 ? 38.356 -41.049 -28.534 1.00 32.44 355 ASN A CA 1
ATOM 2862 C C . ASN A 1 355 ? 38.968 -42.487 -28.612 1.00 32.44 355 ASN A C 1
ATOM 2864 O O . ASN A 1 355 ? 38.158 -43.407 -28.804 1.00 32.44 355 ASN A O 1
ATOM 2868 N N . PRO A 1 356 ? 40.290 -42.772 -28.469 1.00 41.44 356 PRO A N 1
ATOM 2869 C CA . PRO A 1 356 ? 41.315 -41.992 -27.753 1.00 41.44 356 PRO A CA 1
ATOM 2870 C C . PRO A 1 356 ? 42.739 -41.938 -28.386 1.00 41.44 356 PRO A C 1
ATOM 2872 O O . PRO A 1 356 ? 43.054 -42.671 -29.320 1.00 41.44 356 PRO A O 1
ATOM 2875 N N . SER A 1 357 ? 43.609 -41.119 -27.781 1.00 32.75 357 SER A N 1
ATOM 2876 C CA . SER A 1 357 ? 45.090 -41.218 -27.718 1.00 32.75 357 SER A CA 1
ATOM 2877 C C . SER A 1 357 ? 45.558 -40.052 -26.819 1.00 32.75 357 SER A C 1
ATOM 2879 O O . SER A 1 357 ? 45.282 -38.911 -27.184 1.00 32.75 357 SER A O 1
ATOM 2881 N N . ASP A 1 358 ? 45.985 -40.212 -25.564 1.00 30.59 358 ASP A N 1
ATOM 2882 C CA . ASP A 1 358 ? 47.111 -40.984 -24.987 1.00 30.59 358 ASP A CA 1
ATOM 2883 C C . ASP A 1 358 ? 48.484 -40.281 -25.128 1.00 30.59 358 ASP A C 1
ATOM 2885 O O . ASP A 1 358 ? 48.720 -39.587 -26.115 1.00 30.59 358 ASP A O 1
ATOM 2889 N N . ASP A 1 359 ? 49.342 -40.501 -24.124 1.00 30.16 359 ASP A N 1
ATOM 2890 C CA . ASP A 1 359 ? 50.704 -39.984 -23.871 1.00 30.16 359 ASP A CA 1
ATOM 2891 C C . ASP A 1 359 ? 50.870 -38.537 -23.331 1.00 30.16 359 ASP A C 1
ATOM 2893 O O . ASP A 1 359 ? 50.802 -37.553 -24.070 1.00 30.16 359 ASP A O 1
ATOM 2897 N N . SER A 1 360 ? 51.146 -38.418 -22.021 1.00 33.88 360 SER A N 1
ATOM 2898 C CA . SER A 1 360 ? 52.357 -37.763 -21.469 1.00 33.88 360 SER A CA 1
ATOM 2899 C C . SER A 1 360 ? 52.268 -37.639 -19.937 1.00 33.88 360 SER A C 1
ATOM 2901 O O . SER A 1 360 ? 51.492 -36.852 -19.398 1.00 33.88 360 SER A O 1
ATOM 2903 N N . SER A 1 361 ? 53.079 -38.431 -19.238 1.00 34.00 361 SER A N 1
ATOM 2904 C CA . SER A 1 361 ? 53.239 -38.451 -17.777 1.00 34.00 361 SER A CA 1
ATOM 2905 C C . SER A 1 361 ? 53.962 -37.223 -17.211 1.00 34.00 361 SER A C 1
ATOM 2907 O O . SER A 1 361 ? 54.959 -36.785 -17.788 1.00 34.00 361 SER A O 1
ATOM 2909 N N . SER A 1 362 ? 53.604 -36.819 -15.991 1.00 34.00 362 SER A N 1
ATOM 2910 C CA . SER A 1 362 ? 54.610 -36.560 -14.951 1.00 34.00 362 SER A CA 1
ATOM 2911 C C . SER A 1 362 ? 53.977 -36.751 -13.579 1.00 34.00 362 SER A C 1
ATOM 2913 O O . SER A 1 362 ? 53.048 -36.025 -13.229 1.00 34.00 362 SER A O 1
ATOM 2915 N N . ASP A 1 363 ? 54.489 -37.726 -12.837 1.00 34.69 363 ASP A N 1
ATOM 2916 C CA . ASP A 1 363 ? 54.211 -37.902 -11.416 1.00 34.69 363 ASP A CA 1
ATOM 2917 C C . ASP A 1 363 ? 54.979 -36.844 -10.604 1.00 34.69 363 ASP A C 1
ATOM 2919 O O . ASP A 1 363 ? 56.018 -36.353 -11.056 1.00 34.69 363 ASP A O 1
ATOM 2923 N N . ASP A 1 364 ? 54.456 -36.514 -9.427 1.00 40.97 364 ASP A N 1
ATOM 2924 C CA . ASP A 1 364 ? 55.212 -36.201 -8.207 1.00 40.97 364 ASP A CA 1
ATOM 2925 C C . ASP A 1 364 ? 54.195 -36.295 -7.054 1.00 40.97 364 ASP A C 1
ATOM 2927 O O . ASP A 1 364 ? 53.355 -35.408 -6.872 1.00 40.97 364 ASP A O 1
ATOM 2931 N N . ASP A 1 365 ? 54.228 -37.423 -6.343 1.00 38.59 365 ASP A N 1
ATOM 2932 C CA . ASP A 1 365 ? 53.466 -37.654 -5.114 1.00 38.59 365 ASP A CA 1
ATOM 2933 C C . ASP A 1 365 ? 54.120 -36.912 -3.936 1.00 38.59 365 ASP A C 1
ATOM 2935 O O . ASP A 1 365 ? 55.345 -36.819 -3.861 1.00 38.59 365 ASP A O 1
ATOM 2939 N N . ASP A 1 366 ? 53.311 -36.462 -2.979 1.00 43.78 366 ASP A N 1
ATOM 2940 C CA . ASP A 1 366 ? 53.641 -36.571 -1.552 1.00 43.78 366 ASP A CA 1
ATOM 2941 C C . ASP A 1 366 ? 52.325 -36.507 -0.756 1.00 43.78 366 ASP A C 1
ATOM 2943 O O . ASP A 1 366 ? 51.540 -35.560 -0.892 1.00 43.78 366 ASP A O 1
ATOM 2947 N N . ASP A 1 367 ? 52.074 -37.559 0.023 1.00 41.12 367 ASP A N 1
ATOM 2948 C CA . ASP A 1 367 ? 50.894 -37.735 0.871 1.00 41.12 367 ASP A CA 1
ATOM 2949 C C . ASP A 1 367 ? 50.897 -36.780 2.080 1.00 41.12 367 ASP A C 1
ATOM 2951 O O . ASP A 1 367 ? 51.950 -36.409 2.598 1.00 41.12 367 ASP A O 1
ATOM 2955 N N . ASP A 1 368 ? 49.707 -36.476 2.603 1.00 44.03 368 ASP A N 1
ATOM 2956 C CA . ASP A 1 368 ? 49.474 -36.505 4.054 1.00 44.03 368 ASP A CA 1
ATOM 2957 C C . ASP A 1 368 ? 47.974 -36.764 4.311 1.00 44.03 368 ASP A C 1
ATOM 2959 O O . ASP A 1 368 ? 47.103 -36.161 3.673 1.00 44.03 368 ASP A O 1
ATOM 2963 N N . ASP A 1 369 ? 47.696 -37.707 5.212 1.00 42.06 369 ASP A N 1
ATOM 2964 C CA . ASP A 1 369 ? 46.368 -38.249 5.523 1.00 42.06 369 ASP A CA 1
ATOM 2965 C C . ASP A 1 369 ? 45.434 -37.239 6.234 1.00 42.06 369 ASP A C 1
ATOM 2967 O O . ASP A 1 369 ? 45.885 -36.350 6.958 1.00 42.06 369 ASP A O 1
ATOM 2971 N N . ASP A 1 370 ? 44.112 -37.396 6.067 1.00 41.28 370 ASP A N 1
ATOM 2972 C CA . ASP A 1 370 ? 43.241 -37.881 7.162 1.00 41.28 370 ASP A CA 1
ATOM 2973 C C . ASP A 1 370 ? 41.741 -37.924 6.770 1.00 41.28 370 ASP A C 1
ATOM 2975 O O . ASP A 1 370 ? 41.171 -36.959 6.260 1.00 41.28 370 ASP A O 1
ATOM 2979 N N . ASP A 1 371 ? 41.127 -39.069 7.091 1.00 42.47 371 ASP A N 1
ATOM 2980 C CA . ASP A 1 371 ? 39.710 -39.343 7.385 1.00 42.47 371 ASP A CA 1
ATOM 2981 C C . ASP A 1 371 ? 38.586 -38.932 6.400 1.00 42.47 371 ASP A C 1
ATOM 2983 O O . ASP A 1 371 ? 37.987 -37.856 6.441 1.00 42.47 371 ASP A O 1
ATOM 2987 N N . ASP A 1 372 ? 38.256 -39.916 5.556 1.00 41.66 372 ASP A N 1
ATOM 2988 C CA . ASP A 1 372 ? 36.931 -40.553 5.401 1.00 41.66 372 ASP A CA 1
ATOM 2989 C C . ASP A 1 372 ? 35.699 -39.852 6.030 1.00 41.66 372 ASP A C 1
ATOM 2991 O O . ASP A 1 372 ? 35.574 -39.734 7.246 1.00 41.66 372 ASP A O 1
ATOM 2995 N N . ASP A 1 373 ? 34.727 -39.491 5.185 1.00 40.84 373 ASP A N 1
ATOM 2996 C CA . ASP A 1 373 ? 33.379 -40.083 5.262 1.00 40.84 373 ASP A CA 1
ATOM 2997 C C . ASP A 1 373 ? 32.555 -39.702 4.013 1.00 40.84 373 ASP A C 1
ATOM 2999 O O . ASP A 1 373 ? 32.256 -38.532 3.750 1.00 40.84 373 ASP A O 1
ATOM 3003 N N . ASN A 1 374 ? 32.163 -40.708 3.223 1.00 44.19 374 ASN A N 1
ATOM 3004 C CA . ASN A 1 374 ? 31.171 -40.551 2.156 1.00 44.19 374 ASN A CA 1
ATOM 3005 C C . ASN A 1 374 ? 29.761 -40.791 2.719 1.00 44.19 374 ASN A C 1
ATOM 3007 O O . ASN A 1 374 ? 29.349 -41.945 2.819 1.00 44.19 374 ASN A O 1
ATOM 3011 N N . GLU A 1 375 ? 28.980 -39.736 2.966 1.00 37.84 375 GLU A N 1
ATOM 3012 C CA . GLU A 1 375 ? 27.517 -39.857 3.088 1.00 37.84 375 GLU A CA 1
ATOM 3013 C C . GLU A 1 375 ? 26.784 -38.850 2.184 1.00 37.84 375 GLU A C 1
ATOM 3015 O O . GLU A 1 375 ? 26.678 -37.662 2.476 1.00 37.84 375 GLU A O 1
ATOM 3020 N N . ASP A 1 376 ? 26.312 -39.395 1.059 1.00 36.31 376 ASP A N 1
ATOM 3021 C CA . ASP A 1 376 ? 25.166 -39.027 0.219 1.00 36.31 376 ASP A CA 1
ATOM 3022 C C . ASP A 1 376 ? 24.734 -37.549 0.066 1.00 36.31 376 ASP A C 1
ATOM 3024 O O . ASP A 1 376 ? 24.230 -36.893 0.979 1.00 36.31 376 ASP A O 1
ATOM 3028 N N . ASP A 1 377 ? 24.733 -37.104 -1.200 1.00 45.22 377 ASP A N 1
ATOM 3029 C CA . ASP A 1 377 ? 23.919 -35.993 -1.712 1.00 45.22 377 ASP A CA 1
ATOM 3030 C C . ASP A 1 377 ? 22.420 -36.241 -1.427 1.00 45.22 377 ASP A C 1
ATOM 3032 O O . ASP A 1 377 ? 21.676 -36.787 -2.250 1.00 45.22 377 ASP A O 1
ATOM 3036 N N . VAL A 1 378 ? 21.943 -35.791 -0.266 1.00 39.34 378 VAL A N 1
ATOM 3037 C CA . VAL A 1 378 ? 20.513 -35.606 -0.009 1.00 39.34 378 VAL A CA 1
ATOM 3038 C C . VAL A 1 378 ? 20.178 -34.136 -0.248 1.00 39.34 378 VAL A C 1
ATOM 3040 O O . VAL A 1 378 ? 20.682 -33.251 0.443 1.00 39.34 378 VAL A O 1
ATOM 3043 N N . GLU A 1 379 ? 19.323 -33.870 -1.240 1.00 45.75 379 GLU A N 1
ATOM 3044 C CA . GLU A 1 379 ? 18.808 -32.533 -1.561 1.00 45.75 379 GLU A CA 1
ATOM 3045 C C . GLU A 1 379 ? 17.969 -31.976 -0.393 1.00 45.75 379 GLU A C 1
ATOM 3047 O O . GLU A 1 379 ? 16.737 -32.034 -0.418 1.00 45.75 379 GLU A O 1
ATOM 3052 N N . ASP A 1 380 ? 18.623 -31.437 0.641 1.00 36.28 380 ASP A N 1
ATOM 3053 C CA . ASP A 1 380 ? 17.925 -30.921 1.817 1.00 36.28 380 ASP A CA 1
ATOM 3054 C C . ASP A 1 380 ? 17.263 -29.573 1.489 1.00 36.28 380 ASP A C 1
ATOM 3056 O O . ASP A 1 380 ? 17.861 -28.487 1.501 1.00 36.28 380 ASP A O 1
ATOM 3060 N N . ASP A 1 381 ? 16.002 -29.725 1.083 1.00 43.06 381 ASP A N 1
ATOM 3061 C CA . ASP A 1 381 ? 14.980 -28.739 0.782 1.00 43.06 381 ASP A CA 1
ATOM 3062 C C . ASP A 1 381 ? 15.206 -27.399 1.493 1.00 43.06 381 ASP A C 1
ATOM 3064 O O . ASP A 1 381 ? 15.361 -27.317 2.712 1.00 43.06 381 ASP A O 1
ATOM 3068 N N . MET A 1 382 ? 15.129 -26.300 0.732 1.00 33.25 382 MET A N 1
ATOM 3069 C CA . MET A 1 382 ? 15.023 -24.968 1.325 1.00 33.25 382 MET A CA 1
ATOM 3070 C C . MET A 1 382 ? 13.652 -24.823 1.987 1.00 33.25 382 MET A C 1
ATOM 3072 O O . MET A 1 382 ? 12.740 -24.206 1.419 1.00 33.25 382 MET A O 1
ATOM 3076 N N . HIS A 1 383 ? 13.542 -25.377 3.194 1.00 43.47 383 HIS A N 1
ATOM 3077 C CA . HIS A 1 383 ? 12.486 -25.141 4.158 1.00 43.47 383 HIS A CA 1
ATOM 3078 C C . HIS A 1 383 ? 12.467 -23.645 4.468 1.00 43.47 383 HIS A C 1
ATOM 3080 O O . HIS A 1 383 ? 13.183 -23.121 5.320 1.00 43.47 383 HIS A O 1
ATOM 3086 N N . ILE A 1 384 ? 11.648 -22.934 3.698 1.00 41.81 384 ILE A N 1
ATOM 3087 C CA . ILE A 1 384 ? 11.170 -21.613 4.062 1.00 41.81 384 ILE A CA 1
ATOM 3088 C C . ILE A 1 384 ? 10.356 -21.848 5.326 1.00 41.81 384 ILE A C 1
ATOM 3090 O O . ILE A 1 384 ? 9.309 -22.494 5.248 1.00 41.81 384 ILE A O 1
ATOM 3094 N N . GLU A 1 385 ? 10.823 -21.340 6.467 1.00 34.88 385 GLU A N 1
ATOM 3095 C CA . GLU A 1 385 ? 10.010 -21.301 7.678 1.00 34.88 385 GLU A CA 1
ATOM 3096 C C . GLU A 1 385 ? 8.771 -20.439 7.426 1.00 34.88 385 GLU A C 1
ATOM 3098 O O . GLU A 1 385 ? 8.748 -19.229 7.667 1.00 34.88 385 GLU A O 1
ATOM 3103 N N . MET A 1 386 ? 7.709 -21.085 6.945 1.00 39.34 386 MET A N 1
ATOM 3104 C CA . MET A 1 386 ? 6.366 -20.605 7.185 1.00 39.34 386 MET A CA 1
ATOM 3105 C C . MET A 1 386 ? 6.202 -20.479 8.697 1.00 39.34 386 MET A C 1
ATOM 3107 O O . MET A 1 386 ? 6.550 -21.392 9.440 1.00 39.34 386 MET A O 1
ATOM 3111 N N . ASP A 1 387 ? 5.664 -19.344 9.132 1.00 36.91 387 ASP A N 1
ATOM 3112 C CA . ASP A 1 387 ? 5.224 -19.147 10.507 1.00 36.91 387 ASP A CA 1
ATOM 3113 C C . ASP A 1 387 ? 4.241 -20.271 10.871 1.00 36.91 387 ASP A C 1
ATOM 3115 O O . ASP A 1 387 ? 3.099 -20.286 10.400 1.00 36.91 387 ASP A O 1
ATOM 3119 N N . GLU A 1 388 ? 4.711 -21.253 11.649 1.00 38.28 388 GLU A N 1
ATOM 3120 C CA . GLU A 1 388 ? 3.875 -22.303 12.222 1.00 38.28 388 GLU A CA 1
ATOM 3121 C C . GLU A 1 388 ? 2.963 -21.665 13.269 1.00 38.28 388 GLU A C 1
ATOM 3123 O O . GLU A 1 388 ? 3.232 -21.635 14.474 1.00 38.28 388 GLU A O 1
ATOM 3128 N N . SER A 1 389 ? 1.850 -21.127 12.778 1.00 36.44 389 SER A N 1
ATOM 3129 C CA . SER A 1 389 ? 0.724 -20.729 13.599 1.00 36.44 389 SER A CA 1
ATOM 3130 C C . SER A 1 389 ? 0.147 -21.974 14.274 1.00 36.44 389 SER A C 1
ATOM 3132 O O . SER A 1 389 ? -0.639 -22.693 13.659 1.00 36.44 389 SER A O 1
ATOM 3134 N N . ASP A 1 390 ? 0.588 -22.199 15.514 1.00 33.06 390 ASP A N 1
ATOM 3135 C CA . ASP A 1 390 ? 0.074 -23.118 16.539 1.00 33.06 390 ASP A CA 1
ATOM 3136 C C . ASP A 1 390 ? -1.165 -23.941 16.106 1.00 33.06 390 ASP A C 1
ATOM 3138 O O . ASP A 1 390 ? -2.276 -23.391 16.044 1.00 33.06 390 ASP A O 1
ATOM 3142 N N . PRO A 1 391 ? -1.016 -25.257 15.843 1.00 39.34 391 PRO A N 1
ATOM 3143 C CA . PRO A 1 391 ? -2.105 -26.099 15.350 1.00 39.34 391 PRO A CA 1
ATOM 3144 C C . PRO A 1 391 ? -3.241 -26.293 16.369 1.00 39.34 391 PRO A C 1
ATOM 3146 O O . PRO A 1 391 ? -4.271 -26.868 16.023 1.00 39.34 391 PRO A O 1
ATOM 3149 N N . ASN A 1 392 ? -3.089 -25.821 17.613 1.00 37.38 392 ASN A N 1
ATOM 3150 C CA . ASN A 1 392 ? -4.074 -26.002 18.677 1.00 37.38 392 ASN A CA 1
ATOM 3151 C C . ASN A 1 392 ? -5.083 -24.839 18.813 1.00 37.38 392 ASN A C 1
ATOM 3153 O O . ASN A 1 392 ? -5.997 -24.894 19.641 1.00 37.38 392 ASN A O 1
ATOM 3157 N N . LYS A 1 393 ? -4.996 -23.793 17.975 1.00 39.78 393 LYS A N 1
ATOM 3158 C CA . LYS A 1 393 ? -6.110 -22.844 17.794 1.00 39.78 393 LYS A CA 1
ATOM 3159 C C . LYS A 1 393 ? -7.113 -23.404 16.790 1.00 39.78 393 LYS A C 1
ATOM 3161 O O . LYS A 1 393 ? -6.874 -23.360 15.586 1.00 39.78 393 LYS A O 1
ATOM 3166 N N . LYS A 1 394 ? -8.246 -23.894 17.318 1.00 35.22 394 LYS A N 1
ATOM 3167 C CA . LYS A 1 394 ? -9.402 -24.429 16.573 1.00 35.22 394 LYS A CA 1
ATOM 3168 C C . LYS A 1 394 ? -9.585 -23.748 15.215 1.00 35.22 394 LYS A C 1
ATOM 3170 O O . LYS A 1 394 ? -9.887 -22.558 15.137 1.00 35.22 394 LYS A O 1
ATOM 3175 N N . SER A 1 395 ? -9.425 -24.532 14.157 1.00 37.50 395 SER A N 1
ATOM 3176 C CA . SER A 1 395 ? -9.629 -24.105 12.780 1.00 37.50 395 SER A CA 1
ATOM 3177 C C . SER A 1 395 ? -11.119 -23.839 12.554 1.00 37.50 395 SER A C 1
ATOM 3179 O O . SER A 1 395 ? -11.890 -24.771 12.338 1.00 37.50 395 SER A O 1
ATOM 3181 N N . GLU A 1 396 ? -11.541 -22.577 12.623 1.00 46.16 396 GLU A N 1
ATOM 3182 C CA . GLU A 1 396 ? -12.912 -22.179 12.285 1.00 46.16 396 GLU A CA 1
ATOM 3183 C C . GLU A 1 396 ? -13.150 -22.313 10.772 1.00 46.16 396 GLU A C 1
ATOM 3185 O O . GLU A 1 396 ? -12.961 -21.371 10.003 1.00 46.16 396 GLU A O 1
ATOM 3190 N N . GLU A 1 397 ? -13.522 -23.533 10.375 1.00 61.44 397 GLU A N 1
ATOM 3191 C CA . GLU A 1 397 ? -14.208 -23.935 9.140 1.00 61.44 397 GLU A CA 1
ATOM 3192 C C . GLU A 1 397 ? -13.868 -23.094 7.895 1.00 61.44 397 GLU A C 1
ATOM 3194 O O . GLU A 1 397 ? -14.570 -22.143 7.556 1.00 61.44 397 GLU A O 1
ATOM 3199 N N . ILE A 1 398 ? -12.818 -23.484 7.172 1.00 70.19 398 ILE A N 1
ATOM 3200 C CA . ILE A 1 398 ? -12.690 -23.205 5.734 1.00 70.19 398 ILE A CA 1
ATOM 3201 C C . ILE A 1 398 ? -12.919 -24.542 5.024 1.00 70.19 398 ILE A C 1
ATOM 3203 O O . ILE A 1 398 ? -12.283 -25.527 5.404 1.00 70.19 398 ILE A O 1
ATOM 3207 N N . ASP A 1 399 ? -13.782 -24.593 4.004 1.00 75.00 399 ASP A N 1
ATOM 3208 C CA . ASP A 1 399 ? -14.019 -25.844 3.271 1.00 75.00 399 ASP A CA 1
ATOM 3209 C C . ASP A 1 399 ? -12.727 -26.364 2.627 1.00 75.00 399 ASP A C 1
ATOM 3211 O O . ASP A 1 399 ? -11.946 -25.600 2.049 1.00 75.00 399 ASP A O 1
ATOM 3215 N N . THR A 1 400 ? -12.538 -27.685 2.658 1.00 79.88 400 THR A N 1
ATOM 3216 C CA . THR A 1 400 ? -11.335 -28.383 2.174 1.00 79.88 400 THR A CA 1
ATOM 3217 C C . THR A 1 400 ? -10.928 -27.956 0.759 1.00 79.88 400 THR A C 1
ATOM 3219 O O . THR A 1 400 ? -9.756 -27.691 0.507 1.00 79.88 400 THR A O 1
ATOM 3222 N N . GLN A 1 401 ? -11.903 -27.756 -0.136 1.00 81.56 401 GLN A N 1
ATOM 3223 C CA . GLN A 1 401 ? -11.678 -27.299 -1.513 1.00 81.56 401 GLN A CA 1
ATOM 3224 C C . GLN A 1 401 ? -10.964 -25.934 -1.600 1.00 81.56 401 GLN A C 1
ATOM 3226 O O . GLN A 1 401 ? -10.163 -25.699 -2.508 1.00 81.56 401 GLN A O 1
ATOM 3231 N N . TYR A 1 402 ? -11.248 -25.009 -0.679 1.00 84.19 402 TYR A N 1
ATOM 3232 C CA . TYR A 1 402 ? -10.606 -23.694 -0.654 1.00 84.19 402 TYR A CA 1
ATOM 3233 C C . TYR A 1 402 ? -9.228 -23.739 0.015 1.00 84.19 402 TYR A C 1
ATOM 3235 O O . TYR A 1 402 ? -8.350 -22.964 -0.367 1.00 84.19 402 TYR A O 1
ATOM 3243 N N . VAL A 1 403 ? -9.006 -24.673 0.948 1.00 82.75 403 VAL A N 1
ATOM 3244 C CA . VAL A 1 403 ? -7.679 -24.951 1.521 1.00 82.75 403 VAL A CA 1
ATOM 3245 C C . VAL A 1 403 ? -6.738 -25.493 0.441 1.00 82.75 403 VAL A C 1
ATOM 3247 O O . VAL A 1 403 ? -5.703 -24.878 0.187 1.00 82.75 403 VAL A O 1
ATOM 3250 N N . GLU A 1 404 ? -7.149 -26.535 -0.290 1.00 83.19 404 GLU A N 1
ATOM 3251 C CA . GLU A 1 404 ? -6.400 -27.098 -1.429 1.00 83.19 404 GLU A CA 1
ATOM 3252 C C . GLU A 1 404 ? -6.074 -26.031 -2.489 1.00 83.19 404 GLU A C 1
ATOM 3254 O O . GLU A 1 404 ? -4.965 -25.973 -3.028 1.00 83.19 404 GLU A O 1
ATOM 3259 N N . LYS A 1 405 ? -7.024 -25.128 -2.773 1.00 85.00 405 LYS A N 1
ATOM 3260 C CA . LYS A 1 405 ? -6.813 -24.016 -3.710 1.00 85.00 405 LYS A CA 1
ATOM 3261 C C . LYS A 1 405 ? -5.752 -23.031 -3.207 1.00 85.00 405 LYS A C 1
ATOM 3263 O O . LYS A 1 405 ? -4.906 -22.614 -3.996 1.00 85.00 405 LYS A O 1
ATOM 3268 N N . LEU A 1 406 ? -5.765 -22.669 -1.920 1.00 86.12 406 LEU A N 1
ATOM 3269 C CA . LEU A 1 406 ? -4.737 -21.809 -1.316 1.00 86.12 406 LEU A CA 1
ATOM 3270 C C . LEU A 1 406 ? -3.351 -22.476 -1.322 1.00 86.12 406 LEU A C 1
ATOM 3272 O O . LEU A 1 406 ? -2.354 -21.801 -1.576 1.00 86.12 406 LEU A O 1
ATOM 3276 N N . GLU A 1 407 ? -3.275 -23.783 -1.080 1.00 86.06 407 GLU A N 1
ATOM 3277 C CA . GLU A 1 407 ? -2.022 -24.548 -1.131 1.00 86.06 407 GLU A CA 1
ATOM 3278 C C . GLU A 1 407 ? -1.457 -24.636 -2.551 1.00 86.06 407 GLU A C 1
ATOM 3280 O O . GLU A 1 407 ? -0.279 -24.342 -2.765 1.00 86.06 407 GLU A O 1
ATOM 3285 N N . ARG A 1 408 ? -2.302 -24.921 -3.549 1.00 87.19 408 ARG A N 1
ATOM 3286 C CA . ARG A 1 408 ? -1.907 -24.917 -4.965 1.00 87.19 408 ARG A CA 1
ATOM 3287 C C . ARG A 1 408 ? -1.384 -23.548 -5.417 1.00 87.19 408 ARG A C 1
ATOM 3289 O O . ARG A 1 408 ? -0.403 -23.485 -6.153 1.00 87.19 408 ARG A O 1
ATOM 3296 N N . LEU A 1 409 ? -1.986 -22.451 -4.950 1.00 85.56 409 LEU A N 1
ATOM 3297 C CA . LEU A 1 409 ? -1.517 -21.090 -5.248 1.00 85.56 409 LEU A CA 1
ATOM 3298 C C . LEU A 1 409 ? -0.144 -20.803 -4.624 1.00 85.56 409 LEU A C 1
ATOM 3300 O O . LEU A 1 409 ? 0.736 -20.300 -5.320 1.00 85.56 409 LEU A O 1
ATOM 3304 N N . LYS A 1 410 ? 0.078 -21.193 -3.361 1.00 86.38 410 LYS A N 1
ATOM 3305 C CA . LYS A 1 410 ? 1.406 -21.129 -2.724 1.00 86.38 410 LYS A CA 1
ATOM 3306 C C . LYS A 1 410 ? 2.451 -21.952 -3.483 1.00 86.38 410 LYS A C 1
ATOM 3308 O O . LYS A 1 410 ? 3.579 -21.498 -3.668 1.00 86.38 410 LYS A O 1
ATOM 3313 N N . GLN A 1 411 ? 2.091 -23.156 -3.932 1.00 84.00 411 GLN A N 1
ATOM 3314 C CA . GLN A 1 411 ? 3.003 -24.029 -4.671 1.00 84.00 411 GLN A CA 1
ATOM 3315 C C . GLN A 1 411 ? 3.382 -23.426 -6.031 1.00 84.00 411 GLN A C 1
ATOM 3317 O O . GLN A 1 411 ? 4.566 -23.407 -6.372 1.00 84.00 411 GLN A O 1
ATOM 3322 N N . ASN A 1 412 ? 2.410 -22.881 -6.773 1.00 82.94 412 ASN A N 1
ATOM 3323 C CA . ASN A 1 412 ? 2.663 -22.141 -8.013 1.00 82.94 412 ASN A CA 1
ATOM 3324 C C . ASN A 1 412 ? 3.612 -20.958 -7.756 1.00 82.94 412 ASN A C 1
ATOM 3326 O O . ASN A 1 412 ? 4.641 -20.849 -8.416 1.00 82.94 412 ASN A O 1
ATOM 3330 N N . GLN A 1 413 ? 3.336 -20.147 -6.727 1.00 81.06 413 GLN A N 1
ATOM 3331 C CA . GLN A 1 413 ? 4.179 -19.012 -6.344 1.00 81.06 413 GLN A CA 1
ATOM 3332 C C . GLN A 1 413 ? 5.632 -19.449 -6.055 1.00 81.06 413 GLN A C 1
ATOM 3334 O O . GLN A 1 413 ? 6.567 -18.851 -6.588 1.00 81.06 413 GLN A O 1
ATOM 3339 N N . ARG A 1 414 ? 5.844 -20.533 -5.282 1.00 81.00 414 ARG A N 1
ATOM 3340 C CA . ARG A 1 414 ? 7.184 -21.104 -5.012 1.00 81.00 414 ARG A CA 1
ATOM 3341 C C . ARG A 1 414 ? 7.891 -21.526 -6.307 1.00 81.00 414 ARG A C 1
ATOM 3343 O O . ARG A 1 414 ? 9.086 -21.279 -6.447 1.00 81.00 414 ARG A O 1
ATOM 3350 N N . GLN A 1 415 ? 7.171 -22.117 -7.265 1.00 78.81 415 GLN A N 1
ATOM 3351 C CA . GLN A 1 415 ? 7.737 -22.484 -8.568 1.00 78.81 415 GLN A CA 1
ATOM 3352 C C . GLN A 1 415 ? 8.086 -21.272 -9.441 1.00 78.81 415 GLN A C 1
ATOM 3354 O O . GLN A 1 415 ? 9.097 -21.313 -10.141 1.00 78.81 415 GLN A O 1
ATOM 3359 N N . ASP A 1 416 ? 7.282 -20.211 -9.423 1.00 79.56 416 ASP A N 1
ATOM 3360 C CA . ASP A 1 416 ? 7.518 -19.019 -10.243 1.00 79.56 416 ASP A CA 1
ATOM 3361 C C . ASP A 1 416 ? 8.696 -18.188 -9.709 1.00 79.56 416 ASP A C 1
ATOM 3363 O O . ASP A 1 416 ? 9.491 -17.684 -10.508 1.00 79.56 416 ASP A O 1
ATOM 3367 N N . TYR A 1 417 ? 8.903 -18.156 -8.383 1.00 78.44 417 TYR A N 1
ATOM 3368 C CA . TYR A 1 417 ? 10.166 -17.703 -7.781 1.00 78.44 417 TYR A CA 1
ATOM 3369 C C . TYR A 1 417 ? 11.361 -18.519 -8.284 1.00 78.44 417 TYR A C 1
ATOM 3371 O O . TYR A 1 417 ? 12.359 -17.938 -8.710 1.00 78.44 417 TYR A O 1
ATOM 3379 N N . LEU A 1 418 ? 11.252 -19.852 -8.297 1.00 77.31 418 LEU A N 1
ATOM 3380 C CA . LEU A 1 418 ? 12.330 -20.744 -8.739 1.00 77.31 418 LEU A CA 1
ATOM 3381 C C . LEU A 1 418 ? 12.674 -20.586 -10.232 1.00 77.31 418 LEU A C 1
ATOM 3383 O O . LEU A 1 418 ? 13.821 -20.776 -10.628 1.00 77.31 418 LEU A O 1
ATOM 3387 N N . LYS A 1 419 ? 11.690 -20.216 -11.061 1.00 75.12 419 LYS A N 1
ATOM 3388 C CA . LYS A 1 419 ? 11.843 -19.979 -12.510 1.00 75.12 419 LYS A CA 1
ATOM 3389 C C . LYS A 1 419 ? 12.217 -18.531 -12.862 1.00 75.12 419 LYS A C 1
ATOM 3391 O O . LYS A 1 419 ? 12.388 -18.231 -14.041 1.00 75.12 419 LYS A O 1
ATOM 3396 N N . GLY A 1 420 ? 12.296 -17.625 -11.882 1.00 69.06 420 GLY A N 1
ATOM 3397 C CA . GLY A 1 420 ? 12.513 -16.191 -12.115 1.00 69.06 420 GLY A CA 1
ATOM 3398 C C . GLY A 1 420 ? 11.353 -15.484 -12.835 1.00 69.06 420 GLY A C 1
ATOM 3399 O O . GLY A 1 420 ? 11.535 -14.389 -13.359 1.00 69.06 420 GLY A O 1
ATOM 3400 N N . ALA A 1 421 ? 10.164 -16.094 -12.865 1.00 68.12 421 ALA A N 1
ATOM 3401 C CA . ALA A 1 421 ? 8.978 -15.623 -13.586 1.00 68.12 421 ALA A CA 1
ATOM 3402 C C . ALA A 1 421 ? 7.996 -14.855 -12.676 1.00 68.12 421 ALA A C 1
ATOM 3404 O O . ALA A 1 421 ? 6.790 -14.846 -12.913 1.00 68.12 421 ALA A O 1
ATOM 3405 N N . VAL A 1 422 ? 8.510 -14.239 -11.608 1.00 69.88 422 VAL A N 1
ATOM 3406 C CA . VAL A 1 422 ? 7.717 -13.616 -10.539 1.00 69.88 422 VAL A CA 1
ATOM 3407 C C . VAL A 1 422 ? 6.883 -12.453 -11.078 1.00 69.88 422 VAL A C 1
ATOM 3409 O O . VAL A 1 422 ? 7.423 -11.432 -11.503 1.00 69.88 422 VAL A O 1
ATOM 3412 N N . SER A 1 423 ? 5.559 -12.582 -11.005 1.00 63.28 423 SER A N 1
ATOM 3413 C CA . SER A 1 423 ? 4.632 -11.474 -11.232 1.00 63.28 423 SER A CA 1
ATOM 3414 C C . SER A 1 423 ? 4.370 -10.718 -9.927 1.00 63.28 423 SER A C 1
ATOM 3416 O O . SER A 1 423 ? 3.840 -11.302 -8.981 1.00 63.28 423 SER A O 1
ATOM 3418 N N . GLY A 1 424 ? 4.669 -9.420 -9.904 1.00 78.25 424 GLY A N 1
ATOM 3419 C CA . GLY A 1 424 ? 4.333 -8.528 -8.795 1.00 78.25 424 GLY A CA 1
ATOM 3420 C C . GLY A 1 424 ? 5.338 -8.499 -7.640 1.00 78.25 424 GLY A C 1
ATOM 3421 O O . GLY A 1 424 ? 6.460 -8.996 -7.734 1.00 78.25 424 GLY A O 1
ATOM 3422 N N . SER A 1 425 ? 4.946 -7.847 -6.541 1.00 85.62 425 SER A N 1
ATOM 3423 C CA . SER A 1 425 ? 5.779 -7.679 -5.344 1.00 85.62 425 SER A CA 1
ATOM 3424 C C . SER A 1 425 ? 5.432 -8.702 -4.256 1.00 85.62 425 SER A C 1
ATOM 3426 O O . SER A 1 425 ? 4.272 -9.091 -4.102 1.00 85.62 425 SER A O 1
ATOM 3428 N N . ILE A 1 426 ? 6.431 -9.106 -3.458 1.00 85.31 426 ILE A N 1
ATOM 3429 C CA . ILE A 1 426 ? 6.250 -10.020 -2.310 1.00 85.31 426 ILE A CA 1
ATOM 3430 C C . ILE A 1 426 ? 5.160 -9.477 -1.370 1.00 85.31 426 ILE A C 1
ATOM 3432 O O . ILE A 1 426 ? 4.180 -10.160 -1.096 1.00 85.31 426 ILE A O 1
ATOM 3436 N N . GLN A 1 427 ? 5.266 -8.197 -0.989 1.00 88.12 427 GLN A N 1
ATOM 3437 C CA . GLN A 1 427 ? 4.316 -7.519 -0.098 1.00 88.12 427 GLN A CA 1
ATOM 3438 C C . GLN A 1 427 ? 2.874 -7.539 -0.629 1.00 88.12 427 GLN A C 1
ATOM 3440 O O . GLN A 1 427 ? 1.943 -7.814 0.131 1.00 88.12 427 GLN A O 1
ATOM 3445 N N . ALA A 1 428 ? 2.679 -7.270 -1.925 1.00 91.25 428 ALA A N 1
ATOM 3446 C CA . ALA A 1 428 ? 1.360 -7.347 -2.543 1.00 91.25 428 ALA A CA 1
ATOM 3447 C C . ALA A 1 428 ? 0.838 -8.790 -2.553 1.00 91.25 428 ALA A C 1
ATOM 3449 O O . ALA A 1 428 ? -0.328 -9.011 -2.234 1.00 91.25 428 ALA A O 1
ATOM 3450 N N . THR A 1 429 ? 1.690 -9.769 -2.873 1.00 91.12 429 THR A N 1
ATOM 3451 C CA . THR A 1 429 ? 1.281 -11.180 -2.960 1.00 91.12 429 THR A CA 1
ATOM 3452 C C . THR A 1 429 ? 0.886 -11.739 -1.593 1.00 91.12 429 THR A C 1
ATOM 3454 O O . THR A 1 429 ? -0.176 -12.348 -1.469 1.00 91.12 429 THR A O 1
ATOM 3457 N N . ASP A 1 430 ? 1.669 -11.465 -0.547 1.00 89.69 430 ASP A N 1
ATOM 3458 C CA . ASP A 1 430 ? 1.369 -11.887 0.826 1.00 89.69 430 ASP A CA 1
ATOM 3459 C C . ASP A 1 430 ? 0.070 -11.254 1.336 1.00 89.69 430 ASP A C 1
ATOM 3461 O O . ASP A 1 430 ? -0.784 -11.934 1.918 1.00 89.69 430 ASP A O 1
ATOM 3465 N N . ARG A 1 431 ? -0.138 -9.959 1.050 1.00 93.69 431 ARG A N 1
ATOM 3466 C CA . ARG A 1 431 ? -1.396 -9.277 1.370 1.00 93.69 431 ARG A CA 1
ATOM 3467 C C . ARG A 1 431 ? -2.576 -9.902 0.621 1.00 93.69 431 ARG A C 1
ATOM 3469 O O . ARG A 1 431 ? -3.603 -10.142 1.245 1.00 93.69 431 ARG A O 1
ATOM 3476 N N . LEU A 1 432 ? -2.441 -10.209 -0.669 1.00 94.25 432 LEU A N 1
ATOM 3477 C CA . LEU A 1 432 ? -3.503 -10.831 -1.474 1.00 94.25 432 LEU A CA 1
ATOM 3478 C C . LEU A 1 432 ? -3.838 -12.253 -1.005 1.00 94.25 432 LEU A C 1
ATOM 3480 O O . LEU A 1 432 ? -5.015 -12.603 -0.923 1.00 94.25 432 LEU A O 1
ATOM 3484 N N . MET A 1 433 ? -2.836 -13.049 -0.619 1.00 91.44 433 MET A N 1
ATOM 3485 C CA . MET A 1 433 ? -3.055 -14.360 0.002 1.00 91.44 433 MET A CA 1
ATOM 3486 C C . MET A 1 433 ? -3.782 -14.255 1.349 1.00 91.44 433 MET A C 1
ATOM 3488 O O . MET A 1 433 ? -4.619 -15.107 1.655 1.00 91.44 433 MET A O 1
ATOM 3492 N N . LYS A 1 434 ? -3.494 -13.219 2.149 1.00 93.06 434 LYS A N 1
ATOM 3493 C CA . LYS A 1 434 ? -4.231 -12.939 3.388 1.00 93.06 434 LYS A CA 1
ATOM 3494 C C . LYS A 1 434 ? -5.686 -12.558 3.097 1.00 93.06 434 LYS A C 1
ATOM 3496 O O . LYS A 1 434 ? -6.579 -13.183 3.651 1.00 93.06 434 LYS A O 1
ATOM 3501 N N . GLU A 1 435 ? -5.928 -11.601 2.202 1.00 95.12 435 GLU A N 1
ATOM 3502 C CA . GLU A 1 435 ? -7.284 -11.163 1.826 1.00 95.12 435 GLU A CA 1
ATOM 3503 C C . GLU A 1 435 ? -8.139 -12.321 1.286 1.00 95.12 435 GLU A C 1
ATOM 3505 O O . GLU A 1 435 ? -9.291 -12.476 1.683 1.00 95.12 435 GLU A O 1
ATOM 3510 N N . LEU A 1 436 ? -7.571 -13.181 0.432 1.00 93.00 436 LEU A N 1
ATOM 3511 C CA . LEU A 1 436 ? -8.279 -14.343 -0.113 1.00 93.00 436 LEU A CA 1
ATOM 3512 C C . LEU A 1 436 ? -8.620 -15.378 0.975 1.00 93.00 436 LEU A C 1
ATOM 3514 O O . LEU A 1 436 ? -9.712 -15.944 0.972 1.00 93.00 436 LEU A O 1
ATOM 3518 N N . ARG A 1 437 ? -7.709 -15.600 1.933 1.00 91.69 437 ARG A N 1
ATOM 3519 C CA . ARG A 1 437 ? -7.945 -16.471 3.095 1.00 91.69 437 ARG A CA 1
ATOM 3520 C C . ARG A 1 437 ? -9.019 -15.905 4.022 1.00 91.69 437 ARG A C 1
ATOM 3522 O O . ARG A 1 437 ? -9.853 -16.668 4.500 1.00 91.69 437 ARG A O 1
ATOM 3529 N N . ASP A 1 438 ? -8.990 -14.602 4.282 1.00 91.75 438 ASP A N 1
ATOM 3530 C CA . ASP A 1 438 ? -9.958 -13.936 5.154 1.00 91.75 438 ASP A CA 1
ATOM 3531 C C . ASP A 1 438 ? -11.362 -13.961 4.522 1.00 91.75 438 ASP A C 1
ATOM 3533 O O . ASP A 1 438 ? -12.327 -14.285 5.210 1.00 91.75 438 ASP A O 1
ATOM 3537 N N . ILE A 1 439 ? -11.468 -13.773 3.198 1.00 92.94 439 ILE A N 1
ATOM 3538 C CA . ILE A 1 439 ? -12.712 -13.990 2.438 1.00 92.94 439 ILE A CA 1
ATOM 3539 C C . ILE A 1 439 ? -13.232 -15.422 2.604 1.00 92.94 439 ILE A C 1
ATOM 3541 O O . ILE A 1 439 ? -14.405 -15.605 2.903 1.00 92.94 439 ILE A O 1
ATOM 3545 N N . TYR A 1 440 ? -12.389 -16.450 2.460 1.00 90.50 440 TYR A N 1
ATOM 3546 C CA . TYR A 1 440 ? -12.835 -17.845 2.611 1.00 90.50 440 TYR A CA 1
ATOM 3547 C C . TYR A 1 440 ? -13.256 -18.217 4.043 1.00 90.50 440 TYR A C 1
ATOM 3549 O O . TYR A 1 440 ? -13.973 -19.199 4.230 1.00 90.50 440 TYR A O 1
ATOM 3557 N N . LYS A 1 441 ? -12.866 -17.428 5.051 1.00 89.50 441 LYS A N 1
ATOM 3558 C CA . LYS A 1 441 ? -13.384 -17.550 6.422 1.00 89.50 441 LYS A CA 1
ATOM 3559 C C . LYS A 1 441 ? -14.704 -16.811 6.633 1.00 89.50 441 LYS A C 1
ATOM 3561 O O . LYS A 1 441 ? -15.417 -17.141 7.581 1.00 89.50 441 LYS A O 1
ATOM 3566 N N . SER A 1 442 ? -15.010 -15.815 5.803 1.00 89.81 442 SER A N 1
ATOM 3567 C CA . SER A 1 442 ? -16.047 -14.836 6.099 1.00 89.81 442 SER A CA 1
ATOM 3568 C C . SER A 1 442 ? -17.465 -15.395 5.994 1.00 89.81 442 SER A C 1
ATOM 3570 O O . SER A 1 442 ? -17.811 -16.178 5.105 1.00 89.81 442 SER A O 1
ATOM 3572 N N . ASP A 1 443 ? -18.325 -14.924 6.894 1.00 87.06 443 ASP A N 1
ATOM 3573 C CA . ASP A 1 443 ? -19.753 -15.236 6.910 1.00 87.06 443 ASP A CA 1
ATOM 3574 C C . ASP A 1 443 ? -20.447 -14.884 5.589 1.00 87.06 443 ASP A C 1
ATOM 3576 O O . ASP A 1 443 ? -21.334 -15.608 5.140 1.00 87.06 443 ASP A O 1
ATOM 3580 N N . SER A 1 444 ? -20.061 -13.770 4.964 1.00 87.69 444 SER A N 1
ATOM 3581 C CA . SER A 1 444 ? -20.648 -13.291 3.709 1.00 87.69 444 SER A CA 1
ATOM 3582 C C . SER A 1 444 ? -20.377 -14.266 2.560 1.00 87.69 444 SER A C 1
ATOM 3584 O O . SER A 1 444 ? -21.269 -14.549 1.757 1.00 87.69 444 SER A O 1
ATOM 3586 N N . PHE A 1 445 ? -19.155 -14.807 2.505 1.00 89.94 445 PHE A N 1
ATOM 3587 C CA . PHE A 1 445 ? -18.753 -15.812 1.527 1.00 89.94 445 PHE A CA 1
ATOM 3588 C C . PHE A 1 445 ? -19.430 -17.161 1.809 1.00 89.94 445 PHE A C 1
ATOM 3590 O O . PHE A 1 445 ? -20.061 -17.726 0.915 1.00 89.94 445 PHE A O 1
ATOM 3597 N N . LYS A 1 446 ? -19.408 -17.631 3.067 1.00 88.12 446 LYS A N 1
ATOM 3598 C CA . LYS A 1 446 ? -20.071 -18.878 3.505 1.00 88.12 446 LYS A CA 1
ATOM 3599 C C . LYS A 1 446 ? -21.582 -18.885 3.242 1.00 88.12 446 LYS A C 1
ATOM 3601 O O . LYS A 1 446 ? -22.138 -19.904 2.847 1.00 88.12 446 LYS A O 1
ATOM 3606 N N . LYS A 1 447 ? -22.254 -17.737 3.400 1.00 86.44 447 LYS A N 1
ATOM 3607 C CA . LYS A 1 447 ? -23.687 -17.549 3.087 1.00 86.44 447 LYS A CA 1
ATOM 3608 C C . LYS A 1 447 ? -23.972 -17.413 1.583 1.00 86.44 447 LYS A C 1
ATOM 3610 O O . LYS A 1 447 ? -25.128 -17.247 1.201 1.00 86.44 447 LYS A O 1
ATOM 3615 N N . GLY A 1 448 ? -22.951 -17.464 0.724 1.00 86.56 448 GLY A N 1
ATOM 3616 C CA . GLY A 1 448 ? -23.095 -17.406 -0.731 1.00 86.56 448 GLY A CA 1
ATOM 3617 C C . GLY A 1 448 ? -23.503 -16.037 -1.283 1.00 86.56 448 GLY A C 1
ATOM 3618 O O . GLY A 1 448 ? -23.997 -15.969 -2.407 1.00 86.56 448 GLY A O 1
ATOM 3619 N N . VAL A 1 449 ? -23.304 -14.944 -0.529 1.00 89.69 449 VAL A N 1
ATOM 3620 C CA . VAL A 1 449 ? -23.607 -13.572 -0.993 1.00 89.69 449 VAL A CA 1
ATOM 3621 C C . VAL A 1 449 ? -22.801 -13.250 -2.253 1.00 89.69 449 VAL A C 1
ATOM 3623 O O . VAL A 1 449 ? -23.323 -12.668 -3.209 1.00 89.69 449 VAL A O 1
ATOM 3626 N N . TYR A 1 450 ? -21.538 -13.682 -2.268 1.00 92.81 450 TYR A N 1
ATOM 3627 C CA . TYR A 1 450 ? -20.642 -13.580 -3.407 1.00 92.81 450 TYR A CA 1
ATOM 3628 C C . TYR A 1 450 ? -19.694 -14.785 -3.505 1.00 92.81 450 TYR A C 1
ATOM 3630 O O . TYR A 1 450 ? -19.425 -15.458 -2.514 1.00 92.81 450 TYR A O 1
ATOM 3638 N N . LYS A 1 451 ? -19.153 -15.037 -4.704 1.00 92.25 451 LYS A N 1
ATOM 3639 C CA . LYS A 1 451 ? -18.100 -16.037 -4.974 1.00 92.25 451 LYS A CA 1
ATOM 3640 C C . LYS A 1 451 ? -16.895 -15.381 -5.642 1.00 92.25 451 LYS A C 1
ATOM 3642 O O . LYS A 1 451 ? -17.069 -14.456 -6.430 1.00 92.25 451 LYS A O 1
ATOM 3647 N N . VAL A 1 452 ? -15.691 -15.881 -5.357 1.00 93.69 452 VAL A N 1
ATOM 3648 C CA . VAL A 1 452 ? -14.421 -15.373 -5.903 1.00 93.69 452 VAL A CA 1
ATOM 3649 C C . VAL A 1 452 ? -13.696 -16.470 -6.684 1.00 93.69 452 VAL A C 1
ATOM 3651 O O . VAL A 1 452 ? -13.280 -17.487 -6.121 1.00 93.69 452 VAL A O 1
ATOM 3654 N N . ASP A 1 453 ? -13.507 -16.238 -7.981 1.00 92.19 453 ASP A N 1
ATOM 3655 C CA . ASP A 1 453 ? -12.724 -17.080 -8.885 1.00 92.19 453 ASP A CA 1
ATOM 3656 C C . ASP A 1 453 ? -11.503 -16.310 -9.403 1.00 92.19 453 ASP A C 1
ATOM 3658 O O . ASP A 1 453 ? -11.597 -15.131 -9.729 1.00 92.19 453 ASP A O 1
ATOM 3662 N N . LEU A 1 454 ? -10.345 -16.967 -9.483 1.00 91.44 454 LEU A N 1
ATOM 3663 C CA . LEU A 1 454 ? -9.102 -16.340 -9.941 1.00 91.44 454 LEU A CA 1
ATOM 3664 C C . LEU A 1 454 ? -8.971 -16.533 -11.449 1.00 91.44 454 LEU A C 1
ATOM 3666 O O . LEU A 1 454 ? -9.193 -17.636 -11.955 1.00 91.44 454 LEU A O 1
ATOM 3670 N N . VAL A 1 455 ? -8.610 -15.479 -12.177 1.00 89.31 455 VAL A N 1
ATOM 3671 C CA . VAL A 1 455 ? -8.410 -15.564 -13.626 1.00 89.31 455 VAL A CA 1
ATOM 3672 C C . VAL A 1 455 ? -7.055 -16.212 -13.890 1.00 89.31 455 VAL A C 1
ATOM 3674 O O . VAL A 1 455 ? -6.024 -15.690 -13.477 1.00 89.31 455 VAL A O 1
ATOM 3677 N N . CYS A 1 456 ? -7.056 -17.369 -14.560 1.00 83.69 456 CYS A N 1
ATOM 3678 C CA . CYS A 1 456 ? -5.847 -18.140 -14.878 1.00 83.69 456 CYS A CA 1
ATOM 3679 C C . CYS A 1 456 ? -4.973 -18.475 -13.647 1.00 83.69 456 CYS A C 1
ATOM 3681 O O . CYS A 1 456 ? -3.751 -18.452 -13.746 1.00 83.69 456 CYS A O 1
ATOM 3683 N N . ASP A 1 457 ? -5.597 -18.754 -12.492 1.00 83.69 457 ASP A N 1
ATOM 3684 C CA . ASP A 1 457 ? -4.930 -18.953 -11.190 1.00 83.69 457 ASP A CA 1
ATOM 3685 C C . ASP A 1 457 ? -4.045 -17.761 -10.732 1.00 83.69 457 ASP A C 1
ATOM 3687 O O . ASP A 1 457 ? -3.227 -17.899 -9.825 1.00 83.69 457 ASP A O 1
ATOM 3691 N N . SER A 1 458 ? -4.234 -16.563 -11.305 1.00 87.00 458 SER A N 1
ATOM 3692 C CA . SER A 1 458 ? -3.515 -15.346 -10.912 1.00 87.00 458 SER A CA 1
ATOM 3693 C C . SER A 1 458 ? -4.070 -14.737 -9.625 1.00 87.00 458 SER A C 1
ATOM 3695 O O . SER A 1 458 ? -5.255 -14.410 -9.531 1.00 87.00 458 SER A O 1
ATOM 3697 N N . LEU A 1 459 ? -3.188 -14.473 -8.658 1.00 90.06 459 LEU A N 1
ATOM 3698 C CA . LEU A 1 459 ? -3.521 -13.699 -7.456 1.00 90.06 459 LEU A CA 1
ATOM 3699 C C . LEU A 1 459 ? -3.810 -12.216 -7.752 1.00 90.06 459 LEU A C 1
ATOM 3701 O O . LEU A 1 459 ? -4.361 -11.542 -6.887 1.00 90.06 459 LEU A O 1
ATOM 3705 N N . TYR A 1 460 ? -3.493 -11.711 -8.949 1.00 92.88 460 TYR A N 1
ATOM 3706 C CA . TYR A 1 460 ? -3.647 -10.297 -9.313 1.00 92.88 460 TYR A CA 1
ATOM 3707 C C . TYR A 1 460 ? -4.916 -9.973 -10.120 1.00 92.88 460 TYR A C 1
ATOM 3709 O O . TYR A 1 460 ? -5.231 -8.795 -10.288 1.00 92.88 460 TYR A O 1
ATOM 3717 N N . GLU A 1 461 ? -5.679 -10.967 -10.589 1.00 94.06 461 GLU A N 1
ATOM 3718 C CA . GLU A 1 461 ? -6.945 -10.734 -11.301 1.00 94.06 461 GLU A CA 1
ATOM 3719 C C . GLU A 1 461 ? -8.054 -11.673 -10.808 1.00 94.06 461 GLU A C 1
ATOM 3721 O O . GLU A 1 461 ? -8.001 -12.889 -10.999 1.00 94.06 461 GLU A O 1
ATOM 3726 N N . TRP A 1 462 ? -9.070 -11.105 -10.152 1.00 95.88 462 TRP A N 1
ATOM 3727 C CA . TRP A 1 462 ? -10.171 -11.853 -9.541 1.00 95.88 462 TRP A CA 1
ATOM 3728 C C . TRP A 1 462 ? -11.496 -11.528 -10.233 1.00 95.88 462 TRP A C 1
ATOM 3730 O O . TRP A 1 462 ? -11.829 -10.369 -10.488 1.00 95.88 462 TRP A O 1
ATOM 3740 N N . ASN A 1 463 ? -12.294 -12.560 -10.475 1.00 95.25 463 ASN A N 1
ATOM 3741 C CA . ASN A 1 463 ? -13.684 -12.475 -10.892 1.00 95.25 463 ASN A CA 1
ATOM 3742 C C . ASN A 1 463 ? -14.581 -12.703 -9.671 1.00 95.25 463 ASN A C 1
ATOM 3744 O O . ASN A 1 463 ? -14.597 -13.789 -9.092 1.00 95.25 463 ASN A O 1
ATOM 3748 N N . VAL A 1 464 ? -15.328 -11.671 -9.283 1.00 95.62 464 VAL A N 1
ATOM 3749 C CA . VAL A 1 464 ? -16.250 -11.706 -8.143 1.00 95.62 464 VAL A CA 1
ATOM 3750 C C . VAL A 1 464 ? -17.681 -11.761 -8.664 1.00 95.62 464 VAL A C 1
ATOM 3752 O O . VAL A 1 464 ? -18.151 -10.835 -9.321 1.00 95.62 464 VAL A O 1
ATOM 3755 N N . HIS A 1 465 ? -18.379 -12.849 -8.366 1.00 94.12 465 HIS A N 1
ATOM 3756 C CA . HIS A 1 465 ? -19.787 -13.045 -8.689 1.00 94.12 465 HIS A CA 1
ATOM 3757 C C . HIS A 1 465 ? -20.641 -12.623 -7.492 1.00 94.12 465 HIS A C 1
ATOM 3759 O O . HIS A 1 465 ? -20.670 -13.342 -6.499 1.00 94.12 465 HIS A O 1
ATOM 3765 N N . LEU A 1 466 ? -21.337 -11.487 -7.572 1.00 92.88 466 LEU A N 1
ATOM 3766 C CA . LEU A 1 466 ? -22.337 -11.070 -6.580 1.00 92.88 466 LEU A CA 1
ATOM 3767 C C . LEU A 1 466 ? -23.676 -11.750 -6.888 1.00 92.88 466 LEU A C 1
ATOM 3769 O O . LEU A 1 466 ? -24.245 -11.476 -7.945 1.00 92.88 466 LEU A O 1
ATOM 3773 N N . PHE A 1 467 ? -24.183 -12.600 -5.994 1.00 88.44 467 PHE A N 1
ATOM 3774 C CA . PHE A 1 467 ? -25.475 -13.288 -6.156 1.00 88.44 467 PHE A CA 1
ATOM 3775 C C . PHE A 1 467 ? -26.604 -12.612 -5.383 1.00 88.44 467 PHE A C 1
ATOM 3777 O O . PHE A 1 467 ? -27.722 -12.516 -5.888 1.00 88.44 467 PHE A O 1
ATOM 3784 N N . THR A 1 468 ? -26.307 -12.144 -4.171 1.00 82.88 468 THR A N 1
ATOM 3785 C CA . THR A 1 468 ? -27.295 -11.552 -3.269 1.00 82.88 468 THR A CA 1
ATOM 3786 C C . THR A 1 468 ? -27.042 -10.056 -3.144 1.00 82.88 468 THR A C 1
ATOM 3788 O O . THR A 1 468 ? -25.946 -9.621 -2.794 1.00 82.88 468 THR A O 1
ATOM 3791 N N . VAL A 1 469 ? -28.079 -9.274 -3.420 1.00 83.94 469 VAL A N 1
ATOM 3792 C CA . VAL A 1 469 ? -28.167 -7.838 -3.127 1.00 83.94 469 VAL A CA 1
ATOM 3793 C C . VAL A 1 469 ? -29.337 -7.620 -2.166 1.00 83.94 469 VAL A C 1
ATOM 3795 O O . VAL A 1 469 ? -30.048 -8.573 -1.848 1.00 83.94 469 VAL A O 1
ATOM 3798 N N . ASP A 1 470 ? -29.538 -6.389 -1.697 1.00 85.81 470 ASP A N 1
ATOM 3799 C CA . ASP A 1 470 ? -30.661 -6.036 -0.821 1.00 85.81 470 ASP A CA 1
ATOM 3800 C C . ASP A 1 470 ? -32.007 -6.543 -1.402 1.00 85.81 470 ASP A C 1
ATOM 3802 O O . ASP A 1 470 ? -32.350 -6.147 -2.526 1.00 85.81 470 ASP A O 1
ATOM 3806 N N . PRO A 1 471 ? -32.754 -7.420 -0.695 1.00 83.88 471 PRO A N 1
ATOM 3807 C CA . PRO A 1 471 ? -34.007 -7.994 -1.184 1.00 83.88 471 PRO A CA 1
ATOM 3808 C C . PRO A 1 471 ? -35.065 -6.959 -1.574 1.00 83.88 471 PRO A C 1
ATOM 3810 O O . PRO A 1 471 ? -35.781 -7.189 -2.548 1.00 83.88 471 PRO A O 1
ATOM 3813 N N . GLU A 1 472 ? -35.116 -5.819 -0.879 1.00 84.50 472 GLU A N 1
ATOM 3814 C CA . GLU A 1 472 ? -36.077 -4.734 -1.137 1.00 84.50 472 GLU A CA 1
ATOM 3815 C C . GLU A 1 472 ? -35.690 -3.884 -2.366 1.00 84.50 472 GLU A C 1
ATOM 3817 O O . GLU A 1 472 ? -36.450 -3.029 -2.827 1.00 84.50 472 GLU A O 1
ATOM 3822 N N . SER A 1 473 ? -34.501 -4.107 -2.938 1.00 88.50 473 SER A N 1
ATOM 3823 C CA . SER A 1 473 ? -34.021 -3.328 -4.078 1.00 88.50 473 SER A CA 1
ATOM 3824 C C . SER A 1 473 ? -34.639 -3.777 -5.416 1.00 88.50 473 SER A C 1
ATOM 3826 O O . SER A 1 473 ? -34.737 -4.976 -5.703 1.00 88.50 473 SER A O 1
ATOM 3828 N N . PRO A 1 474 ? -34.932 -2.841 -6.343 1.00 87.31 474 PRO A N 1
ATOM 3829 C CA . PRO A 1 474 ? -35.314 -3.183 -7.718 1.00 87.31 474 PRO A CA 1
ATOM 3830 C C . PRO A 1 474 ? -34.275 -4.050 -8.454 1.00 87.31 474 PRO A C 1
ATOM 3832 O O . PRO A 1 474 ? -34.629 -4.805 -9.360 1.00 87.31 474 PRO A O 1
ATOM 3835 N N . LEU A 1 475 ? -33.001 -3.969 -8.051 1.00 88.62 475 LEU A N 1
ATOM 3836 C CA . LEU A 1 475 ? -31.905 -4.775 -8.589 1.00 88.62 475 LEU A CA 1
ATOM 3837 C C . LEU A 1 475 ? -32.062 -6.269 -8.256 1.00 88.62 475 LEU A C 1
ATOM 3839 O O . LEU A 1 475 ? -31.747 -7.107 -9.097 1.00 88.62 475 LEU A O 1
ATOM 3843 N N . SER A 1 476 ? -32.588 -6.605 -7.072 1.00 87.69 476 SER A N 1
ATOM 3844 C CA . SER A 1 476 ? -32.907 -7.987 -6.678 1.00 87.69 476 SER A CA 1
ATOM 3845 C C . SER A 1 476 ? -33.939 -8.612 -7.627 1.00 87.69 476 SER A C 1
ATOM 3847 O O . SER A 1 476 ? -33.737 -9.707 -8.160 1.00 87.69 476 SER A O 1
ATOM 3849 N N . THR A 1 477 ? -35.000 -7.860 -7.941 1.00 88.50 477 THR A N 1
ATOM 3850 C CA . THR A 1 477 ? -36.034 -8.289 -8.900 1.00 88.50 477 THR A CA 1
ATOM 3851 C C . THR A 1 477 ? -35.460 -8.454 -10.311 1.00 88.50 477 THR A C 1
ATOM 3853 O O . THR A 1 477 ? -35.740 -9.449 -10.982 1.00 88.50 477 THR A O 1
ATOM 3856 N N . ASP A 1 478 ? -34.604 -7.529 -10.758 1.00 88.62 478 ASP A N 1
ATOM 3857 C CA . ASP A 1 478 ? -33.923 -7.655 -12.050 1.00 88.62 478 ASP A CA 1
ATOM 3858 C C . ASP A 1 478 ? -33.006 -8.899 -12.103 1.00 88.62 478 ASP A C 1
ATOM 3860 O O . ASP A 1 478 ? -32.963 -9.584 -13.125 1.00 88.62 478 ASP A O 1
ATOM 3864 N N . LEU A 1 479 ? -32.297 -9.246 -11.021 1.00 88.06 479 LEU A N 1
ATOM 3865 C CA . LEU A 1 479 ? -31.455 -10.452 -10.972 1.00 88.06 479 LEU A CA 1
ATOM 3866 C C . LEU A 1 479 ? -32.275 -11.749 -11.041 1.00 88.06 479 LEU A C 1
ATOM 3868 O O . LEU A 1 479 ? -31.852 -12.703 -11.700 1.00 88.06 479 LEU A O 1
ATOM 3872 N N . ALA A 1 480 ? -33.465 -11.780 -10.433 1.00 87.44 480 ALA A N 1
ATOM 3873 C CA . ALA A 1 480 ? -34.397 -12.899 -10.574 1.00 87.44 480 ALA A CA 1
ATOM 3874 C C . ALA A 1 480 ? -34.885 -13.058 -12.030 1.00 87.44 480 ALA A C 1
ATOM 3876 O O . ALA A 1 480 ? -34.850 -14.163 -12.577 1.00 87.44 480 ALA A O 1
ATOM 3877 N N . LEU A 1 481 ? -35.239 -11.953 -12.697 1.00 87.06 481 LEU A N 1
ATOM 3878 C CA . LEU A 1 481 ? -35.622 -11.944 -14.117 1.00 87.06 481 LEU A CA 1
ATOM 3879 C C . LEU A 1 481 ? -34.466 -12.351 -15.047 1.00 87.06 481 LEU A C 1
ATOM 3881 O O . LEU A 1 481 ? -34.684 -12.994 -16.077 1.00 87.06 481 LEU A O 1
ATOM 3885 N N . LEU A 1 482 ? -33.224 -12.004 -14.699 1.00 86.31 482 LEU A N 1
ATOM 3886 C CA . LEU A 1 482 ? -32.041 -12.408 -15.461 1.00 86.31 482 LEU A CA 1
ATOM 3887 C C . LEU A 1 482 ? -31.762 -13.914 -15.339 1.00 86.31 482 LEU A C 1
ATOM 3889 O O . LEU A 1 482 ? -31.374 -14.544 -16.327 1.00 86.31 482 LEU A O 1
ATOM 3893 N N . LYS A 1 483 ? -32.069 -14.510 -14.177 1.00 87.19 483 LYS A N 1
ATOM 3894 C CA . LYS A 1 483 ? -32.022 -15.964 -13.965 1.00 87.19 483 LYS A CA 1
ATOM 3895 C C . LYS A 1 483 ? -33.019 -16.697 -14.852 1.00 87.19 483 LYS A C 1
ATOM 3897 O O . LYS A 1 483 ? -32.655 -17.696 -15.465 1.00 87.19 483 LYS A O 1
ATOM 3902 N N . GLU A 1 484 ? -34.242 -16.182 -14.947 1.00 84.75 484 GLU A N 1
ATOM 3903 C CA . GLU A 1 484 ? -35.302 -16.753 -15.784 1.00 84.75 484 GLU A CA 1
ATOM 3904 C C . GLU A 1 484 ? -34.984 -16.650 -17.287 1.00 84.75 484 GLU A C 1
ATOM 3906 O O . GLU A 1 484 ? -35.209 -17.601 -18.033 1.00 84.75 484 GLU A O 1
ATOM 3911 N N . ARG A 1 485 ? -34.424 -15.519 -17.742 1.00 82.25 485 ARG A N 1
ATOM 3912 C CA . ARG A 1 485 ? -34.172 -15.263 -19.174 1.00 82.25 485 ARG A CA 1
ATOM 3913 C C . ARG A 1 485 ? -32.862 -15.826 -19.717 1.00 82.25 485 ARG A C 1
ATOM 3915 O O . ARG A 1 485 ? -32.835 -16.296 -20.850 1.00 82.25 485 ARG A O 1
ATOM 3922 N N . GLU A 1 486 ? -31.771 -15.704 -18.964 1.00 79.00 486 GLU A N 1
ATOM 3923 C CA . GLU A 1 486 ? -30.407 -15.983 -19.449 1.00 79.00 486 GLU A CA 1
ATOM 3924 C C . GLU A 1 486 ? -29.680 -17.063 -18.628 1.00 79.00 486 GLU A C 1
ATOM 3926 O O . GLU A 1 486 ? -28.507 -17.345 -18.881 1.00 79.00 486 GLU A O 1
ATOM 3931 N N . GLY A 1 487 ? -30.351 -17.673 -17.642 1.00 78.31 487 GLY A N 1
ATOM 3932 C CA . GLY A 1 487 ? -29.797 -18.751 -16.814 1.00 78.31 487 GLY A CA 1
ATOM 3933 C C . GLY A 1 487 ? -28.684 -18.317 -15.852 1.00 78.31 487 GLY A C 1
ATOM 3934 O O . GLY A 1 487 ? -28.033 -19.165 -15.247 1.00 78.31 487 GLY A O 1
ATOM 3935 N N . LYS A 1 488 ? -28.448 -17.009 -15.704 1.00 81.69 488 LYS A N 1
ATOM 3936 C CA . LYS A 1 488 ? -27.421 -16.422 -14.829 1.00 81.69 488 LYS A CA 1
ATOM 3937 C C . LYS A 1 488 ? -28.093 -15.586 -13.747 1.00 81.69 488 LYS A C 1
ATOM 3939 O O . LYS A 1 488 ? -29.112 -14.967 -13.996 1.00 81.69 488 LYS A O 1
ATOM 3944 N N . ASN A 1 489 ? -27.529 -15.533 -12.550 1.00 85.31 489 ASN A N 1
ATOM 3945 C CA . ASN A 1 489 ? -28.117 -14.797 -11.424 1.00 85.31 489 ASN A CA 1
ATOM 3946 C C . ASN A 1 489 ? -27.078 -13.979 -10.647 1.00 85.31 489 ASN A C 1
ATOM 3948 O O . ASN A 1 489 ? -27.266 -13.733 -9.461 1.00 85.31 489 ASN A O 1
ATOM 3952 N N . SER A 1 490 ? -25.971 -13.603 -11.296 1.00 90.44 490 SER A N 1
ATOM 3953 C CA . SER A 1 490 ? -24.869 -12.889 -10.651 1.00 90.44 490 SER A CA 1
ATOM 3954 C C . SER A 1 490 ? -24.410 -11.663 -11.428 1.00 90.44 490 SER A C 1
ATOM 3956 O O . SER A 1 490 ? -24.221 -11.751 -12.646 1.00 90.44 490 SER A O 1
ATOM 3958 N N . ILE A 1 491 ? -24.095 -10.581 -10.717 1.00 92.38 491 ILE A N 1
ATOM 3959 C CA . ILE A 1 491 ? -23.282 -9.486 -11.255 1.00 92.38 491 ILE A CA 1
ATOM 3960 C C . ILE A 1 491 ? -21.819 -9.924 -11.181 1.00 92.38 491 ILE A C 1
ATOM 3962 O O . ILE A 1 491 ? -21.285 -10.148 -10.098 1.00 92.38 491 ILE A O 1
ATOM 3966 N N . LEU A 1 492 ? -21.180 -10.066 -12.337 1.00 94.00 492 LEU A N 1
ATOM 3967 C CA . LEU A 1 492 ? -19.762 -10.363 -12.462 1.00 94.00 492 LEU A CA 1
ATOM 3968 C C . LEU A 1 492 ? -18.962 -9.059 -12.427 1.00 94.00 492 LEU A C 1
ATOM 3970 O O . LEU A 1 492 ? -18.989 -8.268 -13.376 1.00 94.00 492 LEU A O 1
ATOM 3974 N N . LEU A 1 493 ? -18.218 -8.872 -11.345 1.00 95.31 493 LEU A N 1
ATOM 3975 C CA . LEU A 1 493 ? -17.179 -7.863 -11.204 1.00 95.31 493 LEU A CA 1
ATOM 3976 C C . LEU A 1 493 ? -15.814 -8.474 -11.531 1.00 95.31 493 LEU A C 1
ATOM 3978 O O . LEU A 1 493 ? -15.562 -9.645 -11.259 1.00 95.31 493 LEU A O 1
ATOM 3982 N N . ASN A 1 494 ? -14.917 -7.666 -12.078 1.00 95.81 494 ASN A N 1
ATOM 3983 C CA . ASN A 1 494 ? -13.517 -8.012 -12.292 1.00 95.81 494 ASN A CA 1
ATOM 3984 C C . ASN A 1 494 ? -12.657 -7.009 -11.520 1.00 95.81 494 ASN A C 1
ATOM 3986 O O . ASN A 1 494 ? -12.816 -5.796 -11.686 1.00 95.81 494 ASN A O 1
ATOM 3990 N N . VAL A 1 495 ? -11.807 -7.539 -10.647 1.00 95.94 495 VAL A N 1
ATOM 3991 C CA . VAL A 1 495 ? -10.951 -6.816 -9.706 1.00 95.94 495 VAL A CA 1
ATOM 3992 C C . VAL A 1 495 ? -9.508 -7.075 -10.120 1.00 95.94 495 VAL A C 1
ATOM 3994 O O . VAL A 1 495 ? -9.054 -8.217 -10.099 1.00 95.94 495 VAL A O 1
ATOM 3997 N N . ILE A 1 496 ? -8.801 -6.021 -10.521 1.00 95.00 496 ILE A N 1
ATOM 3998 C CA . ILE A 1 496 ? -7.408 -6.092 -10.966 1.00 95.00 496 ILE A CA 1
ATOM 3999 C C . ILE A 1 496 ? -6.534 -5.385 -9.934 1.00 95.00 496 ILE A C 1
ATOM 4001 O O . ILE A 1 496 ? -6.670 -4.180 -9.702 1.00 95.00 496 ILE A O 1
ATOM 4005 N N . PHE A 1 497 ? -5.621 -6.136 -9.332 1.00 95.12 497 PHE A N 1
ATOM 4006 C CA . PHE A 1 497 ? -4.623 -5.633 -8.400 1.00 95.12 497 PHE A CA 1
ATOM 4007 C C . PHE A 1 497 ? -3.334 -5.284 -9.146 1.00 95.12 497 PHE A C 1
ATOM 4009 O O . PHE A 1 497 ? -3.029 -5.841 -10.199 1.00 95.12 497 PHE A O 1
ATOM 4016 N N . LYS A 1 498 ? -2.562 -4.358 -8.583 1.00 92.69 498 LYS A N 1
ATOM 4017 C CA . LYS A 1 498 ? -1.209 -4.033 -9.041 1.00 92.69 498 LYS A CA 1
ATOM 4018 C C . LYS A 1 498 ? -0.182 -4.466 -8.005 1.00 92.69 498 LYS A C 1
ATOM 4020 O O . LYS A 1 498 ? -0.496 -4.602 -6.827 1.00 92.69 498 LYS A O 1
ATOM 4025 N N . ASP A 1 499 ? 1.070 -4.504 -8.427 1.00 91.25 499 ASP A N 1
ATOM 4026 C CA . ASP A 1 499 ? 2.275 -4.692 -7.616 1.00 91.25 499 ASP A CA 1
ATOM 4027 C C . ASP A 1 499 ? 2.394 -3.680 -6.454 1.00 91.25 499 ASP A C 1
ATOM 4029 O O . ASP A 1 499 ? 3.083 -3.948 -5.469 1.00 91.25 499 ASP A O 1
ATOM 4033 N N . SER A 1 500 ? 1.720 -2.527 -6.575 1.00 91.81 500 SER A N 1
ATOM 4034 C CA . SER A 1 500 ? 1.606 -1.442 -5.589 1.00 91.81 500 SER A CA 1
ATOM 4035 C C . SER A 1 500 ? 0.474 -1.622 -4.563 1.00 91.81 500 SER A C 1
ATOM 4037 O O . SER A 1 500 ? 0.311 -0.778 -3.681 1.00 91.81 500 SER A O 1
ATOM 4039 N N . TYR A 1 501 ? -0.331 -2.683 -4.650 1.00 93.06 501 TYR A N 1
ATOM 4040 C CA . TYR A 1 501 ? -1.333 -3.019 -3.635 1.00 93.06 501 TYR A CA 1
ATOM 4041 C C . TYR A 1 501 ? -0.630 -3.444 -2.324 1.00 93.06 501 TYR A C 1
ATOM 4043 O O . TYR A 1 501 ? 0.360 -4.169 -2.394 1.00 93.06 501 TYR A O 1
ATOM 4051 N N . PRO A 1 502 ? -1.080 -3.025 -1.123 1.00 93.00 502 PRO A N 1
ATOM 4052 C CA . PRO A 1 502 ? -2.327 -2.321 -0.806 1.00 93.00 502 PRO A CA 1
ATOM 4053 C C . PRO A 1 502 ? -2.242 -0.784 -0.802 1.00 93.00 502 PRO A C 1
ATOM 4055 O O . PRO A 1 502 ? -3.185 -0.139 -0.351 1.00 93.00 502 PRO A O 1
ATOM 4058 N N . PHE A 1 503 ? -1.142 -0.174 -1.254 1.00 91.06 503 PHE A N 1
ATOM 4059 C CA . PHE A 1 503 ? -0.970 1.287 -1.230 1.00 91.06 503 PHE A CA 1
ATOM 4060 C C . PHE A 1 503 ? -1.811 2.006 -2.296 1.00 91.06 503 PHE A C 1
ATOM 4062 O O . PHE A 1 503 ? -2.361 3.071 -2.026 1.00 91.06 503 PHE A O 1
ATOM 4069 N N . GLU A 1 504 ? -1.954 1.422 -3.490 1.00 90.88 504 GLU A N 1
ATOM 4070 C CA . GLU A 1 504 ? -2.942 1.864 -4.485 1.00 90.88 504 GLU A CA 1
ATOM 4071 C C . GLU A 1 504 ? -4.221 1.002 -4.428 1.00 90.88 504 GLU A C 1
ATOM 4073 O O . GLU A 1 504 ? -4.125 -0.204 -4.171 1.00 90.88 504 GLU A O 1
ATOM 4078 N N . PRO A 1 505 ? -5.410 1.578 -4.710 1.00 93.50 505 PRO A N 1
ATOM 4079 C CA . PRO A 1 505 ? -6.651 0.814 -4.801 1.00 93.50 505 PRO A CA 1
ATOM 4080 C C . PRO A 1 505 ? -6.618 -0.200 -5.953 1.00 93.50 505 PRO A C 1
ATOM 4082 O O . PRO A 1 505 ? -6.015 0.072 -7.000 1.00 93.50 505 PRO A O 1
ATOM 4085 N N . PRO A 1 506 ? -7.323 -1.337 -5.819 1.00 95.06 506 PRO A N 1
ATOM 4086 C CA . PRO A 1 506 ? -7.566 -2.229 -6.942 1.00 95.06 506 PRO A CA 1
ATOM 4087 C C . PRO A 1 506 ? -8.473 -1.557 -7.977 1.00 95.06 506 PRO A C 1
ATOM 4089 O O . PRO A 1 506 ? -9.385 -0.798 -7.645 1.00 95.06 506 PRO A O 1
ATOM 4092 N N . PHE A 1 507 ? -8.265 -1.869 -9.251 1.00 94.81 507 PHE A N 1
ATOM 4093 C CA . PHE A 1 507 ? -9.143 -1.410 -10.318 1.00 94.81 507 PHE A CA 1
ATOM 4094 C C . PHE A 1 507 ? -10.336 -2.361 -10.453 1.00 94.81 507 PHE A C 1
ATOM 4096 O O . PHE A 1 507 ? -10.163 -3.516 -10.843 1.00 94.81 507 PHE A O 1
ATOM 4103 N N . VAL A 1 508 ? -11.546 -1.879 -10.148 1.00 95.25 508 VAL A N 1
ATOM 4104 C CA . VAL A 1 508 ? -12.778 -2.683 -10.210 1.00 95.25 508 VAL A CA 1
ATOM 4105 C C . VAL A 1 508 ? -13.693 -2.221 -11.340 1.00 95.25 508 VAL A C 1
ATOM 4107 O O . VAL A 1 508 ? -13.945 -1.026 -11.515 1.00 95.25 508 VAL A O 1
ATOM 4110 N N . ARG A 1 509 ? -14.228 -3.185 -12.094 1.00 94.44 509 ARG A N 1
ATOM 4111 C CA . ARG A 1 509 ? -15.208 -2.960 -13.165 1.00 94.44 509 ARG A CA 1
ATOM 4112 C C . ARG A 1 509 ? -16.316 -4.010 -13.160 1.00 94.44 509 ARG A C 1
ATOM 4114 O O . ARG A 1 509 ? -16.083 -5.164 -12.811 1.00 94.44 509 ARG A O 1
ATOM 4121 N N . VAL A 1 510 ? -17.492 -3.633 -13.648 1.00 94.44 510 VAL A N 1
ATOM 4122 C CA . VAL A 1 510 ? -18.562 -4.557 -14.035 1.00 94.44 510 VAL A CA 1
ATOM 4123 C C . VAL A 1 510 ? -18.207 -5.188 -15.386 1.00 94.44 510 VAL A C 1
ATOM 4125 O O . VAL A 1 510 ? -17.826 -4.498 -16.333 1.00 94.44 510 VAL A O 1
ATOM 4128 N N . VAL A 1 511 ? -18.317 -6.512 -15.482 1.00 92.31 511 VAL A N 1
ATOM 4129 C CA . VAL A 1 511 ? -18.144 -7.276 -16.731 1.00 92.31 511 VAL A CA 1
ATOM 4130 C C . VAL A 1 511 ? -19.499 -7.596 -17.357 1.00 92.31 511 VAL A C 1
ATOM 4132 O O . VAL A 1 511 ? -19.664 -7.488 -18.570 1.00 92.31 511 VAL A O 1
ATOM 4135 N N . TYR A 1 512 ? -20.453 -8.013 -16.525 1.00 89.25 512 TYR A N 1
ATOM 4136 C CA . TYR A 1 512 ? -21.795 -8.455 -16.899 1.00 89.25 512 TYR A CA 1
ATOM 4137 C C . TYR A 1 512 ? -22.683 -8.466 -15.639 1.00 89.25 512 TYR A C 1
ATOM 4139 O O . TYR A 1 512 ? -22.162 -8.765 -14.567 1.00 89.25 512 TYR A O 1
ATOM 4147 N N . PRO A 1 513 ? -24.000 -8.218 -15.723 1.00 90.00 513 PRO A N 1
ATOM 4148 C CA . PRO A 1 513 ? -24.743 -7.749 -16.890 1.00 90.00 513 PRO A CA 1
ATOM 4149 C C . PRO A 1 513 ? -24.523 -6.250 -17.130 1.00 90.00 513 PRO A C 1
ATOM 4151 O O . PRO A 1 513 ? -23.766 -5.600 -16.414 1.00 90.00 513 PRO A O 1
ATOM 4154 N N . ILE A 1 514 ? -25.167 -5.699 -18.158 1.00 88.25 514 ILE A N 1
ATOM 4155 C CA . ILE A 1 514 ? -25.128 -4.259 -18.435 1.00 88.25 514 ILE A CA 1
ATOM 4156 C C . ILE A 1 514 ? -26.086 -3.560 -17.467 1.00 88.25 514 ILE A C 1
ATOM 4158 O O . ILE A 1 514 ? -27.280 -3.854 -17.444 1.00 88.25 514 ILE A O 1
ATOM 4162 N N . ILE A 1 515 ? -25.551 -2.650 -16.657 1.00 89.31 515 ILE A N 1
ATOM 4163 C CA . ILE A 1 515 ? -26.258 -1.931 -15.594 1.00 89.31 515 ILE A CA 1
ATOM 4164 C C . ILE A 1 515 ? -26.383 -0.450 -15.975 1.00 89.31 515 ILE A C 1
ATOM 4166 O O . ILE A 1 515 ? -25.452 0.147 -16.518 1.00 89.31 515 ILE A O 1
ATOM 4170 N N . SER A 1 516 ? -27.534 0.147 -15.663 1.00 88.19 516 SER A N 1
ATOM 4171 C CA . SER A 1 516 ? -27.748 1.597 -15.672 1.00 88.19 516 SER A CA 1
ATOM 4172 C C . SER A 1 516 ? -27.991 2.100 -14.253 1.00 88.19 516 SER A C 1
ATOM 4174 O O . SER A 1 516 ? -28.659 1.415 -13.478 1.00 88.19 516 SER A O 1
ATOM 4176 N N . GLY A 1 517 ? -27.485 3.286 -13.918 1.00 86.88 517 GLY A N 1
ATOM 4177 C CA . GLY A 1 517 ? -27.447 3.745 -12.528 1.00 86.88 517 GLY A CA 1
ATOM 4178 C C . GLY A 1 517 ? -26.341 3.038 -11.741 1.00 8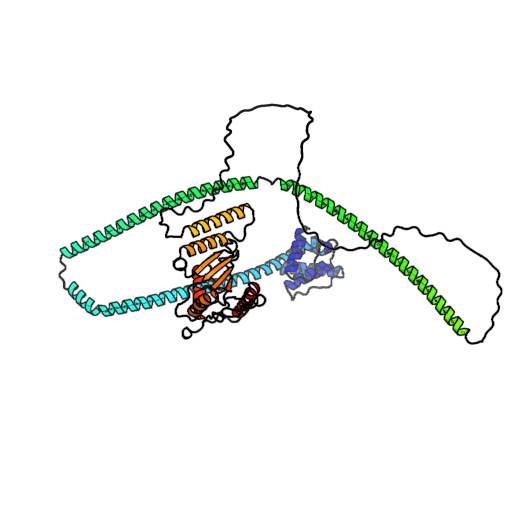6.88 517 GLY A C 1
ATOM 4179 O O . GLY A 1 517 ? -25.348 2.592 -12.316 1.00 86.88 517 GLY A O 1
ATOM 4180 N N . GLY A 1 518 ? -26.476 2.969 -10.417 1.00 85.06 518 GLY A N 1
ATOM 4181 C CA . GLY A 1 518 ? -25.498 2.308 -9.541 1.00 85.06 518 GLY A CA 1
ATOM 4182 C C . GLY A 1 518 ? -24.108 2.947 -9.543 1.00 85.06 518 GLY A C 1
ATOM 4183 O O . GLY A 1 518 ? -23.142 2.285 -9.181 1.00 85.06 518 GLY A O 1
ATOM 4184 N N . TYR A 1 519 ? -23.989 4.189 -10.025 1.00 89.38 519 TYR A N 1
ATOM 4185 C CA . TYR A 1 519 ? -22.714 4.852 -10.322 1.00 89.38 519 TYR A CA 1
ATOM 4186 C C . TYR A 1 519 ? -21.820 4.089 -11.330 1.00 89.38 519 TYR A C 1
ATOM 4188 O O . TYR A 1 519 ? -20.613 4.324 -11.401 1.00 89.38 519 TYR A O 1
ATOM 4196 N N . VAL A 1 520 ? -22.395 3.202 -12.154 1.00 91.06 520 VAL A N 1
ATOM 4197 C CA . VAL A 1 520 ? -21.667 2.477 -13.207 1.00 91.06 520 VAL A CA 1
ATOM 4198 C C . VAL A 1 520 ? -21.558 3.346 -14.463 1.00 91.06 520 VAL A C 1
ATOM 4200 O O . VAL A 1 520 ? -22.556 3.798 -15.024 1.00 91.06 520 VAL A O 1
ATOM 4203 N N . LEU A 1 521 ? -20.328 3.580 -14.914 1.00 89.00 521 LEU A N 1
ATOM 4204 C CA . LEU A 1 521 ? -20.004 4.366 -16.101 1.00 89.00 521 LEU A CA 1
ATOM 4205 C C . LEU A 1 521 ? -20.004 3.521 -17.384 1.00 89.00 521 LEU A C 1
ATOM 4207 O O . LEU A 1 521 ? -19.962 2.287 -17.373 1.00 89.00 521 LEU A O 1
ATOM 4211 N N . ILE A 1 522 ? -19.954 4.218 -18.522 1.00 83.62 522 ILE A N 1
ATOM 4212 C CA . ILE A 1 522 ? -19.666 3.630 -19.836 1.00 83.62 522 ILE A CA 1
ATOM 4213 C C . ILE A 1 522 ? -18.390 2.772 -19.740 1.00 83.62 522 ILE A C 1
ATOM 4215 O O . ILE A 1 522 ? -17.431 3.122 -19.058 1.00 83.62 522 ILE A O 1
ATOM 4219 N N . GLY A 1 523 ? -18.385 1.603 -20.385 1.00 84.00 523 GLY A N 1
ATOM 4220 C CA . GLY A 1 523 ? -17.280 0.647 -20.280 1.00 84.00 523 GLY A CA 1
ATOM 4221 C C . GLY A 1 523 ? -17.326 -0.278 -19.062 1.00 84.00 523 GLY A C 1
ATOM 4222 O O . GLY A 1 523 ? -16.643 -1.299 -19.095 1.00 84.00 523 GLY A O 1
ATOM 4223 N N . GLY A 1 524 ? -18.143 0.026 -18.046 1.00 89.00 524 GLY A N 1
ATOM 4224 C CA . GLY A 1 524 ? -18.302 -0.779 -16.831 1.00 89.00 524 GLY A CA 1
ATOM 4225 C C . GLY A 1 524 ? -17.440 -0.321 -15.649 1.00 89.00 524 GLY A C 1
ATOM 4226 O O . GLY A 1 524 ? -17.338 -1.046 -14.666 1.00 89.00 524 GLY A O 1
ATOM 4227 N N . ALA A 1 525 ? -16.799 0.852 -15.712 1.00 91.62 525 ALA A N 1
ATOM 4228 C CA . ALA A 1 525 ? -16.076 1.401 -14.558 1.00 91.62 525 ALA A CA 1
ATOM 4229 C C . ALA A 1 525 ? -17.046 1.823 -13.445 1.00 91.62 525 ALA A C 1
ATOM 4231 O O . ALA A 1 525 ? -18.141 2.298 -13.739 1.00 91.62 525 ALA A O 1
ATOM 4232 N N . ILE A 1 526 ? -16.642 1.700 -12.182 1.00 92.25 526 ILE A N 1
ATOM 4233 C CA . ILE A 1 526 ? -17.468 2.099 -11.034 1.00 92.25 526 ILE A CA 1
ATOM 4234 C C . ILE A 1 526 ? -17.005 3.469 -10.530 1.00 92.25 526 ILE A C 1
ATOM 4236 O O . ILE A 1 526 ? -15.829 3.659 -10.219 1.00 92.25 526 ILE A O 1
ATOM 4240 N N . CYS A 1 527 ? -17.928 4.427 -10.448 1.00 89.12 527 CYS A N 1
ATOM 4241 C CA . CYS A 1 527 ? -17.687 5.739 -9.860 1.00 89.12 527 CYS A CA 1
ATOM 4242 C C . CYS A 1 527 ? -17.882 5.675 -8.340 1.00 89.12 527 CYS A C 1
ATOM 4244 O O . CYS A 1 527 ? -18.996 5.781 -7.837 1.00 89.12 527 CYS A O 1
ATOM 4246 N N . MET A 1 528 ? -16.789 5.458 -7.607 1.00 88.25 528 MET A N 1
ATOM 4247 C CA . MET A 1 528 ? -16.794 5.398 -6.146 1.00 88.25 528 MET A CA 1
ATOM 4248 C C . MET A 1 528 ? -15.504 6.006 -5.587 1.00 88.25 528 MET A C 1
ATOM 4250 O O . MET A 1 528 ? -14.412 5.629 -6.009 1.00 88.25 528 MET A O 1
ATOM 4254 N N . GLU A 1 529 ? -15.628 6.911 -4.615 1.00 86.00 529 GLU A N 1
ATOM 4255 C CA . GLU A 1 529 ? -14.504 7.636 -4.001 1.00 86.00 529 GLU A CA 1
ATOM 4256 C C . GLU A 1 529 ? -13.432 6.695 -3.431 1.00 86.00 529 GLU A C 1
ATOM 4258 O O . GLU A 1 529 ? -12.242 6.886 -3.686 1.00 86.00 529 GLU A O 1
ATOM 4263 N N . LEU A 1 530 ? -13.867 5.617 -2.768 1.00 90.12 530 LEU A N 1
ATOM 4264 C CA . LEU A 1 530 ? -13.030 4.541 -2.223 1.00 90.12 530 LEU A CA 1
ATOM 4265 C C . LEU A 1 530 ? -12.108 3.882 -3.271 1.00 90.12 530 LEU A C 1
ATOM 4267 O O . LEU A 1 530 ? -11.045 3.390 -2.916 1.00 90.12 530 LEU A O 1
ATOM 4271 N N . LEU A 1 531 ? -12.472 3.883 -4.559 1.00 90.50 531 LEU A N 1
ATOM 4272 C CA . LEU A 1 531 ? -11.631 3.343 -5.639 1.00 90.50 531 LEU A CA 1
ATOM 4273 C C . LEU A 1 531 ? -10.626 4.366 -6.196 1.00 90.50 531 LEU A C 1
ATOM 4275 O O . LEU A 1 531 ? -9.881 4.054 -7.124 1.00 90.50 531 LEU A O 1
ATOM 4279 N N . THR A 1 532 ? -10.580 5.586 -5.658 1.00 88.12 532 THR A N 1
ATOM 4280 C CA . THR A 1 532 ? -9.611 6.618 -6.053 1.00 88.12 532 THR A CA 1
ATOM 4281 C C . THR A 1 532 ? -8.472 6.756 -5.053 1.00 88.12 532 THR A C 1
ATOM 4283 O O . THR A 1 532 ? -8.600 6.399 -3.887 1.00 88.12 532 THR A O 1
ATOM 4286 N N . LYS A 1 533 ? -7.354 7.344 -5.494 1.00 85.00 533 LYS A N 1
ATOM 4287 C CA . LYS A 1 533 ? -6.172 7.570 -4.646 1.00 85.00 533 LYS A CA 1
ATOM 4288 C C . LYS A 1 533 ? -6.434 8.413 -3.392 1.00 85.00 533 LYS A C 1
ATOM 4290 O O . LYS A 1 533 ? -5.651 8.313 -2.461 1.00 85.00 533 LYS A O 1
ATOM 4295 N N . GLN A 1 534 ? -7.488 9.233 -3.386 1.00 82.81 534 GLN A N 1
ATOM 4296 C CA . GLN A 1 534 ? -7.825 10.113 -2.260 1.00 82.81 534 GLN A CA 1
ATOM 4297 C C . GLN A 1 534 ? -8.752 9.431 -1.238 1.00 82.81 534 GLN A C 1
ATOM 4299 O O . GLN A 1 534 ? -8.638 9.694 -0.046 1.00 82.81 534 GLN A O 1
ATOM 4304 N N . GLY A 1 535 ? -9.654 8.550 -1.691 1.00 85.88 535 GLY A N 1
ATOM 4305 C CA . GLY A 1 535 ? -10.591 7.822 -0.823 1.00 85.88 535 GLY A CA 1
ATOM 4306 C C . GLY A 1 535 ? -10.129 6.423 -0.399 1.00 85.88 535 GLY A C 1
ATOM 4307 O O . GLY A 1 535 ? -10.717 5.829 0.506 1.00 85.88 535 GLY A O 1
ATOM 4308 N N . TRP A 1 536 ? -9.103 5.872 -1.051 1.00 93.12 536 TRP A N 1
ATOM 4309 C CA . TRP A 1 536 ? -8.546 4.566 -0.709 1.00 93.12 536 TRP A CA 1
ATOM 4310 C C . TRP A 1 536 ? -7.698 4.614 0.565 1.00 93.12 536 TRP A C 1
ATOM 4312 O O . TRP A 1 536 ? -6.903 5.525 0.777 1.00 93.12 536 TRP A O 1
ATOM 4322 N N . SER A 1 537 ? -7.810 3.564 1.376 1.00 92.38 537 SER A N 1
ATOM 4323 C CA . SER A 1 537 ? -6.912 3.289 2.495 1.00 92.38 537 SER A CA 1
ATOM 4324 C C . SER A 1 537 ? -6.488 1.827 2.456 1.00 92.38 537 SER A C 1
ATOM 4326 O O . SER A 1 537 ? -7.321 0.935 2.295 1.00 92.38 537 SER A O 1
ATOM 4328 N N . SER A 1 538 ? -5.200 1.567 2.676 1.00 92.25 538 SER A N 1
ATOM 4329 C CA . SER A 1 538 ? -4.644 0.211 2.749 1.00 92.25 538 SER A CA 1
ATOM 4330 C C . SER A 1 538 ? -5.209 -0.622 3.911 1.00 92.25 538 SER A C 1
ATOM 4332 O O . SER A 1 538 ? -5.012 -1.838 3.939 1.00 92.25 538 SER A O 1
ATOM 4334 N N . ALA A 1 539 ? -5.923 0.006 4.853 1.00 91.19 539 ALA A N 1
ATOM 4335 C CA . ALA A 1 539 ? -6.630 -0.654 5.948 1.00 91.19 539 ALA A CA 1
ATOM 4336 C C . ALA A 1 539 ? -7.943 -1.345 5.521 1.00 91.19 539 ALA A C 1
ATOM 4338 O O . ALA A 1 539 ? -8.432 -2.198 6.258 1.00 91.19 539 ALA A O 1
ATOM 4339 N N . TYR A 1 540 ? -8.518 -1.012 4.358 1.00 93.12 540 TYR A N 1
ATOM 4340 C CA . TYR A 1 540 ? -9.717 -1.697 3.865 1.00 93.12 540 TYR A CA 1
ATOM 4341 C C . TYR A 1 540 ? -9.398 -3.125 3.404 1.00 93.12 540 TYR A C 1
ATOM 4343 O O . TYR A 1 540 ? -8.394 -3.360 2.727 1.00 93.12 540 TYR A O 1
ATOM 4351 N N . THR A 1 541 ? -10.281 -4.067 3.741 1.00 94.12 541 THR A N 1
ATOM 4352 C CA . THR A 1 541 ? -10.249 -5.444 3.226 1.00 94.12 541 THR A CA 1
ATOM 4353 C C . THR A 1 541 ? -10.963 -5.540 1.879 1.00 94.12 541 THR A C 1
ATOM 4355 O O . THR A 1 541 ? -11.828 -4.723 1.544 1.00 94.12 541 THR A O 1
ATOM 4358 N N . VAL A 1 542 ? -10.630 -6.562 1.092 1.00 94.12 542 VAL A N 1
ATOM 4359 C CA . VAL A 1 542 ? -11.283 -6.833 -0.194 1.00 94.12 542 VAL A CA 1
ATOM 4360 C C . VAL A 1 542 ? -12.736 -7.268 0.018 1.00 94.12 542 VAL A C 1
ATOM 4362 O O . VAL A 1 542 ? -13.594 -6.873 -0.767 1.00 94.12 542 VAL A O 1
ATOM 4365 N N . GLU A 1 543 ? -13.055 -7.973 1.109 1.00 93.19 543 GLU A N 1
ATOM 4366 C CA . GLU A 1 543 ? -14.451 -8.228 1.494 1.00 93.19 543 GLU A CA 1
ATOM 4367 C C . GLU A 1 543 ? -15.228 -6.922 1.709 1.00 93.19 543 GLU A C 1
ATOM 4369 O O . GLU A 1 543 ? -16.291 -6.738 1.113 1.00 93.19 543 GLU A O 1
ATOM 4374 N N . ALA A 1 544 ? -14.700 -5.997 2.521 1.00 92.44 544 ALA A N 1
ATOM 4375 C CA . ALA A 1 544 ? -15.367 -4.725 2.785 1.00 92.44 544 ALA A CA 1
ATOM 4376 C C . ALA A 1 544 ? -15.574 -3.928 1.488 1.00 92.44 544 ALA A C 1
ATOM 4378 O O . ALA A 1 544 ? -16.634 -3.337 1.292 1.00 92.44 544 ALA A O 1
ATOM 4379 N N . LEU A 1 545 ? -14.610 -3.977 0.562 1.00 93.88 545 LEU A N 1
ATOM 4380 C CA . LEU A 1 545 ? -14.746 -3.381 -0.765 1.00 93.88 545 LEU A CA 1
ATOM 4381 C C . LEU A 1 545 ? -15.869 -4.033 -1.594 1.00 93.88 545 LEU A C 1
ATOM 4383 O O . LEU A 1 545 ? -16.676 -3.315 -2.183 1.00 93.88 545 LEU A O 1
ATOM 4387 N N . ILE A 1 546 ? -15.950 -5.367 -1.636 1.00 93.38 546 ILE A N 1
ATOM 4388 C CA . ILE A 1 546 ? -17.001 -6.107 -2.360 1.00 93.38 546 ILE A CA 1
ATOM 4389 C C . ILE A 1 546 ? -18.388 -5.747 -1.804 1.00 93.38 546 ILE A C 1
ATOM 4391 O O . ILE A 1 546 ? -19.294 -5.405 -2.570 1.00 93.38 546 ILE A O 1
ATOM 4395 N N . MET A 1 547 ? -18.540 -5.750 -0.477 1.00 91.19 547 MET A N 1
ATOM 4396 C CA . MET A 1 547 ? -19.794 -5.401 0.200 1.00 91.19 547 MET A CA 1
ATOM 4397 C C . MET A 1 547 ? -20.173 -3.926 -0.015 1.00 91.19 547 MET A C 1
ATOM 4399 O O . MET A 1 547 ? -21.331 -3.621 -0.307 1.00 91.19 547 MET A O 1
ATOM 4403 N N . GLN A 1 548 ? -19.201 -3.009 0.034 1.00 91.50 548 GLN A N 1
ATOM 4404 C CA . GLN A 1 548 ? -19.427 -1.586 -0.231 1.00 91.50 548 GLN A CA 1
ATOM 4405 C C . GLN A 1 548 ? -19.844 -1.328 -1.686 1.00 91.50 548 GLN A C 1
ATOM 4407 O O . GLN A 1 548 ? -20.689 -0.464 -1.931 1.00 91.50 548 GLN A O 1
ATOM 4412 N N . ILE A 1 549 ? -19.319 -2.090 -2.653 1.00 92.31 549 ILE A N 1
ATOM 4413 C CA . ILE A 1 549 ? -19.758 -2.015 -4.055 1.00 92.31 549 ILE A CA 1
ATOM 4414 C C . ILE A 1 549 ? -21.204 -2.503 -4.191 1.00 92.31 549 ILE A C 1
ATOM 4416 O O . ILE A 1 549 ? -22.006 -1.818 -4.826 1.00 92.31 549 ILE A O 1
ATOM 4420 N N . ALA A 1 550 ? -21.570 -3.625 -3.561 1.00 91.12 550 ALA A N 1
ATOM 4421 C CA . ALA A 1 550 ? -22.949 -4.119 -3.571 1.00 91.12 550 ALA A CA 1
ATOM 4422 C C . ALA A 1 550 ? -23.934 -3.080 -2.993 1.00 91.12 550 ALA A C 1
ATOM 4424 O O . ALA A 1 550 ? -24.944 -2.767 -3.627 1.00 91.12 550 ALA A O 1
ATOM 4425 N N . ALA A 1 551 ? -23.596 -2.462 -1.856 1.00 89.62 551 ALA A N 1
ATOM 4426 C CA . ALA A 1 551 ? -24.380 -1.378 -1.261 1.00 89.62 551 ALA A CA 1
ATOM 4427 C C . ALA A 1 551 ? -24.447 -0.124 -2.158 1.00 89.62 551 ALA A C 1
ATOM 4429 O O . ALA A 1 551 ? -25.504 0.491 -2.299 1.00 89.62 551 ALA A O 1
ATOM 4430 N N . THR A 1 552 ? -23.343 0.244 -2.815 1.00 90.38 552 THR A N 1
ATOM 4431 C CA . THR A 1 552 ? -23.276 1.404 -3.727 1.00 90.38 552 THR A CA 1
ATOM 4432 C C . THR A 1 552 ? -24.140 1.211 -4.975 1.00 90.38 552 THR A C 1
ATOM 4434 O O . THR A 1 552 ? -24.800 2.157 -5.412 1.00 90.38 552 THR A O 1
ATOM 4437 N N . LEU A 1 553 ? -24.205 -0.010 -5.518 1.00 90.81 553 LEU A N 1
ATOM 4438 C CA . LEU A 1 553 ? -25.092 -0.349 -6.634 1.00 90.81 553 LEU A CA 1
ATOM 4439 C C . LEU A 1 553 ? -26.570 -0.177 -6.246 1.00 90.81 553 LEU A C 1
ATOM 4441 O O . LEU A 1 553 ? -27.323 0.459 -6.988 1.00 90.81 553 LEU A O 1
ATOM 4445 N N . VAL A 1 554 ? -26.971 -0.680 -5.072 1.00 90.62 554 VAL A N 1
ATOM 4446 C CA . VAL A 1 554 ? -28.339 -0.523 -4.542 1.00 90.62 554 VAL A CA 1
ATOM 4447 C C . VAL A 1 554 ? -28.663 0.954 -4.295 1.00 90.62 554 VAL A C 1
ATOM 4449 O O . VAL A 1 554 ? -29.647 1.456 -4.840 1.00 90.62 554 VAL A O 1
ATOM 4452 N N . LYS A 1 555 ? -27.801 1.682 -3.570 1.00 88.19 555 LYS A N 1
ATOM 4453 C CA . LYS A 1 555 ? -27.980 3.115 -3.275 1.00 88.19 555 LYS A CA 1
ATOM 4454 C C . LYS A 1 555 ? -28.084 3.963 -4.546 1.00 88.19 555 LYS A C 1
ATOM 4456 O O . LYS A 1 555 ? -28.928 4.848 -4.635 1.00 88.19 555 LYS A O 1
ATOM 4461 N N . GLY A 1 556 ? -27.271 3.669 -5.560 1.00 86.56 556 GLY A N 1
ATOM 4462 C CA . GLY A 1 556 ? -27.334 4.326 -6.867 1.00 86.56 556 GLY A CA 1
ATOM 4463 C C . GLY A 1 556 ? -28.515 3.893 -7.748 1.00 86.56 556 GLY A C 1
ATOM 4464 O O . GLY A 1 556 ? -28.520 4.229 -8.934 1.00 86.56 556 GLY A O 1
ATOM 4465 N N . ARG A 1 557 ? -29.479 3.125 -7.217 1.00 89.06 557 ARG A N 1
ATOM 4466 C CA . ARG A 1 557 ? -30.668 2.599 -7.914 1.00 89.06 557 ARG A CA 1
ATOM 4467 C C . ARG A 1 557 ? -30.317 1.863 -9.215 1.00 89.06 557 ARG A C 1
ATOM 4469 O O . ARG A 1 557 ? -30.945 2.082 -10.250 1.00 89.06 557 ARG A O 1
ATOM 4476 N N . ALA A 1 558 ? -29.292 1.008 -9.168 1.00 91.00 558 ALA A N 1
ATOM 4477 C CA . ALA A 1 558 ? -28.871 0.177 -10.294 1.00 91.00 558 ALA A CA 1
ATOM 4478 C C . ALA A 1 558 ? -30.032 -0.656 -10.867 1.00 91.00 558 ALA A C 1
ATOM 4480 O O . ALA A 1 558 ? -30.764 -1.307 -10.124 1.00 91.00 558 ALA A O 1
ATOM 4481 N N . ARG A 1 559 ? -30.159 -0.669 -12.198 1.00 91.38 559 ARG A N 1
ATOM 4482 C CA . ARG A 1 559 ? -31.131 -1.469 -12.965 1.00 91.38 559 ARG A CA 1
ATOM 4483 C C . ARG A 1 559 ? -30.440 -2.211 -14.100 1.00 91.38 559 ARG A C 1
A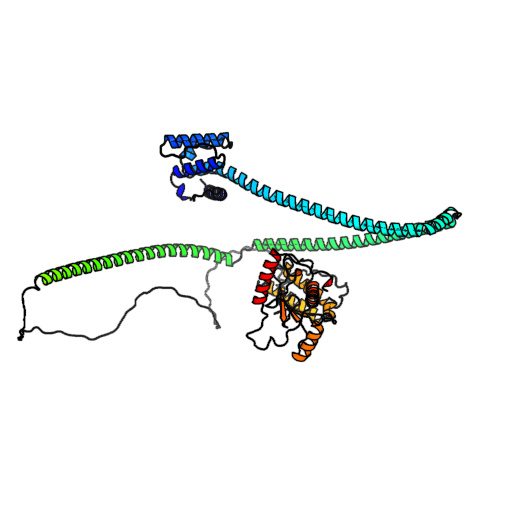TOM 4485 O O . ARG A 1 559 ? -29.528 -1.661 -14.720 1.00 91.38 559 ARG A O 1
ATOM 4492 N N . ILE A 1 560 ? -30.885 -3.425 -14.408 1.00 89.81 560 ILE A N 1
ATOM 4493 C CA . ILE A 1 560 ? -30.286 -4.247 -15.466 1.00 89.81 560 ILE A CA 1
ATOM 4494 C C . ILE A 1 560 ? -30.918 -3.927 -16.829 1.00 89.81 560 ILE A C 1
ATOM 4496 O O . ILE A 1 560 ? -32.137 -3.946 -16.996 1.00 89.81 560 ILE A O 1
ATOM 4500 N N . GLN A 1 561 ? -30.084 -3.656 -17.835 1.00 86.06 561 GLN A N 1
ATOM 4501 C CA . GLN A 1 561 ? -30.520 -3.368 -19.203 1.00 86.06 561 GLN A CA 1
ATOM 4502 C C . GLN A 1 561 ? -30.662 -4.648 -20.036 1.00 86.06 561 GLN A C 1
ATOM 4504 O O . GLN A 1 561 ? -29.750 -5.068 -20.753 1.00 86.06 561 GLN A O 1
ATOM 4509 N N . PHE A 1 562 ? -31.846 -5.255 -19.988 1.00 80.19 562 PHE A N 1
ATOM 4510 C CA . PHE A 1 562 ? -32.175 -6.414 -20.818 1.00 80.19 562 PHE A CA 1
ATOM 4511 C C . PHE A 1 562 ? -32.200 -6.064 -22.316 1.00 80.19 562 PHE A C 1
ATOM 4513 O O . PHE A 1 562 ? -32.937 -5.181 -22.749 1.00 80.19 562 PHE A O 1
ATOM 4520 N N . GLY A 1 563 ? -31.448 -6.816 -23.127 1.00 65.50 563 GLY A N 1
ATOM 4521 C CA . GLY A 1 563 ? -31.497 -6.744 -24.596 1.00 65.50 563 GLY A CA 1
ATOM 4522 C C . GLY A 1 563 ? -30.334 -6.022 -25.285 1.00 65.50 563 GLY A C 1
ATOM 4523 O O . GLY A 1 563 ? -30.225 -6.119 -26.507 1.00 65.50 563 GLY A O 1
ATOM 4524 N N . ALA A 1 564 ? -29.423 -5.387 -24.542 1.00 56.84 564 ALA A N 1
ATOM 4525 C CA . ALA A 1 564 ? -28.248 -4.703 -25.101 1.00 56.84 564 ALA A CA 1
ATOM 4526 C C . ALA A 1 564 ? -27.162 -5.651 -25.676 1.00 56.84 564 ALA A C 1
ATOM 4528 O O . ALA A 1 564 ? -26.196 -5.197 -26.282 1.00 56.84 564 ALA A O 1
ATOM 4529 N N . GLN A 1 565 ? -27.318 -6.972 -25.527 1.00 52.91 565 GLN A N 1
ATOM 4530 C CA . GLN A 1 565 ? -26.304 -7.986 -25.861 1.00 52.91 565 GLN A CA 1
ATOM 4531 C C . GLN A 1 565 ? -26.481 -8.695 -27.217 1.00 52.91 565 GLN A C 1
ATOM 4533 O O . GLN A 1 565 ? -25.757 -9.645 -27.508 1.00 52.91 565 GLN A O 1
ATOM 4538 N N . LYS A 1 566 ? -27.421 -8.260 -28.069 1.00 50.72 566 LYS A N 1
ATOM 4539 C CA . LYS A 1 566 ? -27.804 -8.996 -29.296 1.00 50.72 566 LYS A CA 1
ATOM 4540 C C . LYS A 1 566 ? -26.747 -9.053 -30.414 1.00 50.72 566 LYS A C 1
ATOM 4542 O O . LYS A 1 566 ? -26.950 -9.790 -31.374 1.00 50.72 566 LYS A O 1
ATOM 4547 N N . THR A 1 567 ? -25.632 -8.326 -30.318 1.00 48.69 567 THR A N 1
ATOM 4548 C CA . THR A 1 567 ? -24.553 -8.353 -31.326 1.00 48.69 567 THR A CA 1
ATOM 4549 C C . THR A 1 567 ? -23.166 -8.301 -30.689 1.00 48.69 567 THR A C 1
ATOM 4551 O O . THR A 1 567 ? -22.851 -7.361 -29.959 1.00 48.69 567 THR A O 1
ATOM 4554 N N . VAL A 1 568 ? -22.304 -9.263 -31.040 1.00 49.00 568 VAL A N 1
ATOM 4555 C CA . VAL A 1 568 ? -20.923 -9.416 -30.525 1.00 49.00 568 VAL A CA 1
ATOM 4556 C C . VAL A 1 568 ? -20.052 -8.167 -30.750 1.00 49.00 568 VAL A C 1
ATOM 4558 O O . VAL A 1 568 ? -19.166 -7.876 -29.952 1.00 49.00 568 VAL A O 1
ATOM 4561 N N . SER A 1 569 ? -20.339 -7.380 -31.790 1.00 47.72 569 SER A N 1
ATOM 4562 C CA . SER A 1 569 ? -19.651 -6.123 -32.120 1.00 47.72 569 SER A CA 1
ATOM 4563 C C . SER A 1 569 ? -20.015 -4.924 -31.229 1.00 47.72 569 SER A C 1
ATOM 4565 O O . SER A 1 569 ? -19.392 -3.874 -31.359 1.00 47.72 569 SER A O 1
ATOM 4567 N N . GLN A 1 570 ? -21.005 -5.049 -30.336 1.00 55.53 570 GLN A N 1
ATOM 4568 C CA . GLN A 1 570 ? -21.551 -3.940 -29.538 1.00 55.53 570 GLN A CA 1
ATOM 4569 C C . GLN A 1 570 ? -21.591 -4.240 -28.032 1.00 55.53 570 GLN A C 1
ATOM 4571 O O . GLN A 1 570 ? -22.475 -3.754 -27.336 1.00 55.53 570 GLN A O 1
ATOM 4576 N N . ASN A 1 571 ? -20.638 -5.004 -27.482 1.00 63.94 571 ASN A N 1
ATOM 4577 C CA . ASN A 1 571 ? -20.520 -5.075 -26.022 1.00 63.94 571 ASN A CA 1
ATOM 4578 C C . ASN A 1 571 ? -20.077 -3.689 -25.480 1.00 63.94 571 ASN A C 1
ATOM 4580 O O . ASN A 1 571 ? -18.975 -3.217 -25.812 1.00 63.94 571 ASN A O 1
ATOM 4584 N N . PRO A 1 572 ? -20.907 -2.978 -24.686 1.00 71.62 572 PRO A N 1
ATOM 4585 C CA . PRO A 1 572 ? -20.545 -1.657 -24.188 1.00 71.62 572 PRO A CA 1
ATOM 4586 C C . PRO A 1 572 ? -19.439 -1.735 -23.134 1.00 71.62 572 PRO A C 1
ATOM 4588 O O . PRO A 1 572 ? -18.710 -0.756 -22.977 1.00 71.62 572 PRO A O 1
ATOM 4591 N N . TYR A 1 573 ? -19.283 -2.875 -22.451 1.00 88.81 573 TYR A N 1
ATOM 4592 C CA . TYR A 1 573 ? -18.291 -3.069 -21.400 1.00 88.81 573 TYR A CA 1
ATOM 4593 C C . TYR A 1 573 ? -17.017 -3.721 -21.942 1.00 88.81 573 TYR A C 1
ATOM 4595 O O . TYR A 1 573 ? -17.042 -4.769 -22.587 1.00 88.81 573 TYR A O 1
ATOM 4603 N N . SER A 1 574 ? -15.877 -3.083 -21.679 1.00 90.06 574 SER A N 1
ATOM 4604 C CA . SER A 1 574 ? -14.548 -3.612 -21.988 1.00 90.06 574 SER A CA 1
ATOM 4605 C C . SER A 1 574 ? -13.510 -2.970 -21.072 1.00 90.06 574 SER A C 1
ATOM 4607 O O . SER A 1 574 ? -13.688 -1.835 -20.630 1.00 90.06 574 SER A O 1
ATOM 4609 N N . LEU A 1 575 ? -12.407 -3.677 -20.808 1.00 89.25 575 LEU A N 1
ATOM 4610 C CA . LEU A 1 575 ? -11.344 -3.186 -19.926 1.00 89.25 575 LEU A CA 1
ATOM 4611 C C . LEU A 1 575 ? -10.809 -1.814 -20.376 1.00 89.25 575 LEU A C 1
ATOM 4613 O O . LEU A 1 575 ? -10.704 -0.903 -19.560 1.00 89.25 575 LEU A O 1
ATOM 4617 N N . ALA A 1 576 ? -10.560 -1.639 -21.677 1.00 90.06 576 ALA A N 1
ATOM 4618 C CA . ALA A 1 576 ? -10.072 -0.378 -22.237 1.00 90.06 576 ALA A CA 1
ATOM 4619 C C . ALA A 1 576 ? -11.064 0.786 -22.044 1.00 90.06 576 ALA A C 1
ATOM 4621 O O . ALA A 1 576 ? -10.660 1.868 -21.618 1.00 90.06 576 ALA A O 1
ATOM 4622 N N . LYS A 1 577 ? -12.366 0.561 -22.294 1.00 90.81 577 LYS A N 1
ATOM 4623 C CA . LYS A 1 577 ? -13.408 1.582 -22.075 1.00 90.81 577 LYS A CA 1
ATOM 4624 C C . LYS A 1 577 ? -13.532 1.929 -20.588 1.00 90.81 577 LYS A C 1
ATOM 4626 O O . LYS A 1 577 ? -13.548 3.106 -20.247 1.00 90.81 577 LYS A O 1
ATOM 4631 N N . ALA A 1 578 ? -13.540 0.926 -19.705 1.00 92.44 578 ALA A N 1
ATOM 4632 C CA . ALA A 1 578 ? -13.590 1.141 -18.259 1.00 92.44 578 ALA A CA 1
ATOM 4633 C C . ALA A 1 578 ? -12.386 1.963 -17.761 1.00 92.44 578 ALA A C 1
ATOM 4635 O O . ALA A 1 578 ? -12.553 2.945 -17.041 1.00 92.44 578 ALA A O 1
ATOM 4636 N N . GLN A 1 579 ? -11.168 1.613 -18.184 1.00 91.69 579 GLN A N 1
ATOM 4637 C CA . GLN A 1 579 ? -9.954 2.349 -17.818 1.00 91.69 579 GLN A CA 1
ATOM 4638 C C . GLN A 1 579 ? -9.966 3.794 -18.337 1.00 91.69 579 GLN A C 1
ATOM 4640 O O . GLN A 1 579 ? -9.508 4.694 -17.635 1.00 91.69 579 GLN A O 1
ATOM 4645 N N . GLN A 1 580 ? -10.497 4.037 -19.539 1.00 91.69 580 GLN A N 1
ATOM 4646 C CA . GLN A 1 580 ? -10.655 5.388 -20.079 1.00 91.69 580 GLN A CA 1
ATOM 4647 C C . GLN A 1 580 ? -11.647 6.211 -19.245 1.00 91.69 580 GLN A C 1
ATOM 4649 O O . GLN A 1 580 ? -11.302 7.304 -18.798 1.00 91.69 580 GLN A O 1
ATOM 4654 N N . SER A 1 581 ? -12.839 5.672 -18.971 1.00 90.44 581 SER A N 1
ATOM 4655 C CA . SER A 1 581 ? -13.855 6.345 -18.153 1.00 90.44 581 SER A CA 1
ATOM 4656 C C . SER A 1 581 ? -13.377 6.617 -16.725 1.00 90.44 581 SER A C 1
ATOM 4658 O O . SER A 1 581 ? -13.618 7.704 -16.206 1.00 90.44 581 SER A O 1
ATOM 4660 N N . PHE A 1 582 ? -12.633 5.690 -16.115 1.00 89.38 582 PHE A N 1
ATOM 4661 C CA . PHE A 1 582 ? -12.030 5.890 -14.796 1.00 89.38 582 PHE A CA 1
ATOM 4662 C C . PHE A 1 582 ? -10.959 6.996 -14.793 1.00 89.38 582 PHE A C 1
ATOM 4664 O O . PHE A 1 582 ? -10.947 7.831 -13.893 1.00 89.38 582 PHE A O 1
ATOM 4671 N N . LYS A 1 583 ? -10.096 7.069 -15.819 1.00 88.50 583 LYS A N 1
ATOM 4672 C CA . LYS A 1 583 ? -9.117 8.167 -15.956 1.00 88.50 583 LYS A CA 1
ATOM 4673 C C . LYS A 1 583 ? -9.801 9.533 -16.056 1.00 88.50 583 LYS A C 1
ATOM 4675 O O . LYS A 1 583 ? -9.393 10.464 -15.365 1.00 88.50 583 LYS A O 1
ATOM 4680 N N . SER A 1 584 ? -10.851 9.646 -16.873 1.00 87.00 584 SER A N 1
ATOM 4681 C CA . SER A 1 584 ? -11.636 10.883 -16.986 1.00 87.00 584 SER A CA 1
ATOM 4682 C C . SER A 1 584 ? -12.340 11.246 -15.677 1.00 87.00 584 SER A C 1
ATOM 4684 O O . SER A 1 584 ? -12.332 12.412 -15.297 1.00 87.00 584 SER A O 1
ATOM 4686 N N . LEU A 1 585 ? -12.892 10.263 -14.958 1.00 85.38 585 LEU A N 1
ATOM 4687 C CA . LEU A 1 585 ? -13.497 10.458 -13.638 1.00 85.38 585 LEU A CA 1
ATOM 4688 C C . LEU A 1 585 ? -12.499 11.051 -12.639 1.00 85.38 585 LEU A C 1
ATOM 4690 O O . LEU A 1 585 ? -12.804 12.066 -12.017 1.00 85.38 585 LEU A O 1
ATOM 4694 N N . VAL A 1 586 ? -11.307 10.455 -12.506 1.00 83.50 586 VAL A N 1
ATOM 4695 C CA . VAL A 1 586 ? -10.293 10.935 -11.551 1.00 83.50 586 VAL A CA 1
ATOM 4696 C C . VAL A 1 586 ? -9.918 12.386 -11.863 1.00 83.50 586 VAL A C 1
ATOM 4698 O O . VAL A 1 586 ? -9.919 13.215 -10.961 1.00 83.50 586 VAL A O 1
ATOM 4701 N N . GLN A 1 587 ? -9.719 12.721 -13.142 1.00 83.69 587 GLN A N 1
ATOM 4702 C CA . GLN A 1 587 ? -9.377 14.079 -13.579 1.00 83.69 587 GLN A CA 1
ATOM 4703 C C . GLN A 1 587 ? -10.493 15.120 -13.338 1.00 83.69 587 GLN A C 1
ATOM 4705 O O . GLN A 1 587 ? -10.205 16.312 -13.215 1.00 83.69 587 GLN A O 1
ATOM 4710 N N . ILE A 1 588 ? -11.762 14.699 -13.296 1.00 81.94 588 ILE A N 1
ATOM 4711 C CA . ILE A 1 588 ? -12.902 15.574 -12.980 1.00 81.94 588 ILE A CA 1
ATOM 4712 C C . ILE A 1 588 ? -12.986 15.802 -11.465 1.00 81.94 588 ILE A C 1
ATOM 4714 O O . ILE A 1 588 ? -13.009 16.949 -11.023 1.00 81.94 588 ILE A O 1
ATOM 4718 N N . HIS A 1 589 ? -12.967 14.738 -10.657 1.00 77.69 589 HIS A N 1
ATOM 4719 C CA . HIS A 1 589 ? -13.081 14.864 -9.198 1.00 77.69 589 HIS A CA 1
ATOM 4720 C C . HIS A 1 589 ? -11.840 15.476 -8.536 1.00 77.69 589 HIS A C 1
ATOM 4722 O O . HIS A 1 589 ? -11.973 16.148 -7.520 1.00 77.69 589 HIS A O 1
ATOM 4728 N N . GLU A 1 590 ? -10.655 15.352 -9.137 1.00 76.69 590 GLU A N 1
ATOM 4729 C CA . GLU A 1 590 ? -9.453 16.086 -8.712 1.00 76.69 590 GLU A CA 1
ATOM 4730 C C . GLU A 1 590 ? -9.618 17.614 -8.839 1.00 76.69 590 GLU A C 1
ATOM 4732 O O . GLU A 1 590 ? -9.012 18.366 -8.080 1.00 76.69 590 GLU A O 1
ATOM 4737 N N . LYS A 1 591 ? -10.478 18.088 -9.754 1.00 72.19 591 LYS A N 1
ATOM 4738 C CA . LYS A 1 591 ? -10.771 19.520 -9.954 1.00 72.19 591 LYS A CA 1
ATOM 4739 C C . LYS A 1 591 ? -12.025 20.011 -9.233 1.00 72.19 591 LYS A C 1
ATOM 4741 O O . LYS A 1 591 ? -12.103 21.190 -8.905 1.00 72.19 591 LYS A O 1
ATOM 4746 N N . SER A 1 592 ? -13.020 19.144 -9.048 1.00 70.06 592 SER A N 1
ATOM 4747 C CA . SER A 1 592 ? -14.351 19.517 -8.539 1.00 70.06 592 SER A CA 1
ATOM 4748 C C . SER A 1 592 ? -14.687 18.946 -7.157 1.00 70.06 592 SER A C 1
ATOM 4750 O O . SER A 1 592 ? -15.719 19.307 -6.597 1.00 70.06 592 SER A O 1
ATOM 4752 N N . GLY A 1 593 ? -13.833 18.086 -6.599 1.00 71.56 593 GLY A N 1
ATOM 4753 C CA . GLY A 1 593 ? -14.070 17.379 -5.342 1.00 71.56 593 GLY A CA 1
ATOM 4754 C C . GLY A 1 593 ? -15.053 16.208 -5.464 1.00 71.56 593 GLY A C 1
ATOM 4755 O O . GLY A 1 593 ? -15.665 15.966 -6.510 1.00 71.56 593 GLY A O 1
ATOM 4756 N N . TRP A 1 594 ? -15.209 15.468 -4.367 1.00 75.88 594 TRP A N 1
ATOM 4757 C CA . TRP A 1 594 ? -16.276 14.483 -4.192 1.00 75.88 594 TRP A CA 1
ATOM 4758 C C . TRP A 1 594 ? -17.452 15.128 -3.458 1.00 75.88 594 TRP A C 1
ATOM 4760 O O . TRP A 1 594 ? -17.280 15.754 -2.413 1.00 75.88 594 TRP A O 1
ATOM 4770 N N . PHE A 1 595 ? -18.652 15.000 -4.024 1.00 65.06 595 PHE A N 1
ATOM 4771 C CA . PHE A 1 595 ? -19.884 15.492 -3.414 1.00 65.06 595 PHE A CA 1
ATOM 4772 C C . PHE A 1 595 ? -20.659 14.324 -2.808 1.00 65.06 595 PHE A C 1
ATOM 4774 O O . PHE A 1 595 ? -21.067 13.410 -3.527 1.00 65.06 595 PHE A O 1
ATOM 4781 N N . THR A 1 596 ? -20.895 14.375 -1.499 1.00 57.19 596 THR A N 1
ATOM 4782 C CA . THR A 1 596 ? -21.748 13.415 -0.792 1.00 57.19 596 THR A CA 1
ATOM 4783 C C . THR A 1 596 ? -23.195 13.912 -0.830 1.00 57.19 596 THR A C 1
ATOM 4785 O O . THR A 1 596 ? -23.464 14.968 -0.255 1.00 57.19 596 THR A O 1
ATOM 4788 N N . PRO A 1 597 ? -24.141 13.186 -1.460 1.00 50.88 597 PRO A N 1
ATOM 4789 C CA . PRO A 1 597 ? -25.549 13.574 -1.449 1.00 50.88 597 PRO A CA 1
ATOM 4790 C C . PRO A 1 597 ? -26.117 13.647 -0.020 1.00 50.88 597 PRO A C 1
ATOM 4792 O O . PRO A 1 597 ? -25.665 12.883 0.845 1.00 50.88 597 PRO A O 1
ATOM 4795 N N . PRO A 1 598 ? -27.110 14.520 0.242 1.00 48.75 598 PRO A N 1
ATOM 4796 C CA . PRO A 1 598 ? -27.800 14.582 1.527 1.00 48.75 598 PRO A CA 1
ATOM 4797 C C . PRO A 1 598 ? -28.364 13.223 1.961 1.00 48.75 598 PRO A C 1
ATOM 4799 O O . PRO A 1 598 ? -28.681 12.364 1.140 1.00 48.75 598 PRO A O 1
ATOM 4802 N N . LYS A 1 599 ? -28.531 13.033 3.275 1.00 49.75 599 LYS A N 1
ATOM 4803 C CA . LYS A 1 599 ? -29.061 11.778 3.843 1.00 49.75 599 LYS A CA 1
ATOM 4804 C C . LYS A 1 599 ? -30.505 11.461 3.424 1.00 49.75 599 LYS A C 1
ATOM 4806 O O . LYS A 1 599 ? -30.930 10.334 3.619 1.00 49.75 599 LYS A O 1
ATOM 4811 N N . GLU A 1 600 ? -31.231 12.437 2.887 1.00 44.22 600 GLU A N 1
ATOM 4812 C CA . GLU A 1 600 ? -32.661 12.351 2.556 1.00 44.22 600 GLU A CA 1
ATOM 4813 C C . GLU A 1 600 ? -32.940 11.720 1.175 1.00 44.22 600 GLU A C 1
ATOM 4815 O O . GLU A 1 600 ? -34.075 11.348 0.900 1.00 44.22 600 GLU A O 1
ATOM 4820 N N . ASP A 1 601 ? -31.917 11.542 0.327 1.00 43.16 601 ASP A N 1
ATOM 4821 C CA . ASP A 1 601 ? -32.034 10.887 -0.993 1.00 43.16 601 ASP A CA 1
ATOM 4822 C C . ASP A 1 601 ? -31.880 9.343 -0.945 1.00 43.16 601 ASP A C 1
ATOM 4824 O O . ASP A 1 601 ? -31.850 8.689 -1.998 1.00 43.16 601 ASP A O 1
ATOM 4828 N N . GLY A 1 602 ? -31.729 8.765 0.256 1.00 38.94 602 GLY A N 1
ATOM 4829 C CA . GLY A 1 602 ? -31.512 7.331 0.507 1.00 38.94 602 GLY A CA 1
ATOM 4830 C C . GLY A 1 602 ? -32.724 6.640 1.110 1.00 38.94 602 GLY A C 1
ATOM 4831 O O . GLY A 1 602 ? -32.855 6.742 2.347 1.00 38.94 602 GLY A O 1
#

Radius of gyration: 46.79 Å; chains: 1; bounding box: 91×90×175 Å

Organism: NCBI:txid428564

InterPro domains:
  IPR000608 Ubiquitin-conjugating (UBC), catalytic core domain [PF00179] (493-554)
  IPR000608 Ubiquitin-conjugating (UBC), catalytic core domain [PS50127] (427-595)
  IPR016135 Ubiquitin-conjugating enzyme/RWD-like [G3DSA:3.10.110.10] (422-594)
  IPR016135 Ubiquitin-conjugating enzyme/RWD-like [SSF54495] (426-562)
  IPR019366 Clusterin-associated protein-1 [PF10234] (14-278)
  IPR019366 Clusterin-associated protein-1 [PTHR21547] (1-400)

pLDDT: mean 77.12, std 20.76, range [27.2, 96.88]